Protein 1N64 (pdb70)

Solvent-accessible surface area: 20741 Å² total; per-residue (Å²): 124,4,91,14,60,23,58,56,89,60,44,50,4,37,68,50,93,119,5,63,2,28,0,84,10,70,84,50,0,62,11,75,155,24,194,72,9,5,1,2,0,0,20,19,65,72,94,84,12,0,96,13,5,0,27,76,2,72,46,82,28,106,84,23,56,116,43,4,43,8,138,35,74,14,48,82,0,42,0,6,0,53,43,0,62,21,85,4,12,2,33,0,10,0,0,0,0,28,49,41,30,3,27,24,6,83,6,0,88,0,36,5,101,89,72,74,24,59,9,86,12,22,17,1,16,14,12,86,79,7,39,120,81,39,20,1,1,0,0,0,0,0,8,49,1,27,15,114,99,24,113,23,92,5,58,14,70,50,74,95,59,143,112,33,49,18,44,7,134,24,78,15,33,63,166,51,9,3,25,1,4,3,0,3,0,42,12,68,74,88,49,7,72,173,61,48,24,0,17,1,29,1,69,25,123,54,48,146,72,60,58,84,51,54,18,51,68,101,109,72,200,43,104,10,83,25,36,43,80,47,55,52,116,52,49,85,53,8,102,4,30,0,99,5,45,57,35,83,10,41,32,40,6,0,0,0,0,12,26,30,99,78,135,23,8,65,13,0,0,30,0,19,5,88,86,32,110,48,54,51,11,99,124,23,123,77,55,20,35,13,36,48,73,78,108,31,31,8,0,48,1,54,2,44,60,2,109,107,129,6,37,4,33,3,6,0,0,22,5,18,73,82,3,9,0,45,22,28,0,87,18,1,57,1,30,9,29,90,16,172,62,28,86,16,45,8,23,24,2,18,27,12,69,80,47,126,124,94,99,96,23,18,0,0,0,2,0,45,13,0,6,10,66,45,21,86,24,61,2,44,99,34,95,42,87,94,31,40,21,59,1,71,26,40,96,97,103,80,69,30,10,15,4,0,1,0,38,11,58,24,95,40,23,78,92,109,73,5,31,0,27,3,25,0,91,49,26,110,27,158,44,77,44,112,2,86,31,210,113,48,85,59,21,43,6,0,0,54,120,32,125,70,242,276

Sequence (454 aa):
DIVMSQSPSSLAVSAGEKVTMSCKSSQSLLNSRTRKNYLAWYQQKPGQSPKVLIYWASTRESGVPDRFTGRGSGTDFTLTISSVQAEDQAVYYCKQAYIPPLTFGAGTKLELKRADAAPTVSIFPPSSEQLTSGGASVVCFLNNFYPKDINVKWKIDGSERQNGVLNSWTDQDSKDSTYSMSSTLTLTKDEYERHNSYTCEATHKTSTSPIVKSFNRNECQIQLVQSGPELKKPGETVKISCKASGYTFTDFSMHWVNQAPGKGLNWMGWVNTETGEPTYADDFKGRFAFSLETSASTAYLQINSLKNEDTATYFCARFLLRQYFDVWGAGTTVTVSSAKTTPPSVYPLAPGSAAQTNSMVTLGCLVKGYFPEPVTVTWNSGSLSSGVHTFPAVLQSDLYTLSSSVTVPSSTWPSETVTCNVAHPASSTKVDKKIVPRPGGGQIVGGVYLLPRR

Structure (mmCIF, N/CA/C/O backbone):
data_1N64
#
_entry.id   1N64
#
_cell.length_a   42.18
_cell.length_b   101.7
_cell.length_c   55.18
_cell.angle_alpha   90
_cell.angle_beta   98.7
_cell.angle_gamma   90
#
_symmetry.space_group_name_H-M   'P 1 21 1'
#
loop_
_entity.id
_entity.type
_entity.pdbx_description
1 polymer 'Fab 19D9D6 light chain'
2 polymer 'Fab 19D9D6 heavy chain'
3 polymer 'Genome polyprotein Capsid protein C'
4 water water
#
loop_
_atom_site.group_PDB
_atom_site.id
_atom_site.type_symbol
_atom_site.label_atom_id
_atom_site.label_alt_id
_atom_site.label_comp_id
_atom_site.label_asym_id
_atom_site.label_entity_id
_atom_site.label_seq_id
_atom_site.pdbx_PDB_ins_code
_atom_site.Cartn_x
_atom_site.Cartn_y
_atom_site.Cartn_z
_atom_site.occupancy
_atom_site.B_iso_or_equiv
_atom_site.auth_seq_id
_atom_site.auth_comp_id
_atom_site.auth_asym_id
_atom_site.auth_atom_id
_atom_site.pdbx_PDB_model_num
ATOM 1 N N . ASP A 1 1 ? -3.260 23.957 37.568 1.00 43.95 1 ASP L N 1
ATOM 2 C CA . ASP A 1 1 ? -2.753 22.695 36.951 1.00 42.71 1 ASP L CA 1
ATOM 3 C C . ASP A 1 1 ? -2.141 21.740 37.982 1.00 41.38 1 ASP L C 1
ATOM 4 O O . ASP A 1 1 ? -1.038 21.984 38.477 1.00 40.98 1 ASP L O 1
ATOM 9 N N . ILE A 1 2 ? -2.850 20.658 38.309 1.00 39.08 2 ILE L N 1
ATOM 10 C CA . ILE A 1 2 ? -2.318 19.687 39.263 1.00 36.31 2 ILE L CA 1
ATOM 11 C C . ILE A 1 2 ? -1.255 18.850 38.562 1.00 34.30 2 ILE L C 1
ATOM 12 O O . ILE A 1 2 ? -1.455 18.381 37.440 1.00 34.08 2 ILE L O 1
ATOM 17 N N . VAL A 1 3 ? -0.126 18.669 39.235 1.00 31.10 3 VAL L N 1
ATOM 18 C CA . VAL A 1 3 ? 0.983 17.895 38.704 1.00 27.15 3 VAL L CA 1
ATOM 19 C C . VAL A 1 3 ? 0.883 16.475 39.233 1.00 26.68 3 VAL L C 1
ATOM 20 O O . VAL A 1 3 ? 0.605 16.277 40.414 1.00 26.24 3 VAL L O 1
ATOM 24 N N . MET A 1 4 ? 1.086 15.493 38.356 1.00 25.82 4 MET L N 1
ATOM 25 C CA . MET A 1 4 ? 1.031 14.087 38.743 1.00 26.38 4 MET L CA 1
ATOM 26 C C . MET A 1 4 ? 2.432 13.505 38.642 1.00 28.33 4 MET L C 1
ATOM 27 O O . MET A 1 4 ? 3.045 13.519 37.568 1.00 30.27 4 MET L O 1
ATOM 32 N N . SER A 1 5 ? 2.941 13.005 39.763 1.00 29.05 5 SER L N 1
ATOM 33 C CA . SER A 1 5 ? 4.279 12.420 39.813 1.00 28.90 5 SER L CA 1
ATOM 34 C C . SER A 1 5 ? 4.223 10.908 39.975 1.00 29.14 5 SER L C 1
ATOM 35 O O . SER A 1 5 ? 3.760 10.387 40.997 1.00 27.70 5 SER L O 1
ATOM 38 N N . GLN A 1 6 ? 4.700 10.207 38.958 1.00 29.86 6 GLN L N 1
ATOM 39 C CA . GLN A 1 6 ? 4.715 8.759 38.984 1.00 31.15 6 GLN L CA 1
ATOM 40 C C . GLN A 1 6 ? 6.120 8.232 39.245 1.00 32.75 6 GLN L C 1
ATOM 41 O O . GLN A 1 6 ? 7.114 8.837 38.839 1.00 32.81 6 GLN L O 1
ATOM 47 N N . SER A 1 7 ? 6.186 7.094 39.926 1.00 34.99 7 SER L N 1
ATOM 48 C CA . SER A 1 7 ? 7.448 6.464 40.280 1.00 36.70 7 SER L CA 1
ATOM 49 C C . SER A 1 7 ? 7.229 4.986 40.586 1.00 36.61 7 SER L C 1
ATOM 50 O O . SER A 1 7 ? 6.211 4.611 41.162 1.00 35.17 7 SER L O 1
ATOM 53 N N . PRO A 1 8 ? 8.176 4.127 40.177 1.00 38.20 8 PRO L N 1
ATOM 54 C CA . PRO A 1 8 ? 9.393 4.515 39.456 1.00 39.13 8 PRO L CA 1
ATOM 55 C C . PRO A 1 8 ? 9.109 4.473 37.960 1.00 40.35 8 PRO L C 1
ATOM 56 O O . PRO A 1 8 ? 8.215 3.754 37.515 1.00 41.12 8 PRO L O 1
ATOM 60 N N . SER A 1 9 ? 9.871 5.233 37.186 1.00 41.69 9 SER L N 1
ATOM 61 C CA . SER A 1 9 ? 9.679 5.279 35.740 1.00 43.44 9 SER L CA 1
ATOM 62 C C . SER A 1 9 ? 9.713 3.906 35.064 1.00 44.14 9 SER L C 1
ATOM 63 O O . SER A 1 9 ? 9.250 3.752 33.935 1.00 44.63 9 SER L O 1
ATOM 66 N N . SER A 1 10 ? 10.255 2.910 35.752 1.00 45.35 10 SER L N 1
ATOM 67 C CA . SER A 1 10 ? 10.334 1.568 35.190 1.00 46.95 10 SER L CA 1
ATOM 68 C C . SER A 1 10 ? 10.452 0.514 36.281 1.00 47.67 10 SER L C 1
ATOM 69 O O . SER A 1 10 ? 11.113 0.725 37.296 1.00 47.90 10 SER L O 1
ATOM 72 N N . LEU A 1 11 ? 9.811 -0.626 36.057 1.00 49.04 11 LEU L N 1
ATOM 73 C CA . LEU A 1 11 ? 9.831 -1.714 37.019 1.00 49.57 11 LEU L CA 1
ATOM 74 C C . LEU A 1 11 ? 10.000 -3.036 36.279 1.00 50.29 11 LEU L C 1
ATOM 75 O O . LEU A 1 11 ? 9.354 -3.268 35.257 1.00 49.28 11 LEU L O 1
ATOM 80 N N . ALA A 1 12 ? 10.881 -3.890 36.791 1.00 50.79 12 ALA L N 1
ATOM 81 C CA . ALA A 1 12 ? 11.124 -5.199 36.191 1.00 51.11 12 ALA L CA 1
ATOM 82 C C . ALA A 1 12 ? 10.830 -6.313 37.200 1.00 51.21 12 ALA L C 1
ATOM 83 O O . ALA A 1 12 ? 11.512 -6.452 38.218 1.00 50.48 12 ALA L O 1
ATOM 85 N N . VAL A 1 13 ? 9.804 -7.101 36.899 1.00 51.00 13 VAL L N 1
ATOM 86 C CA . VAL A 1 13 ? 9.373 -8.200 37.753 1.00 51.18 13 VAL L CA 1
ATOM 87 C C . VAL A 1 13 ? 9.269 -9.488 36.937 1.00 51.47 13 VAL L C 1
ATOM 88 O O . VAL A 1 13 ? 9.202 -9.447 35.710 1.00 52.32 13 VAL L O 1
ATOM 92 N N . SER A 1 14 ? 9.272 -10.629 37.616 1.00 50.39 14 SER L N 1
ATOM 93 C CA . SER A 1 14 ? 9.146 -11.909 36.938 1.00 50.76 14 SER L CA 1
ATOM 94 C C . SER A 1 14 ? 7.707 -12.382 37.127 1.00 50.72 14 SER L C 1
ATOM 95 O O . SER A 1 14 ? 7.072 -12.054 38.129 1.00 50.48 14 SER L O 1
ATOM 98 N N . ALA A 1 15 ? 7.191 -13.143 36.166 1.00 50.28 15 ALA L N 1
ATOM 99 C CA . ALA A 1 15 ? 5.816 -13.628 36.237 1.00 49.89 15 ALA L CA 1
ATOM 100 C C . ALA A 1 15 ? 5.481 -14.148 37.623 1.00 50.44 15 ALA L C 1
ATOM 101 O O . ALA A 1 15 ? 6.337 -14.713 38.304 1.00 52.24 15 ALA L O 1
ATOM 103 N N . GLY A 1 16 ? 4.237 -13.944 38.042 1.00 50.17 16 GLY L N 1
ATOM 104 C CA . GLY A 1 16 ? 3.808 -14.413 39.347 1.00 50.17 16 GLY L CA 1
ATOM 105 C C . GLY A 1 16 ? 4.079 -13.470 40.509 1.00 51.44 16 GLY L C 1
ATOM 106 O O . GLY A 1 16 ? 3.366 -13.511 41.516 1.00 50.88 16 GLY L O 1
ATOM 107 N N . GLU A 1 17 ? 5.103 -12.627 40.388 1.00 51.45 17 GLU L N 1
ATOM 108 C CA . GLU A 1 17 ? 5.424 -11.691 41.457 1.00 51.37 17 GLU L CA 1
ATOM 109 C C . GLU A 1 17 ? 4.403 -10.563 41.553 1.00 51.27 17 GLU L C 1
ATOM 110 O O . GLU A 1 17 ? 3.592 -10.349 40.647 1.00 50.74 17 GLU L O 1
ATOM 116 N N . LYS A 1 18 ? 4.471 -9.841 42.666 1.00 50.09 18 LYS L N 1
ATOM 117 C CA . LYS A 1 18 ? 3.583 -8.728 42.941 1.00 48.54 18 LYS L CA 1
ATOM 118 C C . LYS A 1 18 ? 4.370 -7.441 42.809 1.00 47.66 18 LYS L C 1
ATOM 119 O O . LYS A 1 18 ? 5.495 -7.328 43.299 1.00 48.19 18 LYS L O 1
ATOM 125 N N . VAL A 1 19 ? 3.770 -6.471 42.134 1.00 45.45 19 VAL L N 1
ATOM 126 C CA . VAL A 1 19 ? 4.408 -5.187 41.920 1.00 42.15 19 VAL L CA 1
ATOM 127 C C . VAL A 1 19 ? 3.453 -4.061 42.308 1.00 40.66 19 VAL L C 1
ATOM 128 O O . VAL A 1 19 ? 2.231 -4.197 42.204 1.00 39.72 19 VAL L O 1
ATOM 132 N N . THR A 1 20 ? 4.015 -2.951 42.768 1.00 39.74 20 THR L N 1
ATOM 133 C CA . THR A 1 20 ? 3.210 -1.798 43.161 1.00 38.89 20 THR L CA 1
ATOM 134 C C . THR A 1 20 ? 3.917 -0.529 42.686 1.00 37.38 20 THR L C 1
ATOM 135 O O . THR A 1 20 ? 5.140 -0.414 42.788 1.00 37.29 20 THR L O 1
ATOM 139 N N . MET A 1 21 ? 3.147 0.408 42.142 1.00 35.93 21 MET L N 1
ATOM 140 C CA . MET A 1 21 ? 3.701 1.660 41.637 1.00 34.27 21 MET L CA 1
ATOM 141 C C . MET A 1 21 ? 2.912 2.848 42.174 1.00 34.07 21 MET L C 1
ATOM 142 O O . MET A 1 21 ? 1.691 2.781 42.313 1.00 33.32 21 MET L O 1
ATOM 147 N N . SER A 1 22 ? 3.611 3.937 42.473 1.00 34.30 22 SER L N 1
ATOM 148 C CA . SER A 1 22 ? 2.958 5.109 43.034 1.00 34.25 22 SER L CA 1
ATOM 149 C C . SER A 1 22 ? 2.731 6.245 42.060 1.00 32.31 22 SER L C 1
ATOM 150 O O . SER A 1 22 ? 3.345 6.315 40.999 1.00 33.05 22 SER L O 1
ATOM 153 N N . CYS A 1 23 ? 1.848 7.145 42.470 1.00 30.99 23 CYS L N 1
ATOM 154 C CA . CYS A 1 23 ? 1.483 8.332 41.711 1.00 31.40 23 CYS L CA 1
ATOM 155 C C . CYS A 1 23 ? 1.025 9.347 42.760 1.00 31.21 23 CYS L C 1
ATOM 156 O O . CYS A 1 23 ? 0.171 9.040 43.598 1.00 31.72 23 CYS L O 1
ATOM 159 N N . LYS A 1 24 ? 1.620 10.537 42.743 1.00 30.63 24 LYS L N 1
ATOM 160 C CA . LYS A 1 24 ? 1.253 11.581 43.701 1.00 30.46 24 LYS L CA 1
ATOM 161 C C . LYS A 1 24 ? 0.883 12.903 43.039 1.00 30.80 24 LYS L C 1
ATOM 162 O O . LYS A 1 24 ? 1.566 13.369 42.119 1.00 29.56 24 LYS L O 1
ATOM 168 N N . SER A 1 25 ? -0.200 13.509 43.524 1.00 29.09 25 SER L N 1
ATOM 169 C CA . SER A 1 25 ? -0.685 14.770 42.975 1.00 28.14 25 SER L CA 1
ATOM 170 C C . SER A 1 25 ? -0.227 16.000 43.765 1.00 27.10 25 SER L C 1
ATOM 171 O O . SER A 1 25 ? -0.036 15.937 44.981 1.00 26.12 25 SER L O 1
ATOM 174 N N . SER A 1 26 ? -0.067 17.118 43.059 1.00 26.86 26 SER L N 1
ATOM 175 C CA . SER A 1 26 ? 0.350 18.371 43.674 1.00 27.62 26 SER L CA 1
ATOM 176 C C . SER A 1 26 ? -0.672 18.867 44.687 1.00 28.17 26 SER L C 1
ATOM 177 O O . SER A 1 26 ? -0.395 19.782 45.458 1.00 29.43 26 SER L O 1
ATOM 180 N N . GLN A 1 27 ? -1.863 18.277 44.680 1.00 27.56 27 GLN L N 1
ATOM 181 C CA . GLN A 1 27 ? -2.888 18.665 45.634 1.00 26.17 27 GLN L CA 1
ATOM 182 C C . GLN A 1 27 ? -3.961 17.586 45.740 1.00 25.76 27 GLN L C 1
ATOM 183 O O . GLN A 1 27 ? -3.996 16.655 44.933 1.00 25.72 27 GLN L O 1
ATOM 189 N N . SER A 1 28 A -4.820 17.709 46.748 1.00 24.08 27 SER L N 1
ATOM 190 C CA . SER A 1 28 A -5.877 16.735 46.989 1.00 23.81 27 SER L CA 1
ATOM 191 C C . SER A 1 28 A -6.866 16.602 45.849 1.00 24.10 27 SER L C 1
ATOM 192 O O . SER A 1 28 A -7.361 17.598 45.312 1.00 26.38 27 SER L O 1
ATOM 195 N N . LEU A 1 29 B -7.154 15.354 45.497 1.00 23.64 27 LEU L N 1
ATOM 196 C CA . LEU A 1 29 B -8.077 15.041 44.421 1.00 22.64 27 LEU L CA 1
ATOM 197 C C . LEU A 1 29 B -9.353 14.522 45.049 1.00 23.21 27 LEU L C 1
ATOM 198 O O . LEU A 1 29 B -10.155 13.858 44.391 1.00 24.92 27 LEU L O 1
ATOM 203 N N . LEU A 1 30 C -9.537 14.829 46.327 1.00 23.82 27 LEU L N 1
ATOM 204 C CA . LEU A 1 30 C -10.716 14.380 47.054 1.00 26.22 27 LEU L CA 1
ATOM 205 C C . LEU A 1 30 C -11.823 15.431 47.152 1.00 26.31 27 LEU L C 1
ATOM 206 O O . LEU A 1 30 C -11.579 16.584 47.518 1.00 26.35 27 LEU L O 1
ATOM 211 N N . ASN A 1 31 D -13.036 15.011 46.809 1.00 26.99 27 ASN L N 1
ATOM 212 C CA . ASN A 1 31 D -14.226 15.857 46.878 1.00 27.78 27 ASN L CA 1
ATOM 213 C C . ASN A 1 31 D -14.903 15.408 48.175 1.00 29.20 27 ASN L C 1
ATOM 214 O O . ASN A 1 31 D -15.423 14.298 48.247 1.00 30.28 27 ASN L O 1
ATOM 219 N N . SER A 1 32 E -14.884 16.253 49.201 1.00 31.34 27 SER L N 1
ATOM 220 C CA . SER A 1 32 E -15.467 15.883 50.495 1.00 33.45 27 SER L CA 1
ATOM 221 C C . SER A 1 32 E -16.987 15.649 50.525 1.00 35.10 27 SER L C 1
ATOM 222 O O . SER A 1 32 E -17.511 15.075 51.490 1.00 35.72 27 SER L O 1
ATOM 225 N N . ARG A 1 33 F -17.695 16.080 49.485 1.00 35.10 27 ARG L N 1
ATOM 226 C CA . ARG A 1 33 F -19.144 15.890 49.443 1.00 36.93 27 ARG L CA 1
ATOM 227 C C . ARG A 1 33 F -19.522 14.545 48.837 1.00 37.39 27 ARG L C 1
ATOM 228 O O . ARG A 1 33 F -20.448 13.891 49.315 1.00 39.66 27 ARG L O 1
ATOM 236 N N . THR A 1 34 ? -18.816 14.133 47.785 1.00 36.36 28 THR L N 1
ATOM 237 C CA . THR A 1 34 ? -19.083 12.845 47.153 1.00 34.63 28 THR L CA 1
ATOM 238 C C . THR A 1 34 ? -18.172 11.841 47.848 1.00 34.67 28 THR L C 1
ATOM 239 O O . THR A 1 34 ? -18.411 10.635 47.847 1.00 32.88 28 THR L O 1
ATOM 243 N N . ARG A 1 35 ? -17.120 12.380 48.449 1.00 36.51 29 ARG L N 1
ATOM 244 C CA . ARG A 1 35 ? -16.139 11.602 49.184 1.00 37.34 29 ARG L CA 1
ATOM 245 C C . ARG A 1 35 ? -15.423 10.594 48.314 1.00 35.67 29 ARG L C 1
ATOM 246 O O . ARG A 1 35 ? -15.237 9.442 48.697 1.00 36.82 29 ARG L O 1
ATOM 254 N N . LYS A 1 36 ? -15.017 11.051 47.136 1.00 34.77 30 LYS L N 1
ATOM 255 C CA . LYS A 1 36 ? -14.293 10.214 46.190 1.00 32.28 30 LYS L CA 1
ATOM 256 C C . LYS A 1 36 ? -13.103 10.967 45.621 1.00 29.72 30 LYS L C 1
ATOM 257 O O . LYS A 1 36 ? -13.125 12.191 45.519 1.00 32.35 30 LYS L O 1
ATOM 263 N N . ASN A 1 37 ? -12.046 10.238 45.290 1.00 26.41 31 ASN L N 1
ATOM 264 C CA . ASN A 1 37 ? -10.869 10.858 44.705 1.00 24.38 31 ASN L CA 1
ATOM 265 C C . ASN A 1 37 ? -10.944 10.551 43.224 1.00 23.03 31 ASN L C 1
ATOM 266 O O . ASN A 1 37 ? -11.047 9.384 42.837 1.00 23.98 31 ASN L O 1
ATOM 271 N N . TYR A 1 38 ? -10.912 11.593 42.398 1.00 20.04 32 TYR L N 1
ATOM 272 C CA . TYR A 1 38 ? -10.983 11.401 40.967 1.00 17.28 32 TYR L CA 1
ATOM 273 C C . TYR A 1 38 ? -9.620 11.219 40.310 1.00 17.50 32 TYR L C 1
ATOM 274 O O . TYR A 1 38 ? -9.102 12.096 39.608 1.00 18.41 32 TYR L O 1
ATOM 283 N N . LEU A 1 39 ? -9.051 10.051 40.566 1.00 17.43 33 LEU L N 1
ATOM 284 C CA . LEU A 1 39 ? -7.774 9.642 40.017 1.00 14.83 33 LEU L CA 1
ATOM 285 C C . LEU A 1 39 ? -8.140 8.351 39.336 1.00 15.09 33 LEU L C 1
ATOM 286 O O . LEU A 1 39 ? -8.878 7.532 39.900 1.00 11.52 33 LEU L O 1
ATOM 291 N N . ALA A 1 40 ? -7.646 8.191 38.113 1.00 17.24 34 ALA L N 1
ATOM 292 C CA . ALA A 1 40 ? -7.893 6.997 37.316 1.00 17.21 34 ALA L CA 1
ATOM 293 C C . ALA A 1 40 ? -6.553 6.415 36.851 1.00 18.66 34 ALA L C 1
ATOM 294 O O . ALA A 1 40 ? -5.557 7.135 36.764 1.00 15.79 34 ALA L O 1
ATOM 296 N N . TRP A 1 41 ? -6.543 5.112 36.563 1.00 20.95 35 TRP L N 1
ATOM 297 C CA . TRP A 1 41 ? -5.349 4.403 36.093 1.00 21.38 35 TRP L CA 1
ATOM 298 C C . TRP A 1 41 ? -5.594 3.760 34.732 1.00 22.07 35 TRP L C 1
ATOM 299 O O . TRP A 1 41 ? -6.570 3.031 34.546 1.00 23.02 35 TRP L O 1
ATOM 310 N N . TYR A 1 42 ? -4.703 4.013 33.786 1.00 23.28 36 TYR L N 1
ATOM 311 C CA . TYR A 1 42 ? -4.849 3.438 32.457 1.00 26.36 36 TYR L CA 1
ATOM 312 C C . TYR A 1 42 ? -3.662 2.569 32.041 1.00 27.97 36 TYR L C 1
ATOM 313 O O . TYR A 1 42 ? -2.519 2.814 32.431 1.00 26.37 36 TYR L O 1
ATOM 322 N N . GLN A 1 43 ? -3.955 1.560 31.227 1.00 30.71 37 GLN L N 1
ATOM 323 C CA . GLN A 1 43 ? -2.940 0.646 30.720 1.00 32.36 37 GLN L CA 1
ATOM 324 C C . GLN A 1 43 ? -2.794 0.848 29.212 1.00 32.24 37 GLN L C 1
ATOM 325 O O . GLN A 1 43 ? -3.784 0.807 28.478 1.00 33.10 37 GLN L O 1
ATOM 331 N N . GLN A 1 44 ? -1.565 1.082 28.759 1.00 33.45 38 GLN L N 1
ATOM 332 C CA . GLN A 1 44 ? -1.298 1.256 27.331 1.00 33.50 38 GLN L CA 1
ATOM 333 C C . GLN A 1 44 ? -0.204 0.304 26.857 1.00 32.43 38 GLN L C 1
ATOM 334 O O . GLN A 1 44 ? 0.950 0.435 27.250 1.00 31.24 38 GLN L O 1
ATOM 340 N N . LYS A 1 45 ? -0.584 -0.652 26.013 1.00 33.51 39 LYS L N 1
ATOM 341 C CA . LYS A 1 45 ? 0.363 -1.613 25.458 1.00 34.44 39 LYS L CA 1
ATOM 342 C C . LYS A 1 45 ? 0.866 -1.075 24.123 1.00 36.43 39 LYS L C 1
ATOM 343 O O . LYS A 1 45 ? 0.211 -0.241 23.489 1.00 37.03 39 LYS L O 1
ATOM 349 N N . PRO A 1 46 ? 2.045 -1.535 23.680 1.00 38.63 40 PRO L N 1
ATOM 350 C CA . PRO A 1 46 ? 2.629 -1.087 22.408 1.00 38.08 40 PRO L CA 1
ATOM 351 C C . PRO A 1 46 ? 1.645 -1.118 21.230 1.00 38.20 40 PRO L C 1
ATOM 352 O O . PRO A 1 46 ? 0.919 -2.090 21.036 1.00 37.69 40 PRO L O 1
ATOM 356 N N . GLY A 1 47 ? 1.627 -0.043 20.449 1.00 39.68 41 GLY L N 1
ATOM 357 C CA . GLY A 1 47 ? 0.743 0.023 19.297 1.00 39.38 41 GLY L CA 1
ATOM 358 C C . GLY A 1 47 ? -0.741 0.124 19.608 1.00 38.74 41 GLY L C 1
ATOM 359 O O . GLY A 1 47 ? -1.562 0.118 18.692 1.00 37.49 41 GLY L O 1
ATOM 360 N N . GLN A 1 48 ? -1.089 0.220 20.890 1.00 37.70 42 GLN L N 1
ATOM 361 C CA . GLN A 1 48 ? -2.487 0.323 21.296 1.00 35.91 42 GLN L CA 1
ATOM 362 C C . GLN A 1 48 ? -2.838 1.683 21.890 1.00 34.83 42 GLN L C 1
ATOM 363 O O . GLN A 1 48 ? -1.980 2.551 22.066 1.00 33.14 42 GLN L O 1
ATOM 369 N N . SER A 1 49 ? -4.121 1.854 22.183 1.00 33.04 43 SER L N 1
ATOM 370 C CA . SER A 1 49 ? -4.619 3.068 22.795 1.00 32.17 43 SER L CA 1
ATOM 371 C C . SER A 1 49 ? -4.830 2.659 24.241 1.00 30.29 43 SER L C 1
ATOM 372 O O . SER A 1 49 ? -5.064 1.492 24.520 1.00 30.14 43 SER L O 1
ATOM 375 N N . PRO A 1 50 ? -4.739 3.610 25.181 1.00 30.93 44 PRO L N 1
ATOM 376 C CA . PRO A 1 50 ? -4.919 3.338 26.615 1.00 31.04 44 PRO L CA 1
ATOM 377 C C . PRO A 1 50 ? -6.279 2.744 26.977 1.00 30.60 44 PRO L C 1
ATOM 378 O O . PRO A 1 50 ? -7.266 2.975 26.289 1.00 31.77 44 PRO L O 1
ATOM 382 N N . LYS A 1 51 ? -6.318 1.972 28.056 1.00 30.67 45 LYS L N 1
ATOM 383 C CA . LYS A 1 51 ? -7.563 1.375 28.535 1.00 30.27 45 LYS L CA 1
ATOM 384 C C . LYS A 1 51 ? -7.579 1.518 30.053 1.00 28.84 45 LYS L C 1
ATOM 385 O O . LYS A 1 51 ? -6.573 1.247 30.720 1.00 28.51 45 LYS L O 1
ATOM 391 N N . VAL A 1 52 ? -8.718 1.950 30.587 1.00 27.21 46 VAL L N 1
ATOM 392 C CA . VAL A 1 52 ? -8.865 2.162 32.021 1.00 27.06 46 VAL L CA 1
ATOM 393 C C . VAL A 1 52 ? -8.813 0.865 32.826 1.00 26.69 46 VAL L C 1
ATOM 394 O O . VAL A 1 52 ? -9.264 -0.180 32.378 1.00 26.35 46 VAL L O 1
ATOM 398 N N . LEU A 1 53 ? -8.252 0.951 34.024 1.00 27.23 47 LEU L N 1
ATOM 399 C CA . LEU A 1 53 ? -8.142 -0.198 34.908 1.00 27.17 47 LEU L CA 1
ATOM 400 C C . LEU A 1 53 ? -8.835 0.132 36.209 1.00 26.01 47 LEU L C 1
ATOM 401 O O . LEU A 1 53 ? -9.418 -0.738 36.855 1.00 27.37 47 LEU L O 1
ATOM 406 N N . ILE A 1 54 ? -8.769 1.408 36.578 1.00 26.69 48 ILE L N 1
ATOM 407 C CA . ILE A 1 54 ? -9.344 1.897 37.825 1.00 25.83 48 ILE L CA 1
ATOM 408 C C . ILE A 1 54 ? -9.796 3.353 37.765 1.00 24.94 48 ILE L C 1
ATOM 409 O O . ILE A 1 54 ? -9.191 4.184 37.084 1.00 24.82 48 ILE L O 1
ATOM 414 N N . TYR A 1 55 ? -10.869 3.652 38.486 1.00 23.96 49 TYR L N 1
ATOM 415 C CA . TYR A 1 55 ? -11.365 5.009 38.574 1.00 24.42 49 TYR L CA 1
ATOM 416 C C . TYR A 1 55 ? -11.813 5.259 40.017 1.00 24.67 49 TYR L C 1
ATOM 417 O O . TYR A 1 55 ? -11.838 4.344 40.836 1.00 24.31 49 TYR L O 1
ATOM 426 N N . TRP A 1 56 ? -12.155 6.496 40.338 1.00 26.08 50 TRP L N 1
ATOM 427 C CA . TRP A 1 56 ? -12.535 6.818 41.704 1.00 27.30 50 TRP L CA 1
ATOM 428 C C . TRP A 1 56 ? -11.395 6.435 42.649 1.00 27.85 50 TRP L C 1
ATOM 429 O O . TRP A 1 56 ? -11.609 6.218 43.850 1.00 27.00 50 TRP L O 1
ATOM 440 N N . ALA A 1 57 ? -10.192 6.343 42.079 1.00 26.92 51 ALA L N 1
ATOM 441 C CA . ALA A 1 57 ? -8.971 6.016 42.808 1.00 27.33 51 ALA L CA 1
ATOM 442 C C . ALA A 1 57 ? -8.816 4.558 43.206 1.00 28.14 51 ALA L C 1
ATOM 443 O O . ALA A 1 57 ? -7.703 4.019 43.191 1.00 26.84 51 ALA L O 1
ATOM 445 N N . SER A 1 58 ? -9.925 3.920 43.563 1.00 28.55 52 SER L N 1
ATOM 446 C CA . SER A 1 58 ? -9.870 2.539 44.010 1.00 28.24 52 SER L CA 1
ATOM 447 C C . SER A 1 58 ? -11.030 1.657 43.567 1.00 28.38 52 SER L C 1
ATOM 448 O O . SER A 1 58 ? -11.355 0.679 44.230 1.00 29.19 52 SER L O 1
ATOM 451 N N . THR A 1 59 ? -11.671 2.002 42.461 1.00 28.64 53 THR L N 1
ATOM 452 C CA . THR A 1 59 ? -12.750 1.172 41.957 1.00 28.90 53 THR L CA 1
ATOM 453 C C . THR A 1 59 ? -12.274 0.544 40.660 1.00 31.65 53 THR L C 1
ATOM 454 O O . THR A 1 59 ? -11.969 1.237 39.686 1.00 31.49 53 THR L O 1
ATOM 458 N N . ARG A 1 60 ? -12.199 -0.780 40.661 1.00 34.26 54 ARG L N 1
ATOM 459 C CA . ARG A 1 60 ? -11.763 -1.529 39.493 1.00 37.13 54 ARG L CA 1
ATOM 460 C C . ARG A 1 60 ? -12.812 -1.358 38.392 1.00 38.19 54 ARG L C 1
ATOM 461 O O . ARG A 1 60 ? -14.015 -1.308 38.660 1.00 37.07 54 ARG L O 1
ATOM 469 N N . GLU A 1 61 ? -12.357 -1.247 37.152 1.00 39.69 55 GLU L N 1
ATOM 470 C CA . GLU A 1 61 ? -13.281 -1.093 36.040 1.00 40.45 55 GLU L CA 1
ATOM 471 C C . GLU A 1 61 ? -13.933 -2.443 35.707 1.00 40.92 55 GLU L C 1
ATOM 472 O O . GLU A 1 61 ? -13.325 -3.503 35.874 1.00 40.92 55 GLU L O 1
ATOM 478 N N . SER A 1 62 ? -15.177 -2.403 35.246 1.00 40.54 56 SER L N 1
ATOM 479 C CA . SER A 1 62 ? -15.892 -3.623 34.877 1.00 40.64 56 SER L CA 1
ATOM 480 C C . SER A 1 62 ? -15.058 -4.458 33.887 1.00 39.32 56 SER L C 1
ATOM 481 O O . SER A 1 62 ? -14.542 -3.930 32.896 1.00 38.33 56 SER L O 1
ATOM 484 N N . GLY A 1 63 ? -14.912 -5.752 34.170 1.00 37.72 57 GLY L N 1
ATOM 485 C CA . GLY A 1 63 ? -14.148 -6.622 33.285 1.00 36.88 57 GLY L CA 1
ATOM 486 C C . GLY A 1 63 ? -12.629 -6.596 33.421 1.00 36.07 57 GLY L C 1
ATOM 487 O O . GLY A 1 63 ? -11.917 -7.221 32.640 1.00 34.12 57 GLY L O 1
ATOM 488 N N . VAL A 1 64 ? -12.121 -5.875 34.409 1.00 36.09 58 VAL L N 1
ATOM 489 C CA . VAL A 1 64 ? -10.683 -5.799 34.612 1.00 36.98 58 VAL L CA 1
ATOM 490 C C . VAL A 1 64 ? -10.218 -6.848 35.629 1.00 37.48 58 VAL L C 1
ATOM 491 O O . VAL A 1 64 ? -10.878 -7.084 36.641 1.00 37.69 58 VAL L O 1
ATOM 495 N N . PRO A 1 65 ? -9.081 -7.507 35.351 1.00 37.84 59 PRO L N 1
ATOM 496 C CA . PRO A 1 65 ? -8.506 -8.535 36.228 1.00 38.26 59 PRO L CA 1
ATOM 497 C C . PRO A 1 65 ? -8.448 -8.091 37.693 1.00 37.35 59 PRO L C 1
ATOM 498 O O . PRO A 1 65 ? -8.044 -6.969 37.989 1.00 35.87 59 PRO L O 1
ATOM 502 N N . ASP A 1 66 ? -8.847 -8.980 38.599 1.00 38.33 60 ASP L N 1
ATOM 503 C CA . ASP A 1 66 ? -8.849 -8.686 40.032 1.00 39.52 60 ASP L CA 1
ATOM 504 C C . ASP A 1 66 ? -7.464 -8.555 40.655 1.00 38.25 60 ASP L C 1
ATOM 505 O O . ASP A 1 66 ? -7.348 -8.257 41.845 1.00 39.07 60 ASP L O 1
ATOM 510 N N . ARG A 1 67 ? -6.413 -8.782 39.872 1.00 36.69 61 ARG L N 1
ATOM 511 C CA . ARG A 1 67 ? -5.066 -8.653 40.410 1.00 35.37 61 ARG L CA 1
ATOM 512 C C . ARG A 1 67 ? -4.557 -7.216 40.281 1.00 33.12 61 ARG L C 1
ATOM 513 O O . ARG A 1 67 ? -3.442 -6.885 40.713 1.00 28.58 61 ARG L O 1
ATOM 521 N N . PHE A 1 68 ? -5.407 -6.370 39.695 1.00 30.89 62 PHE L N 1
ATOM 522 C CA . PHE A 1 68 ? -5.133 -4.942 39.515 1.00 29.84 62 PHE L CA 1
ATOM 523 C C . PHE A 1 68 ? -5.867 -4.209 40.629 1.00 30.56 62 PHE L C 1
ATOM 524 O O . PHE A 1 68 ? -7.096 -4.277 40.707 1.00 31.06 62 PHE L O 1
ATOM 532 N N . THR A 1 69 ? -5.133 -3.515 41.492 1.00 31.67 63 THR L N 1
ATOM 533 C CA . THR A 1 69 ? -5.780 -2.780 42.571 1.00 32.00 63 THR L CA 1
ATOM 534 C C . THR A 1 69 ? -5.193 -1.398 42.795 1.00 31.76 63 THR L C 1
ATOM 535 O O . THR A 1 69 ? -3.969 -1.210 42.810 1.00 31.38 63 THR L O 1
ATOM 539 N N . GLY A 1 70 ? -6.093 -0.431 42.953 1.00 32.15 64 GLY L N 1
ATOM 540 C CA . GLY A 1 70 ? -5.699 0.942 43.189 1.00 29.93 64 GLY L CA 1
ATOM 541 C C . GLY A 1 70 ? -6.001 1.287 44.631 1.00 30.80 64 GLY L C 1
ATOM 542 O O . GLY A 1 70 ? -7.017 0.861 45.188 1.00 30.16 64 GLY L O 1
ATOM 543 N N . ARG A 1 71 ? -5.107 2.056 45.239 1.00 30.45 65 ARG L N 1
ATOM 544 C CA . ARG A 1 71 ? -5.260 2.471 46.621 1.00 31.57 65 ARG L CA 1
ATOM 545 C C . ARG A 1 71 ? -4.868 3.930 46.769 1.00 32.44 65 ARG L C 1
ATOM 546 O O . ARG A 1 71 ? -4.333 4.534 45.837 1.00 34.92 65 ARG L O 1
ATOM 554 N N . GLY A 1 72 ? -5.142 4.501 47.936 1.00 32.63 66 GLY L N 1
ATOM 555 C CA . GLY A 1 72 ? -4.796 5.889 48.168 1.00 30.71 66 GLY L CA 1
ATOM 556 C C . GLY A 1 72 ? -5.999 6.809 48.258 1.00 31.39 66 GLY L C 1
ATOM 557 O O . GLY A 1 72 ? -7.087 6.489 47.760 1.00 29.87 66 GLY L O 1
ATOM 558 N N . SER A 1 73 ? -5.792 7.951 48.911 1.00 30.16 67 SER L N 1
ATOM 559 C CA . SER A 1 73 ? -6.816 8.970 49.081 1.00 30.84 67 SER L CA 1
ATOM 560 C C . SER A 1 73 ? -6.087 10.264 49.391 1.00 31.43 67 SER L C 1
ATOM 561 O O . SER A 1 73 ? -5.178 10.284 50.224 1.00 32.90 67 SER L O 1
ATOM 564 N N . GLY A 1 74 ? -6.470 11.340 48.709 1.00 31.23 68 GLY L N 1
ATOM 565 C CA . GLY A 1 74 ? -5.826 12.620 48.930 1.00 29.46 68 GLY L CA 1
ATOM 566 C C . GLY A 1 74 ? -4.838 12.931 47.825 1.00 30.08 68 GLY L C 1
ATOM 567 O O . GLY A 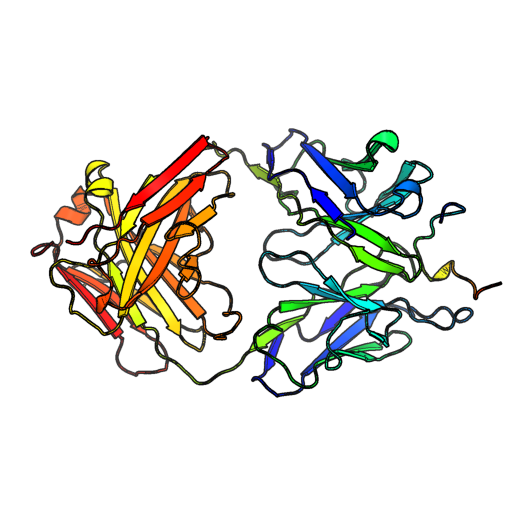1 74 ? -5.244 13.232 46.704 1.00 30.09 68 GLY L O 1
ATOM 568 N N . THR A 1 75 ? -3.545 12.853 48.131 1.00 30.26 69 THR L N 1
ATOM 569 C CA . THR A 1 75 ? -2.521 13.128 47.134 1.00 31.58 69 THR L CA 1
ATOM 570 C C . THR A 1 75 ? -1.550 11.973 46.844 1.00 31.14 69 THR L C 1
ATOM 571 O O . THR A 1 75 ? -0.778 12.051 45.890 1.00 31.02 69 THR L O 1
ATOM 575 N N . ASP A 1 76 ? -1.591 10.912 47.653 1.00 32.48 70 ASP L N 1
ATOM 576 C CA . ASP A 1 76 ? -0.718 9.739 47.472 1.00 33.05 70 ASP L CA 1
ATOM 577 C C . ASP A 1 76 ? -1.525 8.518 47.032 1.00 32.42 70 ASP L C 1
ATOM 578 O O . ASP A 1 76 ? -2.384 8.035 47.766 1.00 31.98 70 ASP L O 1
ATOM 583 N N . PHE A 1 77 ? -1.233 8.003 45.844 1.00 31.18 71 PHE L N 1
ATOM 584 C CA . PHE A 1 77 ? -1.96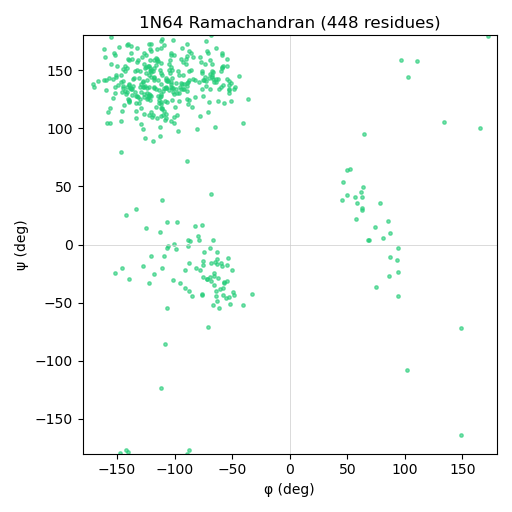6 6.859 45.325 1.00 28.64 71 PHE L CA 1
ATOM 585 C C . PHE A 1 77 ? -1.030 5.801 44.780 1.00 29.43 71 PHE L C 1
ATOM 586 O O . PHE A 1 77 ? 0.106 6.102 44.404 1.00 28.81 71 PHE L O 1
ATOM 594 N N . THR A 1 78 ? -1.519 4.564 44.724 1.00 27.99 72 THR L N 1
ATOM 595 C CA . THR A 1 78 ? -0.728 3.463 44.199 1.00 28.21 72 THR L CA 1
ATOM 596 C C . THR A 1 78 ? -1.597 2.494 43.415 1.00 28.77 72 THR L C 1
ATOM 597 O O . THR A 1 78 ? -2.801 2.389 43.659 1.00 27.98 72 THR L O 1
ATOM 601 N N . LEU A 1 79 ? -0.970 1.796 42.470 1.00 29.44 73 LEU L N 1
ATOM 602 C CA . LEU A 1 79 ? -1.632 0.780 41.655 1.00 29.57 73 LEU L CA 1
ATOM 603 C C . LEU A 1 79 ? -0.863 -0.499 41.919 1.00 29.71 73 LEU L C 1
ATOM 604 O O . LEU A 1 79 ? 0.361 -0.517 41.809 1.00 28.95 73 LEU L O 1
ATOM 609 N N . THR A 1 80 ? -1.571 -1.560 42.281 1.00 30.88 74 THR L N 1
ATOM 610 C CA . THR A 1 80 ? -0.916 -2.831 42.569 1.00 32.69 74 THR L CA 1
ATOM 611 C C . THR A 1 80 ? -1.346 -3.963 41.639 1.00 34.12 74 THR L C 1
ATOM 612 O O . THR A 1 80 ? -2.538 -4.136 41.347 1.00 33.10 74 THR L O 1
ATOM 616 N N . ILE A 1 81 ? -0.355 -4.717 41.171 1.00 35.33 75 ILE L N 1
ATOM 617 C CA . ILE A 1 81 ? -0.573 -5.886 40.320 1.00 38.01 75 ILE L CA 1
ATOM 618 C C . ILE A 1 81 ? -0.073 -7.028 41.210 1.00 38.31 75 ILE L C 1
ATOM 619 O O . ILE A 1 81 ? 1.132 -7.145 41.452 1.00 37.19 75 ILE L O 1
ATOM 624 N N . SER A 1 82 ? -0.989 -7.855 41.708 1.00 41.06 76 SER L N 1
ATOM 625 C CA . SER A 1 82 ? -0.619 -8.954 42.603 1.00 43.28 76 SER L CA 1
ATOM 626 C C . SER A 1 82 ? 0.214 -10.055 41.957 1.00 44.99 76 SER L C 1
ATOM 627 O O . SER A 1 82 ? 1.263 -10.426 42.479 1.00 46.41 76 SER L O 1
ATOM 630 N N . SER A 1 83 ? -0.251 -10.587 40.833 1.00 46.76 77 SER L N 1
ATOM 631 C CA . SER A 1 83 ? 0.486 -11.633 40.131 1.00 47.68 77 SER L CA 1
ATOM 632 C C . SER A 1 83 ? 0.643 -11.199 38.680 1.00 47.81 77 SER L C 1
ATOM 633 O O . SER A 1 83 ? -0.275 -11.344 37.868 1.00 47.23 77 SER L O 1
ATOM 636 N N . VAL A 1 84 ? 1.816 -10.657 38.364 1.00 47.02 78 VAL L N 1
ATOM 637 C CA . VAL A 1 84 ? 2.092 -10.164 37.022 1.00 46.51 78 VAL L CA 1
ATOM 638 C C . VAL A 1 84 ? 2.210 -11.242 35.950 1.00 46.11 78 VAL L C 1
ATOM 639 O O . VAL A 1 84 ? 2.869 -12.265 36.137 1.00 45.23 78 VAL L O 1
ATOM 643 N N . GLN A 1 85 ? 1.551 -10.998 34.824 1.00 45.78 79 GLN L N 1
ATOM 644 C CA . GLN A 1 85 ? 1.574 -11.925 33.710 1.00 46.95 79 GLN L CA 1
ATOM 645 C C . GLN A 1 85 ? 2.391 -11.324 32.583 1.00 46.41 79 GLN L C 1
ATOM 646 O O . GLN A 1 85 ? 2.791 -10.160 32.640 1.00 46.04 79 GLN L O 1
ATOM 652 N N . ALA A 1 86 ? 2.644 -12.126 31.559 1.00 45.85 80 ALA L N 1
ATOM 653 C CA . ALA A 1 86 ? 3.409 -11.662 30.419 1.00 45.00 80 ALA L CA 1
ATOM 654 C C . ALA A 1 86 ? 2.651 -10.546 29.701 1.00 44.99 80 ALA L C 1
ATOM 655 O O . ALA A 1 86 ? 3.250 -9.549 29.287 1.00 44.26 80 ALA L O 1
ATOM 657 N N . GLU A 1 87 ? 1.332 -10.710 29.583 1.00 45.34 81 GLU L N 1
ATOM 658 C CA . GLU A 1 87 ? 0.479 -9.740 28.890 1.00 46.82 81 GLU L CA 1
ATOM 659 C C . GLU A 1 87 ? 0.167 -8.468 29.668 1.00 46.03 81 GLU L C 1
ATOM 660 O O . GLU A 1 87 ? -0.776 -7.750 29.337 1.00 45.76 81 GLU L O 1
ATOM 666 N N . ASP A 1 88 ? 0.948 -8.202 30.707 1.00 45.58 82 ASP L N 1
ATOM 667 C CA . ASP A 1 88 ? 0.762 -7.009 31.521 1.00 44.40 82 ASP L CA 1
ATOM 668 C C . ASP A 1 88 ? 1.879 -6.044 31.172 1.00 43.60 82 ASP L C 1
ATOM 669 O O . ASP A 1 88 ? 1.950 -4.938 31.704 1.00 43.85 82 ASP L O 1
ATOM 674 N N . GLN A 1 89 ? 2.763 -6.473 30.278 1.00 44.27 83 GLN L N 1
ATOM 675 C CA . GLN A 1 89 ? 3.873 -5.624 29.861 1.00 44.34 83 GLN L CA 1
ATOM 676 C C . GLN A 1 89 ? 3.242 -4.402 29.199 1.00 43.00 83 GLN L C 1
ATOM 677 O O . GLN A 1 89 ? 2.442 -4.521 28.261 1.00 42.69 83 GLN L O 1
ATOM 683 N N . ALA A 1 90 ? 3.583 -3.228 29.715 1.00 40.54 84 ALA L N 1
ATOM 684 C CA . ALA A 1 90 ? 3.047 -1.988 29.185 1.00 37.95 84 ALA L CA 1
ATOM 685 C C . ALA A 1 90 ? 3.448 -0.839 30.084 1.00 36.31 84 ALA L C 1
ATOM 686 O O . ALA A 1 90 ? 4.136 -1.026 31.091 1.00 34.32 84 ALA L O 1
ATOM 688 N N . VAL A 1 91 ? 3.024 0.358 29.699 1.00 35.14 85 VAL L N 1
ATOM 689 C CA . VAL A 1 91 ? 3.276 1.542 30.496 1.00 33.47 85 VAL L CA 1
ATOM 690 C C . VAL A 1 91 ? 1.945 1.873 31.167 1.00 33.36 85 VAL L C 1
ATOM 691 O O . VAL A 1 91 ? 0.883 1.847 30.524 1.00 32.03 85 VAL L O 1
ATOM 695 N N . TYR A 1 92 ? 1.999 2.138 32.470 1.00 32.29 86 TYR L N 1
ATOM 696 C CA . TYR A 1 92 ? 0.798 2.487 33.220 1.00 29.51 86 TYR L CA 1
ATOM 697 C C . TYR A 1 92 ? 0.849 3.962 33.552 1.00 27.95 86 TYR L C 1
ATOM 698 O O . TYR A 1 92 ? 1.890 4.484 33.959 1.00 27.57 86 TYR L O 1
ATOM 707 N N . TYR A 1 93 ? -0.284 4.626 33.350 1.00 25.94 87 TYR L N 1
ATOM 708 C CA . TYR A 1 93 ? -0.412 6.052 33.599 1.00 24.42 87 TYR L CA 1
ATOM 709 C C . TYR A 1 93 ? -1.562 6.312 34.561 1.00 23.95 87 TYR L C 1
ATOM 710 O O . TYR A 1 93 ? -2.558 5.588 34.559 1.00 23.25 87 TYR L O 1
ATOM 719 N N . CYS A 1 94 ? -1.425 7.347 35.379 1.00 23.97 88 CYS L N 1
ATOM 720 C CA . CYS A 1 94 ? -2.501 7.726 36.286 1.00 22.27 88 CYS L CA 1
ATOM 721 C C . CYS A 1 94 ? -2.993 9.059 35.749 1.00 19.84 88 CYS L C 1
ATOM 722 O O . CYS A 1 94 ? -2.264 9.770 35.047 1.00 19.99 88 CYS L O 1
ATOM 725 N N . LYS A 1 95 ? -4.233 9.391 36.063 1.00 17.36 89 LYS L N 1
ATOM 726 C CA . LYS A 1 95 ? -4.806 10.640 35.597 1.00 17.90 89 LYS L CA 1
ATOM 727 C C . LYS A 1 95 ? -5.741 11.216 36.642 1.00 17.52 89 LYS L C 1
ATOM 728 O O . LYS A 1 95 ? -6.521 10.482 37.245 1.00 17.70 89 LYS L O 1
ATOM 734 N N . GLN A 1 96 ? -5.646 12.524 36.863 1.00 18.18 90 GLN L N 1
ATOM 735 C CA . GLN A 1 96 ? -6.521 13.205 37.806 1.00 19.24 90 GLN L CA 1
ATOM 736 C C . GLN A 1 96 ? -7.584 13.949 36.988 1.00 20.66 90 GLN L C 1
ATOM 737 O O . GLN A 1 96 ? -7.289 14.536 35.941 1.00 18.40 90 GLN L O 1
ATOM 743 N N . ALA A 1 97 ? -8.829 13.890 37.443 1.00 22.66 91 ALA L N 1
ATOM 744 C CA . ALA A 1 97 ? -9.908 14.574 36.748 1.00 23.69 91 ALA L CA 1
ATOM 745 C C . ALA A 1 97 ? -10.747 15.318 37.771 1.00 24.79 91 ALA L C 1
ATOM 746 O O . ALA A 1 97 ? -11.951 15.510 37.597 1.00 25.95 91 ALA L O 1
ATOM 748 N N . TYR A 1 98 ? -10.084 15.735 38.843 1.00 25.41 92 TYR L N 1
ATOM 749 C CA . TYR A 1 98 ? -10.713 16.46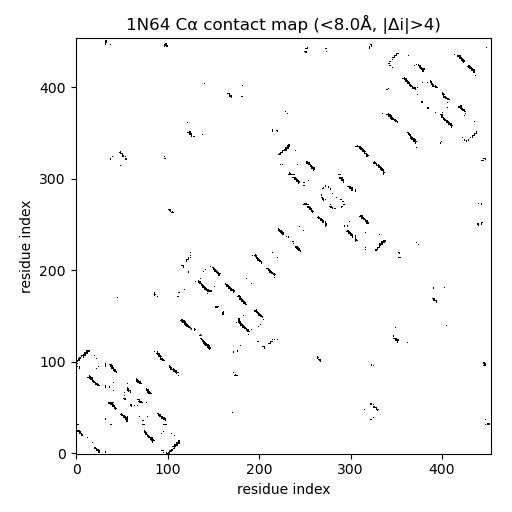5 39.927 1.00 26.62 92 TYR L CA 1
ATOM 750 C C . TYR A 1 98 ? -10.972 17.914 39.536 1.00 28.06 92 TYR L C 1
ATOM 751 O O . TYR A 1 98 ? -12.039 18.470 39.820 1.00 28.04 92 TYR L O 1
ATOM 760 N N . ILE A 1 99 ? -9.973 18.517 38.897 1.00 28.30 93 ILE L N 1
ATOM 761 C CA . ILE A 1 99 ? -10.028 19.909 38.460 1.00 30.49 93 ILE L CA 1
ATOM 762 C C . ILE A 1 99 ? -9.371 20.027 37.090 1.00 29.62 93 ILE L C 1
ATOM 763 O O . ILE A 1 99 ? -8.227 19.619 36.914 1.00 31.63 93 ILE L O 1
ATOM 768 N N . PRO A 1 100 ? -10.081 20.572 36.092 1.00 28.88 94 PRO L N 1
ATOM 769 C CA . PRO A 1 100 ? -9.367 20.655 34.814 1.00 28.06 94 PRO L CA 1
ATOM 770 C C . PRO A 1 100 ? -8.239 21.687 34.915 1.00 27.38 94 PRO L C 1
ATOM 771 O O . PRO A 1 100 ? -8.260 22.564 35.778 1.00 27.84 94 PRO L O 1
ATOM 775 N N . PRO A 1 101 ? -7.234 21.587 34.041 1.00 26.83 95 PRO L N 1
ATOM 776 C CA . PRO A 1 101 ? -7.102 20.577 32.982 1.00 26.41 95 PRO L CA 1
ATOM 777 C C . PRO A 1 101 ? -6.757 19.187 33.500 1.00 25.86 95 PRO L C 1
ATOM 778 O O . PRO A 1 101 ? -5.974 19.047 34.441 1.00 26.23 95 PRO L O 1
ATOM 782 N N . LEU A 1 102 ? -7.354 18.164 32.895 1.00 23.54 96 LEU L N 1
ATOM 783 C CA . LEU A 1 102 ? -7.050 16.795 33.284 1.00 23.56 96 LEU L CA 1
ATOM 784 C C . LEU A 1 102 ? -5.555 16.633 33.032 1.00 21.19 96 LEU L C 1
ATOM 785 O O . LEU A 1 102 ? -5.043 17.061 32.003 1.00 20.97 96 LEU L O 1
ATOM 790 N N . THR A 1 103 ? -4.852 16.033 33.979 1.00 20.55 97 THR L N 1
ATOM 791 C CA . THR A 1 103 ? -3.414 15.852 33.830 1.00 20.92 97 THR L CA 1
ATOM 792 C C . THR A 1 103 ? -2.999 14.401 34.041 1.00 20.02 97 THR L C 1
ATOM 793 O O . THR A 1 103 ? -3.536 13.707 34.902 1.00 20.83 97 THR L O 1
ATOM 797 N N . PHE A 1 104 ? -2.063 13.947 33.213 1.00 21.20 98 PHE L N 1
ATOM 798 C CA . PHE A 1 104 ? -1.540 12.586 33.280 1.00 22.65 98 PHE L CA 1
ATOM 799 C C . PHE A 1 104 ? -0.145 12.581 33.924 1.00 23.42 98 PHE L C 1
ATOM 800 O O . PHE A 1 104 ? 0.551 13.603 33.942 1.00 22.40 98 PHE L O 1
ATOM 808 N N . GLY A 1 105 ? 0.250 11.418 34.438 1.00 23.01 99 GLY L N 1
ATOM 809 C CA . GLY A 1 105 ? 1.569 11.261 35.014 1.00 24.84 99 GLY L CA 1
ATOM 810 C C . GLY A 1 105 ? 2.475 10.878 33.853 1.00 29.21 99 GLY L C 1
ATOM 811 O O . GLY A 1 105 ? 2.019 10.816 32.707 1.00 29.23 99 GLY L O 1
ATOM 812 N N . ALA A 1 106 ? 3.749 10.616 34.125 1.00 29.88 100 ALA L N 1
ATOM 813 C CA . ALA A 1 106 ? 4.680 10.253 33.067 1.00 30.93 100 ALA L CA 1
ATOM 814 C C . ALA A 1 106 ? 4.572 8.779 32.703 1.00 31.46 100 ALA L C 1
ATOM 815 O O . ALA A 1 106 ? 4.986 8.359 31.619 1.00 30.80 100 ALA L O 1
ATOM 817 N N . GLY A 1 107 ? 4.012 7.993 33.612 1.00 32.07 101 GLY L N 1
ATOM 818 C CA . GLY A 1 107 ? 3.856 6.577 33.351 1.00 33.29 101 GLY L CA 1
ATOM 819 C C . GLY A 1 107 ? 4.975 5.742 33.940 1.00 33.87 101 GLY L C 1
ATOM 820 O O . GLY A 1 107 ? 6.061 6.250 34.233 1.00 33.58 101 GLY L O 1
ATOM 821 N N . THR A 1 108 ? 4.690 4.457 34.133 1.00 33.74 102 THR L N 1
ATOM 822 C CA . THR A 1 108 ? 5.653 3.505 34.672 1.00 33.12 102 THR L CA 1
ATOM 823 C C . THR A 1 108 ? 5.645 2.316 33.727 1.00 34.86 102 THR L C 1
ATOM 824 O O . THR A 1 108 ? 4.590 1.745 33.450 1.00 34.40 102 THR L O 1
ATOM 828 N N . LYS A 1 109 ? 6.821 1.952 33.226 1.00 36.91 103 LYS L N 1
ATOM 829 C CA . LYS A 1 109 ? 6.926 0.834 32.305 1.00 38.66 103 LYS L CA 1
ATOM 830 C C . LYS A 1 109 ? 7.137 -0.481 33.035 1.00 39.30 103 LYS L C 1
ATOM 831 O O . LYS A 1 109 ? 8.063 -0.624 33.832 1.00 41.29 103 LYS L O 1
ATOM 837 N N . LEU A 1 110 ? 6.261 -1.437 32.757 1.00 39.37 104 LEU L N 1
ATOM 838 C CA . LEU A 1 110 ? 6.334 -2.757 33.361 1.00 39.52 104 LEU L CA 1
ATOM 839 C C . LEU A 1 110 ? 7.027 -3.727 32.402 1.00 40.64 104 LEU L C 1
ATOM 840 O O . LEU A 1 110 ? 6.494 -4.063 31.342 1.00 39.60 104 LEU L O 1
ATOM 845 N N . GLU A 1 111 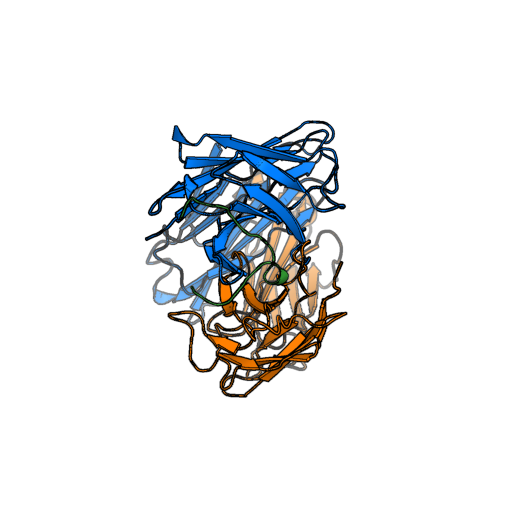? 8.228 -4.153 32.787 1.00 42.15 105 GLU L N 1
ATOM 846 C CA . GLU A 1 111 ? 9.031 -5.084 32.009 1.00 43.78 105 GLU L CA 1
ATOM 847 C C . GLU A 1 111 ? 9.127 -6.406 32.763 1.00 44.72 105 GLU L C 1
ATOM 848 O O . GLU A 1 111 ? 9.291 -6.416 33.984 1.00 44.60 105 GLU L O 1
ATOM 854 N N . LEU A 1 112 ? 9.015 -7.518 32.046 1.00 44.96 106 LEU L N 1
ATOM 855 C CA . LEU A 1 112 ? 9.111 -8.826 32.684 1.00 46.13 106 LEU L CA 1
ATOM 856 C C . LEU A 1 112 ? 10.554 -9.314 32.771 1.00 46.77 106 LEU L C 1
ATOM 857 O O . LEU A 1 112 ? 11.468 -8.759 32.148 1.00 46.47 106 LEU L O 1
ATOM 862 N N . LYS A 1 113 ? 10.736 -10.350 33.577 1.00 46.46 107 LYS L N 1
ATOM 863 C CA . LYS A 1 113 ? 12.025 -10.986 33.788 1.00 45.91 107 LYS L CA 1
ATOM 864 C C . LYS A 1 113 ? 11.770 -12.458 33.558 1.00 45.09 107 LYS L C 1
ATOM 865 O O . LYS A 1 113 ? 10.751 -12.993 34.002 1.00 45.04 107 LYS L O 1
ATOM 871 N N . ARG A 1 114 ? 12.684 -13.116 32.862 1.00 44.54 108 ARG L N 1
ATOM 872 C CA . ARG A 1 114 ? 12.539 -14.537 32.617 1.00 43.25 108 ARG L CA 1
ATOM 873 C C . ARG A 1 114 ? 13.900 -15.192 32.555 1.00 44.43 108 ARG L C 1
ATOM 874 O O . ARG A 1 114 ? 14.932 -14.534 32.726 1.00 44.83 108 ARG L O 1
ATOM 882 N N . ALA A 1 115 ? 13.894 -16.500 32.329 1.00 45.37 109 ALA L N 1
ATOM 883 C CA . ALA A 1 115 ? 15.126 -17.260 32.235 1.00 44.83 109 ALA L CA 1
ATOM 884 C C . ALA A 1 115 ? 15.923 -16.729 31.057 1.00 45.20 109 ALA L C 1
ATOM 885 O O . ALA A 1 115 ? 15.350 -16.349 30.036 1.00 46.62 109 ALA L O 1
ATOM 887 N N . ASP A 1 116 ? 17.243 -16.679 31.203 1.00 45.59 110 ASP L N 1
ATOM 888 C CA . ASP A 1 116 ? 18.088 -16.216 30.114 1.00 44.64 110 ASP L CA 1
ATOM 889 C C . ASP A 1 116 ? 17.832 -17.149 28.933 1.00 42.64 110 ASP L C 1
ATOM 890 O O . ASP A 1 116 ? 17.497 -18.322 29.116 1.00 41.14 110 ASP L O 1
ATOM 895 N N . ALA A 1 117 ? 17.966 -16.621 27.725 1.00 40.36 111 ALA L N 1
ATOM 896 C CA . ALA A 1 117 ? 17.756 -17.413 26.521 1.00 38.24 111 ALA L CA 1
ATOM 897 C C . ALA A 1 117 ? 18.605 -16.828 25.406 1.00 36.83 111 ALA L C 1
ATOM 898 O O . ALA A 1 117 ? 18.598 -15.618 25.173 1.00 34.38 111 ALA L O 1
ATOM 900 N N . ALA A 1 118 ? 19.352 -17.698 24.733 1.00 36.83 112 ALA L N 1
ATOM 901 C CA . ALA A 1 118 ? 20.212 -17.288 23.634 1.00 34.08 112 ALA L CA 1
ATOM 902 C C . ALA A 1 118 ? 19.337 -17.027 22.420 1.00 33.06 112 ALA L C 1
ATOM 903 O O . ALA A 1 118 ? 18.290 -17.651 22.250 1.00 33.22 112 ALA L O 1
ATOM 905 N N . PRO A 1 119 ? 19.758 -16.099 21.553 1.00 32.14 113 PRO L N 1
ATOM 906 C CA . PRO A 1 119 ? 18.980 -15.784 20.359 1.00 31.45 113 PRO L CA 1
ATOM 907 C C . PRO A 1 119 ? 19.315 -16.773 19.257 1.00 32.10 113 PRO L C 1
ATOM 908 O O . PRO A 1 119 ? 20.471 -17.194 19.138 1.00 34.29 113 PRO L O 1
ATOM 912 N N . THR A 1 120 ? 18.319 -17.170 18.470 1.00 29.82 114 THR L N 1
ATOM 913 C CA . THR A 1 120 ? 18.608 -18.060 17.361 1.00 27.17 114 THR L CA 1
ATOM 914 C C . THR A 1 120 ? 18.929 -17.064 16.249 1.00 27.50 114 THR L C 1
ATOM 915 O O . THR A 1 120 ? 18.116 -16.194 15.921 1.00 28.24 114 THR L O 1
ATOM 919 N N . VAL A 1 121 ? 20.134 -17.169 15.702 1.00 25.66 115 VAL L N 1
ATOM 920 C CA . VAL A 1 121 ? 20.580 -16.255 14.666 1.00 22.86 115 VAL L CA 1
ATOM 921 C C . VAL A 1 121 ? 20.451 -16.803 13.251 1.00 22.22 115 VAL L C 1
ATOM 922 O O . VAL A 1 121 ? 20.745 -17.968 12.979 1.00 22.62 115 VAL L O 1
ATOM 926 N N . SER A 1 122 ? 20.012 -15.940 12.347 1.00 21.73 116 SER L N 1
ATOM 927 C CA . SER A 1 122 ? 19.831 -16.317 10.951 1.00 20.99 116 SER L CA 1
ATOM 928 C C . SER A 1 122 ? 20.365 -15.194 10.071 1.00 21.54 116 SER L C 1
ATOM 929 O O . SER A 1 122 ? 20.081 -14.017 10.312 1.00 22.43 116 SER L O 1
ATOM 932 N N . ILE A 1 123 ? 21.144 -15.558 9.061 1.00 20.82 117 ILE L N 1
ATOM 933 C CA . ILE A 1 123 ? 21.718 -14.575 8.154 1.00 23.01 117 ILE L CA 1
ATOM 934 C C . ILE A 1 123 ? 21.195 -14.823 6.731 1.00 23.65 117 ILE L C 1
ATOM 935 O O . ILE A 1 123 ? 21.009 -15.976 6.325 1.00 22.53 117 ILE L O 1
ATOM 940 N N . PHE A 1 124 ? 20.949 -13.746 5.985 1.00 21.47 118 PHE L N 1
ATOM 941 C CA . PHE A 1 124 ? 20.436 -13.866 4.623 1.00 23.06 118 PHE L CA 1
ATOM 942 C C . PHE A 1 124 ? 21.160 -12.987 3.607 1.00 25.16 118 PHE L C 1
ATOM 943 O O . PHE A 1 124 ? 21.298 -11.773 3.801 1.00 25.55 118 PHE L O 1
ATOM 951 N N . PRO A 1 125 ? 21.628 -13.591 2.504 1.00 25.70 119 PRO L N 1
ATOM 952 C CA . PRO A 1 125 ? 22.333 -12.863 1.442 1.00 28.09 119 PRO L CA 1
ATOM 953 C C . PRO A 1 125 ? 21.330 -11.980 0.692 1.00 29.23 119 PRO L C 1
ATOM 954 O O . PRO A 1 125 ? 20.114 -12.158 0.817 1.00 28.88 119 PRO L O 1
ATOM 958 N N . PRO A 1 126 ? 21.830 -11.019 -0.096 1.00 30.90 120 PRO L N 1
ATOM 959 C CA . PRO A 1 126 ? 20.955 -10.127 -0.863 1.00 32.03 120 PRO L CA 1
ATOM 960 C C . PRO A 1 126 ? 20.082 -10.963 -1.790 1.00 32.86 120 PRO L C 1
ATOM 961 O O . PRO A 1 126 ? 20.471 -12.062 -2.186 1.00 33.40 120 PRO L O 1
ATOM 965 N N . SER A 1 127 ? 18.901 -10.461 -2.126 1.00 32.62 121 SER L N 1
ATOM 966 C CA . SER A 1 127 ? 18.034 -11.198 -3.033 1.00 33.71 121 SER L CA 1
ATOM 967 C C . SER A 1 127 ? 18.441 -10.843 -4.453 1.00 32.75 121 SER L C 1
ATOM 968 O O . SER A 1 127 ? 18.922 -9.739 -4.712 1.00 34.19 121 SER L O 1
ATOM 971 N N . SER A 1 128 ? 18.257 -11.777 -5.373 1.00 32.59 122 SER L N 1
ATOM 972 C CA . SER A 1 128 ? 18.601 -11.525 -6.761 1.00 33.86 122 SER L CA 1
ATOM 973 C C . SER A 1 128 ? 17.840 -10.301 -7.262 1.00 34.81 122 SER L C 1
ATOM 974 O O . SER A 1 128 ? 18.334 -9.546 -8.102 1.00 35.58 122 SER L O 1
ATOM 977 N N . GLU A 1 129 ? 16.637 -10.104 -6.730 1.00 35.20 123 GLU L N 1
ATOM 978 C CA . GLU A 1 129 ? 15.802 -8.969 -7.115 1.00 33.40 123 GLU L CA 1
ATOM 979 C C . GLU A 1 129 ? 16.471 -7.649 -6.735 1.00 31.70 123 GLU L C 1
ATOM 980 O O . GLU A 1 129 ? 16.550 -6.730 -7.552 1.00 30.87 123 GLU L O 1
ATOM 986 N N . GLN A 1 130 ? 16.945 -7.549 -5.496 1.00 29.21 124 GLN L N 1
ATOM 987 C CA . GLN A 1 130 ? 17.610 -6.325 -5.057 1.00 28.35 124 GLN L CA 1
ATOM 988 C C . GLN A 1 130 ? 18.880 -6.107 -5.868 1.00 28.82 124 GLN L C 1
ATOM 989 O O . GLN A 1 130 ? 19.155 -4.998 -6.329 1.00 27.98 124 GLN L O 1
ATOM 995 N N . LEU A 1 131 ? 19.643 -7.177 -6.060 1.00 30.41 125 LEU L N 1
ATOM 996 C CA . LEU A 1 131 ? 20.884 -7.093 -6.824 1.00 32.84 125 LEU L CA 1
ATOM 997 C C . LEU A 1 131 ? 20.680 -6.498 -8.211 1.00 34.26 125 LEU L C 1
ATOM 998 O O . LEU A 1 131 ? 21.568 -5.825 -8.744 1.00 35.63 125 LEU L O 1
ATOM 1003 N N . THR A 1 132 ? 19.507 -6.740 -8.788 1.00 35.25 126 THR L N 1
ATOM 1004 C CA . THR A 1 132 ? 19.182 -6.224 -10.112 1.00 34.77 126 THR L CA 1
ATOM 1005 C C . THR A 1 132 ? 19.108 -4.707 -10.066 1.00 35.83 126 THR L C 1
ATOM 1006 O O . THR A 1 132 ? 19.485 -4.030 -11.016 1.00 37.26 126 THR L O 1
ATOM 1010 N N . SER A 1 133 ? 18.630 -4.182 -8.943 1.00 36.45 127 SER L N 1
ATOM 1011 C CA . SER A 1 133 ? 18.496 -2.742 -8.750 1.00 35.89 127 SER L CA 1
ATOM 1012 C C . SER A 1 133 ? 19.842 -2.067 -8.500 1.00 35.75 127 SER L C 1
ATOM 1013 O O . SER A 1 133 ? 19.915 -0.845 -8.414 1.00 34.73 127 SER L O 1
ATOM 1016 N N . GLY A 1 134 ? 20.898 -2.864 -8.362 1.00 36.16 128 GLY L N 1
ATOM 1017 C CA . GLY A 1 134 ? 22.212 -2.303 -8.098 1.00 35.91 128 GLY L CA 1
ATOM 1018 C C . GLY A 1 134 ? 22.455 -2.107 -6.610 1.00 36.29 128 GLY L C 1
ATOM 1019 O O . GLY A 1 134 ? 23.426 -1.463 -6.210 1.00 37.50 128 GLY L O 1
ATOM 1020 N N . GLY A 1 135 ? 21.563 -2.655 -5.787 1.00 35.17 129 GLY L N 1
ATOM 1021 C CA . GLY A 1 135 ? 21.707 -2.543 -4.346 1.00 33.28 129 GLY L CA 1
ATOM 1022 C C . GLY A 1 135 ? 22.015 -3.897 -3.732 1.00 32.26 129 GLY L C 1
ATOM 1023 O O . GLY A 1 135 ? 21.918 -4.924 -4.408 1.00 30.62 129 GLY L O 1
ATOM 1024 N N . ALA A 1 136 ? 22.391 -3.913 -2.457 1.00 31.85 130 ALA L N 1
ATOM 1025 C CA . ALA A 1 136 ? 22.709 -5.176 -1.797 1.00 31.54 130 ALA L CA 1
ATOM 1026 C C . ALA A 1 136 ? 22.614 -5.125 -0.275 1.00 31.53 130 ALA L C 1
ATOM 1027 O O . ALA A 1 136 ? 23.490 -4.575 0.398 1.00 33.72 130 ALA L O 1
ATOM 1029 N N . SER A 1 137 ? 21.548 -5.712 0.260 1.00 30.43 131 SER L N 1
ATOM 1030 C CA . SER A 1 137 ? 21.325 -5.764 1.702 1.00 28.38 131 SER L CA 1
ATOM 1031 C C . SER A 1 137 ? 21.521 -7.181 2.226 1.00 28.58 131 SER L C 1
ATOM 1032 O O . SER A 1 137 ? 21.032 -8.155 1.648 1.00 28.66 131 SER L O 1
ATOM 1035 N N . VAL A 1 138 ? 22.245 -7.286 3.330 1.00 26.65 132 VAL L N 1
ATOM 1036 C CA . VAL A 1 138 ? 22.509 -8.561 3.963 1.00 23.98 132 VAL L CA 1
ATOM 1037 C C . VAL A 1 138 ? 21.729 -8.445 5.256 1.00 24.54 132 VAL L C 1
ATOM 1038 O O . VAL A 1 138 ? 21.862 -7.447 5.967 1.00 23.73 132 VAL L O 1
ATOM 1042 N N . VAL A 1 139 ? 20.911 -9.450 5.560 1.00 23.24 133 VAL L N 1
ATOM 1043 C CA . VAL A 1 139 ? 20.103 -9.401 6.763 1.00 21.34 133 VAL L CA 1
ATOM 1044 C C . VAL A 1 139 ? 20.454 -10.457 7.798 1.00 21.75 133 VAL L C 1
ATOM 1045 O O . VAL A 1 139 ? 20.743 -11.612 7.476 1.00 20.05 133 VAL L O 1
ATOM 1049 N N . CYS A 1 140 ? 20.408 -10.045 9.057 1.00 23.06 134 CYS L N 1
ATOM 1050 C CA . CYS A 1 140 ? 20.730 -10.928 10.161 1.00 27.64 134 CYS L CA 1
ATOM 1051 C C . CYS A 1 140 ? 19.667 -10.792 11.247 1.00 26.03 134 CYS L C 1
ATOM 1052 O O . CYS A 1 140 ? 19.516 -9.728 11.843 1.00 25.06 134 CYS L O 1
ATOM 1055 N N . PHE A 1 141 ? 18.916 -11.864 11.479 1.00 26.04 135 PHE L N 1
ATOM 1056 C CA . PHE A 1 141 ? 17.881 -11.863 12.509 1.00 26.67 135 PHE L CA 1
ATOM 1057 C C . PHE A 1 141 ? 18.427 -12.522 13.772 1.00 26.97 135 PHE L C 1
ATOM 1058 O O . PHE A 1 141 ? 19.059 -13.574 13.704 1.00 27.54 135 PHE L O 1
ATOM 1066 N N . LEU A 1 142 ? 18.190 -11.891 14.916 1.00 27.34 136 LEU L N 1
ATOM 1067 C CA . LEU A 1 142 ? 18.603 -12.421 16.214 1.00 26.87 136 LEU L CA 1
ATOM 1068 C C . LEU A 1 142 ? 17.313 -12.433 17.035 1.00 27.11 136 LEU L C 1
ATOM 1069 O O . LEU A 1 142 ? 16.969 -11.445 17.689 1.00 28.38 136 LEU L O 1
ATOM 1074 N N . ASN A 1 143 ? 16.610 -13.561 17.003 1.00 27.51 137 ASN L N 1
ATOM 1075 C CA . ASN A 1 143 ? 15.319 -13.688 17.665 1.00 26.32 137 ASN L CA 1
ATOM 1076 C C . ASN A 1 143 ? 15.187 -14.466 18.974 1.00 27.98 137 ASN L C 1
ATOM 1077 O O . ASN A 1 143 ? 15.908 -15.433 19.234 1.00 26.64 137 ASN L O 1
ATOM 1082 N N . ASN A 1 144 ? 14.216 -14.015 19.773 1.00 28.68 138 ASN L N 1
ATOM 1083 C CA . ASN A 1 144 ? 13.850 -14.588 21.066 1.00 31.13 138 ASN L CA 1
ATOM 1084 C C . ASN A 1 144 ? 14.962 -14.794 22.081 1.00 32.73 138 ASN L C 1
ATOM 1085 O O . ASN A 1 144 ? 15.274 -15.923 22.461 1.00 34.22 138 ASN L O 1
ATOM 1090 N N . PHE A 1 145 ? 15.542 -13.694 22.538 1.00 33.98 139 PHE L N 1
ATOM 1091 C CA . PHE A 1 145 ? 16.609 -13.768 23.517 1.00 36.46 139 PHE L CA 1
ATOM 1092 C C . PHE A 1 145 ? 16.244 -12.985 24.770 1.00 37.79 139 PHE L C 1
ATOM 1093 O O . PHE A 1 145 ? 15.224 -12.297 24.801 1.00 37.23 139 PHE L O 1
ATOM 1101 N N . TYR A 1 146 ? 17.076 -13.115 25.800 1.00 39.04 140 TYR L N 1
ATOM 1102 C CA . TYR A 1 146 ? 16.876 -12.419 27.064 1.00 41.24 140 TYR L CA 1
ATOM 1103 C C . TYR A 1 146 ? 18.111 -12.576 27.953 1.00 41.54 140 TYR L C 1
ATOM 1104 O O . TYR A 1 146 ? 18.645 -13.667 28.080 1.00 42.85 140 TYR L O 1
ATOM 1113 N N . PRO A 1 147 ? 18.575 -11.487 28.588 1.00 42.33 141 PRO L N 1
ATOM 1114 C CA . PRO A 1 147 ? 18.047 -10.118 28.560 1.00 43.34 141 PRO L CA 1
ATOM 1115 C C . PRO A 1 147 ? 18.204 -9.404 27.215 1.00 42.78 141 PRO L C 1
ATOM 1116 O O . PRO A 1 147 ? 18.746 -9.956 26.259 1.00 41.91 141 PRO L O 1
ATOM 1120 N N . LYS A 1 148 ? 17.730 -8.164 27.174 1.00 44.12 142 LYS L N 1
ATOM 1121 C CA . LYS A 1 148 ? 17.756 -7.336 25.976 1.00 45.22 142 LYS L CA 1
ATOM 1122 C C . LYS A 1 148 ? 19.150 -6.882 25.557 1.00 44.85 142 LYS L C 1
ATOM 1123 O O . LYS A 1 148 ? 19.405 -6.637 24.378 1.00 45.65 142 LYS L O 1
ATOM 1129 N N . ASP A 1 149 ? 20.047 -6.757 26.523 1.00 45.29 143 ASP L N 1
ATOM 1130 C CA . ASP A 1 149 ? 21.412 -6.333 26.244 1.00 43.94 143 ASP L CA 1
ATOM 1131 C C . ASP A 1 149 ? 22.019 -7.286 25.232 1.00 45.07 143 ASP L C 1
ATOM 1132 O O . ASP A 1 149 ? 22.086 -8.498 25.460 1.00 44.48 143 ASP L O 1
ATOM 1137 N N . ILE A 1 150 ? 22.455 -6.738 24.107 1.00 45.03 144 ILE L N 1
ATOM 1138 C CA . ILE A 1 150 ? 23.041 -7.554 23.061 1.00 45.49 144 ILE L CA 1
ATOM 1139 C C . ILE A 1 150 ? 23.729 -6.636 22.067 1.00 46.39 144 ILE L C 1
ATOM 1140 O O . ILE A 1 150 ? 23.223 -5.551 21.772 1.00 47.39 144 ILE L O 1
ATOM 1145 N N . ASN A 1 151 ? 24.889 -7.057 21.572 1.00 45.95 145 ASN L N 1
ATOM 1146 C CA . ASN A 1 151 ? 25.601 -6.268 20.585 1.00 46.16 145 ASN L CA 1
ATOM 1147 C C . ASN A 1 151 ? 25.979 -7.126 19.388 1.00 44.98 145 ASN L C 1
ATOM 1148 O O . ASN A 1 151 ? 26.506 -8.232 19.529 1.00 44.13 145 ASN L O 1
ATOM 1153 N N . VAL A 1 152 ? 25.674 -6.603 18.206 1.00 44.81 146 VAL L N 1
ATOM 1154 C CA . VAL A 1 152 ? 25.948 -7.286 16.951 1.00 43.73 146 VAL L CA 1
ATOM 1155 C C . VAL A 1 152 ? 27.100 -6.607 16.240 1.00 43.76 146 VAL L C 1
ATOM 1156 O O . VAL A 1 152 ? 27.242 -5.384 16.279 1.00 44.36 146 VAL L O 1
ATOM 1160 N N . LYS A 1 153 ? 27.922 -7.409 15.583 1.00 43.76 147 LYS L N 1
ATOM 1161 C CA . LYS A 1 153 ? 29.052 -6.880 14.850 1.00 43.11 147 LYS L CA 1
ATOM 1162 C C . LYS A 1 153 ? 29.132 -7.589 13.512 1.00 42.01 147 LYS L C 1
ATOM 1163 O O . LYS A 1 153 ? 29.079 -8.814 13.447 1.00 42.82 147 LYS L O 1
ATOM 1169 N N . TRP A 1 154 ? 29.221 -6.817 12.438 1.00 41.24 148 TRP L N 1
ATOM 1170 C CA . TRP A 1 154 ? 29.331 -7.404 11.113 1.00 41.43 148 TRP L CA 1
ATOM 1171 C C . TRP A 1 154 ? 30.801 -7.501 10.738 1.00 41.45 148 TRP L C 1
ATOM 1172 O O . TRP A 1 154 ? 31.643 -6.813 11.319 1.00 42.13 148 TRP L O 1
ATOM 1183 N N . LYS A 1 155 ? 31.102 -8.366 9.775 1.00 40.77 149 LYS L N 1
ATOM 1184 C CA . LYS A 1 155 ? 32.464 -8.539 9.298 1.00 40.72 149 LYS L CA 1
ATOM 1185 C C . LYS A 1 155 ? 32.412 -8.994 7.857 1.00 40.64 149 LYS L C 1
ATOM 1186 O O . LYS A 1 155 ? 31.606 -9.855 7.501 1.00 40.88 149 LYS L O 1
ATOM 1192 N N . ILE A 1 156 ? 33.266 -8.393 7.033 1.00 39.93 150 ILE L N 1
ATOM 1193 C CA . ILE A 1 156 ? 33.354 -8.720 5.620 1.00 40.17 150 ILE L CA 1
ATOM 1194 C C . ILE A 1 156 ? 34.767 -9.223 5.378 1.00 40.66 150 ILE L C 1
ATOM 1195 O O . ILE A 1 156 ? 35.727 -8.456 5.459 1.00 41.63 150 ILE L O 1
ATOM 1200 N N . ASP A 1 157 ? 34.889 -10.511 5.080 1.00 40.52 151 ASP L N 1
ATOM 1201 C CA . ASP A 1 157 ? 36.193 -11.130 4.855 1.00 40.47 151 ASP L CA 1
ATOM 1202 C C . ASP A 1 157 ? 37.075 -10.968 6.099 1.00 40.79 151 ASP L C 1
ATOM 1203 O O . ASP A 1 157 ? 38.281 -10.767 5.991 1.00 40.58 151 ASP L O 1
ATOM 1208 N N . GLY A 1 158 ? 36.463 -11.039 7.277 1.00 40.64 152 GLY L N 1
ATOM 1209 C CA . GLY A 1 158 ? 37.224 -10.907 8.508 1.00 42.38 152 GLY L CA 1
ATOM 1210 C C . GLY A 1 158 ? 37.339 -9.518 9.128 1.00 43.52 152 GLY L C 1
ATOM 1211 O O . GLY A 1 158 ? 37.737 -9.394 10.289 1.00 43.11 152 GLY L O 1
ATOM 1212 N N . SER A 1 159 ? 36.985 -8.475 8.380 1.00 44.02 153 SER L N 1
ATOM 1213 C CA . SER A 1 159 ? 37.077 -7.103 8.889 1.00 44.54 153 SER L CA 1
ATOM 1214 C C . SER A 1 159 ? 35.727 -6.515 9.309 1.00 45.48 153 SER L C 1
ATOM 1215 O O . SER A 1 159 ? 34.714 -6.716 8.634 1.00 44.50 153 SER L O 1
ATOM 1218 N N . GLU A 1 160 ? 35.719 -5.777 10.416 1.00 46.16 154 GLU L N 1
ATOM 1219 C CA . GLU A 1 160 ? 34.487 -5.172 10.898 1.00 47.23 154 GLU L CA 1
ATOM 1220 C C . GLU A 1 160 ? 34.015 -4.042 10.002 1.00 46.65 154 GLU L C 1
ATOM 1221 O O . GLU A 1 160 ? 34.810 -3.271 9.472 1.00 45.88 154 GLU L O 1
ATOM 1227 N N . ARG A 1 161 ? 32.701 -3.952 9.852 1.00 46.59 155 ARG L N 1
ATOM 1228 C CA . ARG A 1 161 ? 32.080 -2.931 9.028 1.00 46.60 155 ARG L CA 1
ATOM 1229 C C . ARG A 1 161 ? 31.013 -2.267 9.887 1.00 47.04 155 ARG L C 1
ATOM 1230 O O . ARG A 1 161 ? 30.062 -2.920 10.318 1.00 47.79 155 ARG L O 1
ATOM 1238 N N . GLN A 1 162 ? 31.177 -0.974 10.146 1.00 47.00 156 GLN L N 1
ATOM 1239 C CA . GLN A 1 162 ? 30.226 -0.235 10.972 1.00 47.38 156 GLN L CA 1
ATOM 1240 C C . GLN A 1 162 ? 29.299 0.597 10.089 1.00 47.10 156 GLN L C 1
ATOM 1241 O O . GLN A 1 162 ? 28.132 0.836 10.420 1.00 45.85 156 GLN L O 1
ATOM 1247 N N . ASN A 1 163 ? 29.847 1.015 8.953 1.00 46.86 157 ASN L N 1
ATOM 1248 C CA . ASN A 1 163 ? 29.160 1.837 7.964 1.00 47.41 157 ASN L CA 1
ATOM 1249 C C . ASN A 1 163 ? 27.973 1.132 7.291 1.00 45.08 157 ASN L C 1
ATOM 1250 O O . ASN A 1 163 ? 28.041 -0.057 6.979 1.00 44.28 157 ASN L O 1
ATOM 1255 N N . GLY A 1 164 ? 26.889 1.878 7.077 1.00 43.65 158 GLY L N 1
ATOM 1256 C CA . GLY A 1 164 ? 25.705 1.339 6.421 1.00 41.13 158 GLY L CA 1
ATOM 1257 C C . GLY A 1 164 ? 24.971 0.197 7.106 1.00 39.54 158 GLY L C 1
ATOM 1258 O O . GLY A 1 164 ? 24.391 -0.659 6.442 1.00 39.90 158 GLY L O 1
ATOM 1259 N N . VAL A 1 165 ? 24.994 0.176 8.430 1.00 38.10 159 VAL L N 1
ATOM 1260 C CA . VAL A 1 165 ? 24.313 -0.865 9.184 1.00 37.76 159 VAL L CA 1
ATOM 1261 C C . VAL A 1 165 ? 23.055 -0.245 9.782 1.00 37.84 159 VAL L C 1
ATOM 1262 O O . VAL A 1 165 ? 23.074 0.904 10.226 1.00 38.52 159 VAL L O 1
ATOM 1266 N N . LEU A 1 166 ? 21.965 -1.002 9.797 1.00 36.55 160 LEU L N 1
ATOM 1267 C CA . LEU A 1 166 ? 20.703 -0.509 10.334 1.00 35.73 160 LEU L CA 1
ATOM 1268 C C . LEU A 1 166 ? 20.100 -1.563 11.251 1.00 35.03 160 LEU L C 1
ATOM 1269 O O . LEU A 1 166 ? 19.860 -2.691 10.822 1.00 36.98 160 LEU L O 1
ATOM 1274 N N . ASN A 1 167 ? 19.857 -1.205 12.511 1.00 33.00 161 ASN L N 1
ATOM 1275 C CA . ASN A 1 167 ? 19.289 -2.150 13.465 1.00 30.02 161 ASN L CA 1
ATOM 1276 C C . ASN A 1 167 ? 17.905 -1.755 13.955 1.00 30.17 161 ASN L C 1
ATOM 1277 O O . ASN A 1 167 ? 17.525 -0.580 13.910 1.00 28.45 161 ASN L O 1
ATOM 1282 N N . SER A 1 168 ? 17.162 -2.751 14.440 1.00 29.52 162 SER L N 1
ATOM 1283 C CA . SER A 1 168 ? 15.816 -2.539 14.971 1.00 29.53 162 SER L CA 1
ATOM 1284 C C . SER A 1 168 ? 15.531 -3.588 16.039 1.00 29.72 162 SER L C 1
ATOM 1285 O O . SER A 1 168 ? 15.965 -4.729 15.921 1.00 32.50 162 SER L O 1
ATOM 1288 N N . TRP A 1 169 ? 14.804 -3.199 17.081 1.00 32.24 163 TRP L N 1
ATOM 1289 C CA . TRP A 1 169 ? 14.464 -4.109 18.173 1.00 33.93 163 TRP L CA 1
ATOM 1290 C C . TRP A 1 169 ? 12.965 -4.101 18.413 1.00 33.91 163 TRP L C 1
ATOM 1291 O O . TRP A 1 169 ? 12.327 -3.059 18.359 1.00 34.06 163 TRP L O 1
ATOM 1302 N N . THR A 1 170 ? 12.405 -5.270 18.683 1.00 35.62 164 THR L N 1
ATOM 1303 C CA . THR A 1 170 ? 10.984 -5.365 18.962 1.00 38.85 164 THR L CA 1
ATOM 1304 C C . THR A 1 170 ? 10.798 -5.097 20.454 1.00 40.89 164 THR L C 1
ATOM 1305 O O . THR A 1 170 ? 11.761 -5.114 21.227 1.00 41.66 164 THR L O 1
ATOM 1309 N N . ASP A 1 171 ? 9.565 -4.823 20.855 1.00 42.47 165 ASP L N 1
ATOM 1310 C CA . ASP A 1 171 ? 9.278 -4.600 22.261 1.00 45.94 165 ASP L CA 1
ATOM 1311 C C . ASP A 1 171 ? 9.234 -6.006 22.877 1.00 46.47 165 ASP L C 1
ATOM 1312 O O . ASP A 1 171 ? 9.109 -6.997 22.157 1.00 47.14 165 ASP L O 1
ATOM 1317 N N . GLN A 1 172 ? 9.362 -6.106 24.194 1.00 46.01 166 GLN L N 1
ATOM 1318 C CA . GLN A 1 172 ? 9.325 -7.409 24.843 1.00 45.29 166 GLN L CA 1
ATOM 1319 C C . GLN A 1 172 ? 8.061 -8.155 24.418 1.00 45.16 166 GLN L C 1
ATOM 1320 O O . GLN A 1 172 ? 6.970 -7.584 24.409 1.00 45.13 166 GLN L O 1
ATOM 1326 N N . ASP A 1 173 ? 8.218 -9.429 24.066 1.00 44.39 167 ASP L N 1
ATOM 1327 C CA . ASP A 1 173 ? 7.109 -10.268 23.614 1.00 43.87 167 ASP L CA 1
ATOM 1328 C C . ASP A 1 173 ? 5.935 -10.321 24.591 1.00 45.25 167 ASP L C 1
ATOM 1329 O O . ASP A 1 173 ? 6.101 -10.148 25.802 1.00 46.02 167 ASP L O 1
ATOM 1334 N N . SER A 1 174 ? 4.749 -10.583 24.052 1.00 46.14 168 SER L N 1
ATOM 1335 C CA . SER A 1 174 ? 3.527 -10.660 24.845 1.00 47.74 168 SER L CA 1
ATOM 1336 C C . SER A 1 174 ? 3.385 -11.950 25.647 1.00 48.22 168 SER L C 1
ATOM 1337 O O . SER A 1 174 ? 2.977 -11.919 26.807 1.00 47.61 168 SER L O 1
ATOM 1340 N N . LYS A 1 175 ? 3.705 -13.086 25.033 1.00 48.33 169 LYS L N 1
ATOM 1341 C CA . LYS A 1 175 ? 3.589 -14.367 25.730 1.00 48.37 169 LYS L CA 1
ATOM 1342 C C . LYS A 1 175 ? 4.927 -15.026 26.026 1.00 46.67 169 LYS L C 1
ATOM 1343 O O . LYS A 1 175 ? 5.029 -15.881 26.900 1.00 47.73 169 LYS L O 1
ATOM 1349 N N . ASP A 1 176 ? 5.947 -14.611 25.293 1.00 45.63 170 ASP L N 1
ATOM 1350 C CA . ASP A 1 176 ? 7.284 -15.167 25.415 1.00 45.71 170 ASP L CA 1
ATOM 1351 C C . ASP A 1 176 ? 8.105 -14.381 26.430 1.00 44.27 170 ASP L C 1
ATOM 1352 O O . ASP A 1 176 ? 8.896 -14.956 27.183 1.00 43.60 170 ASP L O 1
ATOM 1357 N N . SER A 1 177 ? 7.907 -13.064 26.430 1.00 41.62 171 SER L N 1
ATOM 1358 C CA . SER A 1 177 ? 8.614 -12.138 27.315 1.00 39.76 171 SER L CA 1
ATOM 1359 C C . SER A 1 177 ? 10.064 -11.939 26.881 1.00 38.56 171 SER L C 1
ATOM 1360 O O . SER A 1 177 ? 10.880 -11.412 27.639 1.00 36.43 171 SER L O 1
ATOM 1363 N N . THR A 1 178 ? 10.369 -12.358 25.654 1.00 37.22 172 THR L N 1
ATOM 1364 C CA . THR A 1 178 ? 11.712 -12.232 25.095 1.00 35.64 172 THR L CA 1
ATOM 1365 C C . THR A 1 178 ? 11.801 -11.047 24.146 1.00 34.57 172 THR L C 1
ATOM 1366 O O . THR A 1 178 ? 10.807 -10.384 23.861 1.00 33.83 172 THR L O 1
ATOM 1370 N N . TYR A 1 179 ? 13.010 -10.804 23.651 1.00 34.78 173 TYR L N 1
ATOM 1371 C CA . TYR A 1 179 ? 13.264 -9.717 22.722 1.00 33.29 173 TYR L CA 1
ATOM 1372 C C . TYR A 1 179 ? 13.861 -10.260 21.423 1.00 31.64 173 TYR L C 1
ATOM 1373 O O . TYR A 1 179 ? 14.485 -11.327 21.402 1.00 30.28 173 TYR L O 1
ATOM 1382 N N . SER A 1 180 ? 13.643 -9.529 20.336 1.00 29.93 174 SER L N 1
ATOM 1383 C CA . SER A 1 180 ? 14.153 -9.923 19.031 1.00 26.16 174 SER L CA 1
ATOM 1384 C C . SER A 1 180 ? 14.795 -8.708 18.402 1.00 27.11 174 SER L C 1
ATOM 1385 O O . SER A 1 180 ? 14.383 -7.572 18.658 1.00 25.44 174 SER L O 1
ATOM 1388 N N . MET A 1 181 ? 15.805 -8.951 17.574 1.00 27.76 175 MET L N 1
ATOM 1389 C CA . MET A 1 181 ? 16.519 -7.872 16.915 1.00 27.67 175 MET L CA 1
ATOM 1390 C C . MET A 1 181 ? 16.685 -8.134 15.432 1.00 26.12 175 MET L C 1
ATOM 1391 O O . MET A 1 181 ? 16.605 -9.271 14.974 1.00 25.37 175 MET L O 1
ATOM 1396 N N . SER A 1 182 ? 16.921 -7.063 14.689 1.00 25.46 176 SER L N 1
ATOM 1397 C CA . SER A 1 182 ? 17.119 -7.145 13.254 1.00 23.93 176 SER L CA 1
ATOM 1398 C C . SER A 1 182 ? 18.245 -6.201 12.865 1.00 23.35 176 SER L C 1
ATOM 1399 O O . SER A 1 182 ? 18.199 -5.014 13.173 1.00 25.23 176 SER L O 1
ATOM 1402 N N . SER A 1 183 ? 19.259 -6.739 12.202 1.00 22.88 177 SER L N 1
ATOM 1403 C CA . SER A 1 183 ? 20.404 -5.947 11.766 1.00 23.60 177 SER L CA 1
ATOM 1404 C C . SER A 1 183 ? 20.569 -6.103 10.256 1.00 21.92 177 SER L C 1
ATOM 1405 O O . SER A 1 183 ? 20.678 -7.210 9.745 1.00 21.94 177 SER L O 1
ATOM 1408 N N . THR A 1 184 ? 20.586 -4.981 9.549 1.00 23.39 178 THR L N 1
ATOM 1409 C CA . THR A 1 184 ? 20.703 -4.992 8.099 1.00 24.43 178 THR L CA 1
ATOM 1410 C C . THR A 1 184 ? 21.902 -4.203 7.610 1.00 25.99 178 THR L C 1
ATOM 1411 O O . THR A 1 184 ? 22.087 -3.046 7.980 1.00 27.70 178 THR L O 1
ATOM 1415 N N . LEU A 1 185 ? 22.712 -4.839 6.774 1.00 27.01 179 LEU L N 1
ATOM 1416 C CA . LEU A 1 185 ? 23.884 -4.197 6.200 1.00 28.91 179 LEU L CA 1
ATOM 1417 C C . LEU A 1 185 ? 23.637 -4.063 4.705 1.00 30.00 179 LEU L C 1
ATOM 1418 O O . LEU A 1 185 ? 23.383 -5.057 4.027 1.00 31.07 179 LEU L O 1
ATOM 1423 N N . THR A 1 186 ? 23.675 -2.846 4.178 1.00 31.37 180 THR L N 1
ATOM 1424 C CA . THR A 1 186 ? 23.466 -2.697 2.740 1.00 33.18 180 THR L CA 1
ATOM 1425 C C . THR A 1 186 ? 24.685 -2.042 2.100 1.00 33.28 180 THR L C 1
ATOM 1426 O O . THR A 1 186 ? 25.331 -1.178 2.691 1.00 32.72 180 THR L O 1
ATOM 1430 N N . LEU A 1 187 ? 24.993 -2.484 0.890 1.00 34.08 181 LEU L N 1
ATOM 1431 C CA . LEU A 1 187 ? 26.123 -1.981 0.133 1.00 34.25 181 LEU L CA 1
ATOM 1432 C C . LEU A 1 187 ? 25.670 -1.871 -1.316 1.00 35.37 181 LEU L C 1
ATOM 1433 O O . LEU A 1 187 ? 24.514 -2.155 -1.638 1.00 35.14 181 LEU L O 1
ATOM 1438 N N . THR A 1 188 ? 26.578 -1.456 -2.188 1.00 35.42 182 THR L N 1
ATOM 1439 C CA . THR A 1 188 ? 26.253 -1.353 -3.598 1.00 36.44 182 THR L CA 1
ATOM 1440 C C . THR A 1 188 ? 26.467 -2.755 -4.137 1.00 38.36 182 THR L C 1
ATOM 1441 O O . THR A 1 188 ? 27.145 -3.570 -3.503 1.00 37.76 182 THR L O 1
ATOM 1445 N N . LYS A 1 189 ? 25.889 -3.048 -5.295 1.00 39.55 183 LYS L N 1
ATOM 1446 C CA . LYS A 1 189 ? 26.084 -4.357 -5.890 1.00 40.66 183 LYS L CA 1
ATOM 1447 C C . LYS A 1 189 ? 27.590 -4.498 -6.134 1.00 41.47 183 LYS L C 1
ATOM 1448 O O . LYS A 1 189 ? 28.170 -5.563 -5.932 1.00 40.84 183 LYS L O 1
ATOM 1454 N N . ASP A 1 190 ? 28.213 -3.396 -6.541 1.00 42.81 184 ASP L N 1
ATOM 1455 C CA . ASP A 1 190 ? 29.641 -3.356 -6.832 1.00 44.02 184 ASP L CA 1
ATOM 1456 C C . ASP A 1 190 ? 30.539 -3.682 -5.640 1.00 44.33 184 ASP L C 1
ATOM 1457 O O . ASP A 1 190 ? 31.382 -4.576 -5.723 1.00 43.17 184 ASP L O 1
ATOM 1462 N N . GLU A 1 191 ? 30.368 -2.966 -4.534 1.00 44.78 185 GLU L N 1
ATOM 1463 C CA . GLU A 1 191 ? 31.199 -3.226 -3.364 1.00 45.51 185 GLU L CA 1
ATOM 1464 C C . GLU A 1 191 ? 30.916 -4.607 -2.792 1.00 44.11 185 GLU L C 1
ATOM 1465 O O . GLU A 1 191 ? 31.793 -5.231 -2.186 1.00 45.29 185 GLU L O 1
ATOM 1471 N N . TYR A 1 192 ? 29.697 -5.093 -3.002 1.00 41.27 186 TYR L N 1
ATOM 1472 C CA . TYR A 1 192 ? 29.310 -6.407 -2.503 1.00 38.50 186 TYR L CA 1
ATOM 1473 C C . TYR A 1 192 ? 29.931 -7.515 -3.364 1.00 39.51 186 TYR L C 1
ATOM 1474 O O . TYR A 1 192 ? 30.188 -8.620 -2.886 1.00 39.13 186 TYR L O 1
ATOM 1483 N N . GLU A 1 193 ? 30.180 -7.198 -4.631 1.00 41.61 187 GLU L N 1
ATOM 1484 C CA . GLU A 1 193 ? 30.775 -8.129 -5.590 1.00 43.47 187 GLU L CA 1
ATOM 1485 C C . GLU A 1 193 ? 32.279 -8.336 -5.374 1.00 44.48 187 GLU L C 1
ATOM 1486 O O . GLU A 1 193 ? 32.871 -9.259 -5.941 1.00 43.40 187 GLU L O 1
ATOM 1492 N N . ARG A 1 194 ? 32.896 -7.467 -4.578 1.00 45.14 188 ARG L N 1
ATOM 1493 C CA . ARG A 1 194 ? 34.331 -7.554 -4.322 1.00 46.31 188 ARG L CA 1
ATOM 1494 C C . ARG A 1 194 ? 34.694 -8.459 -3.156 1.00 45.78 188 ARG L C 1
ATOM 1495 O O . ARG A 1 194 ? 35.851 -8.850 -3.016 1.00 46.29 188 ARG L O 1
ATOM 1503 N N . HIS A 1 195 ? 33.717 -8.791 -2.319 1.00 44.89 189 HIS L N 1
ATOM 1504 C CA . HIS A 1 195 ? 33.992 -9.615 -1.150 1.00 43.32 189 HIS L CA 1
ATOM 1505 C C . HIS A 1 195 ? 33.340 -10.984 -1.162 1.00 43.41 189 HIS L C 1
ATOM 1506 O O . HIS A 1 195 ? 32.343 -11.210 -1.851 1.00 44.13 189 HIS L O 1
ATOM 1513 N N . ASN A 1 196 ? 33.910 -11.892 -0.378 1.00 42.45 190 ASN L N 1
ATOM 1514 C CA . ASN A 1 196 ? 33.417 -13.259 -0.301 1.00 41.74 190 ASN L CA 1
ATOM 1515 C C . ASN A 1 196 ? 32.680 -13.606 0.994 1.00 40.99 190 ASN L C 1
ATOM 1516 O O . ASN A 1 196 ? 31.538 -14.065 0.952 1.00 41.30 190 ASN L O 1
ATOM 1521 N N . SER A 1 197 ? 33.327 -13.384 2.137 1.00 39.07 191 SER L N 1
ATOM 1522 C CA . SER A 1 197 ? 32.731 -13.706 3.430 1.00 37.05 191 SER L CA 1
ATOM 1523 C C . SER A 1 197 ? 31.958 -12.556 4.069 1.00 36.42 191 SER L C 1
ATOM 1524 O O . SER A 1 197 ? 32.398 -11.406 4.062 1.00 36.28 191 SER L O 1
ATOM 1527 N N . TYR A 1 198 ? 30.803 -12.899 4.629 1.00 34.84 192 TYR L N 1
ATOM 1528 C CA . TYR A 1 198 ? 29.909 -11.953 5.291 1.00 33.19 192 TYR L CA 1
ATOM 1529 C C . TYR A 1 198 ? 29.380 -12.642 6.536 1.00 33.63 192 TYR L C 1
ATOM 1530 O O . TYR A 1 198 ? 28.793 -13.717 6.440 1.00 35.18 192 TYR L O 1
ATOM 1539 N N . THR A 1 199 ? 29.597 -12.039 7.701 1.00 33.07 193 THR L N 1
ATOM 1540 C CA . THR A 1 199 ? 29.140 -12.641 8.942 1.00 31.98 193 THR L CA 1
ATOM 1541 C C . THR A 1 199 ? 28.713 -11.617 9.981 1.00 31.82 193 THR L C 1
ATOM 1542 O O . THR A 1 199 ? 29.273 -10.522 10.059 1.00 30.23 193 THR L O 1
ATOM 1546 N N . CYS A 1 200 ? 27.699 -11.975 10.764 1.00 32.05 194 CYS L N 1
ATOM 1547 C CA . CYS A 1 200 ? 27.219 -11.113 11.834 1.00 34.46 194 CYS L CA 1
ATOM 1548 C C . CYS A 1 200 ? 27.471 -11.870 13.126 1.00 35.19 194 CYS L C 1
ATOM 1549 O O . CYS A 1 200 ? 27.189 -13.064 13.229 1.00 35.11 194 CYS L O 1
ATOM 1552 N N . GLU A 1 201 ? 28.028 -11.174 14.103 1.00 36.14 195 GLU L N 1
ATOM 1553 C CA . GLU A 1 201 ? 28.344 -11.791 15.369 1.00 37.69 195 GLU L CA 1
ATOM 1554 C C . GLU A 1 201 ? 27.487 -11.213 16.470 1.00 39.39 195 GLU L C 1
ATOM 1555 O O . GLU A 1 201 ? 27.334 -9.992 16.600 1.00 38.28 195 GLU L O 1
ATOM 1561 N N . ALA A 1 202 ? 26.921 -12.107 17.266 1.00 40.46 196 ALA L N 1
ATOM 1562 C CA . ALA A 1 202 ? 26.090 -11.699 18.373 1.00 41.93 196 ALA L CA 1
ATOM 1563 C C . ALA A 1 202 ? 26.775 -12.084 19.676 1.00 42.87 196 ALA L C 1
ATOM 1564 O O . ALA A 1 202 ? 27.141 -13.242 19.884 1.00 42.05 196 ALA L O 1
ATOM 1566 N N . THR A 1 203 ? 26.981 -11.091 20.533 1.00 44.40 197 THR L N 1
ATOM 1567 C CA . THR A 1 203 ? 27.578 -11.318 21.838 1.00 44.61 197 THR L CA 1
ATOM 1568 C C . THR A 1 203 ? 26.442 -11.064 22.808 1.00 45.36 197 THR L C 1
ATOM 1569 O O . THR A 1 203 ? 25.901 -9.961 22.877 1.00 46.28 197 THR L O 1
ATOM 1573 N N . HIS A 1 204 ? 26.060 -12.098 23.539 1.00 46.44 198 HIS L N 1
ATOM 1574 C CA . HIS A 1 204 ? 24.970 -11.966 24.481 1.00 47.56 198 HIS L CA 1
ATOM 1575 C C . HIS A 1 204 ? 25.502 -12.082 25.901 1.00 50.36 198 HIS L C 1
ATOM 1576 O O . HIS A 1 204 ? 26.390 -11.344 26.301 1.00 52.35 198 HIS L O 1
ATOM 1583 N N . LYS A 1 205 ? 24.949 -13.027 26.648 1.00 52.12 199 LYS L N 1
ATOM 1584 C CA . LYS A 1 205 ? 25.319 -13.276 28.030 1.00 54.67 199 LYS L CA 1
ATOM 1585 C C . LYS A 1 205 ? 25.341 -14.787 28.179 1.00 55.48 199 LYS L C 1
ATOM 1586 O O . LYS A 1 205 ? 26.108 -15.350 28.966 1.00 55.72 199 LYS L O 1
ATOM 1592 N N . THR A 1 206 ? 24.491 -15.430 27.385 1.00 55.45 200 THR L N 1
ATOM 1593 C CA . THR A 1 206 ? 24.345 -16.878 27.373 1.00 55.54 200 THR L CA 1
ATOM 1594 C C . THR A 1 206 ? 25.569 -17.643 26.862 1.00 56.37 200 THR L C 1
ATOM 1595 O O . THR A 1 206 ? 25.530 -18.869 26.764 1.00 56.86 200 THR L O 1
ATOM 1599 N N . SER A 1 207 ? 26.653 -16.932 26.554 1.00 56.73 201 SER L N 1
ATOM 1600 C CA . SER A 1 207 ? 27.870 -17.581 26.061 1.00 58.25 201 SER L CA 1
ATOM 1601 C C . SER A 1 207 ? 29.056 -16.623 25.987 1.00 59.05 201 SER L C 1
ATOM 1602 O O . SER A 1 207 ? 28.917 -15.477 25.549 1.00 58.78 201 SER L O 1
ATOM 1605 N N . THR A 1 208 ? 30.224 -17.110 26.400 1.00 59.57 202 THR L N 1
ATOM 1606 C CA . THR A 1 208 ? 31.447 -16.312 26.376 1.00 59.97 202 THR L CA 1
ATOM 1607 C C . THR A 1 208 ? 31.879 -16.163 24.926 1.00 59.60 202 THR L C 1
ATOM 1608 O O . THR A 1 208 ? 32.507 -15.172 24.544 1.00 60.05 202 THR L O 1
ATOM 1612 N N . SER A 1 209 ? 31.540 -17.166 24.125 1.00 58.87 203 SER L N 1
ATOM 1613 C CA . SER A 1 209 ? 31.881 -17.162 22.709 1.00 58.52 203 SER L CA 1
ATOM 1614 C C . SER A 1 209 ? 30.714 -16.606 21.887 1.00 57.67 203 SER L C 1
ATOM 1615 O O . SER A 1 209 ? 29.553 -16.974 22.100 1.00 58.36 203 SER L O 1
ATOM 1618 N N . PRO A 1 210 ? 31.011 -15.700 20.940 1.00 55.54 204 PRO L N 1
ATOM 1619 C CA . PRO A 1 210 ? 29.985 -15.094 20.087 1.00 53.08 204 PRO L CA 1
ATOM 1620 C C . PRO A 1 210 ? 29.298 -16.121 19.193 1.00 51.10 204 PRO L C 1
ATOM 1621 O O . PRO A 1 210 ? 29.935 -17.054 18.704 1.00 50.87 204 PRO L O 1
ATOM 1625 N N . ILE A 1 211 ? 27.996 -15.968 18.996 1.00 48.26 205 ILE L N 1
ATOM 1626 C CA . ILE A 1 211 ? 27.291 -16.871 18.102 1.00 46.48 205 ILE L CA 1
ATOM 1627 C C . ILE A 1 211 ? 27.585 -16.275 16.727 1.00 44.77 205 ILE L C 1
ATOM 1628 O O . ILE A 1 211 ? 27.389 -15.081 16.513 1.00 44.53 205 ILE L O 1
ATOM 1633 N N . VAL A 1 212 ? 28.095 -17.080 15.802 1.00 42.60 206 VAL L N 1
ATOM 1634 C CA . VAL A 1 212 ? 28.400 -16.542 14.485 1.00 41.12 206 VAL L CA 1
ATOM 1635 C C . VAL A 1 212 ? 27.609 -17.219 13.376 1.00 39.78 206 VAL L C 1
ATOM 1636 O O . VAL A 1 212 ? 27.252 -18.390 13.464 1.00 38.53 206 VAL L O 1
ATOM 1640 N N . LYS A 1 213 ? 27.331 -16.447 12.335 1.00 39.22 207 LYS L N 1
ATOM 1641 C CA . LYS A 1 213 ? 26.605 -16.923 11.175 1.00 38.17 207 LYS L CA 1
ATOM 1642 C C . LYS A 1 213 ? 27.203 -16.229 9.976 1.00 38.04 207 LYS L C 1
ATOM 1643 O O . LYS A 1 213 ? 27.186 -15.002 9.877 1.00 37.33 207 LYS L O 1
ATOM 1649 N N . SER A 1 214 ? 27.726 -17.030 9.059 1.00 38.75 208 SER L N 1
ATOM 1650 C CA . SER A 1 214 ? 28.357 -16.504 7.868 1.00 39.19 208 SER L CA 1
ATOM 1651 C C . SER A 1 214 ? 27.846 -17.256 6.662 1.00 39.26 208 SER L C 1
ATOM 1652 O O . SER A 1 214 ? 27.174 -18.271 6.796 1.00 41.76 208 SER L O 1
ATOM 1655 N N . PHE A 1 215 ? 28.166 -16.739 5.486 1.00 39.39 209 PHE L N 1
ATOM 1656 C CA . PHE A 1 215 ? 27.791 -17.353 4.225 1.00 40.16 209 PHE L CA 1
ATOM 1657 C C . PHE A 1 215 ? 28.743 -16.711 3.231 1.00 41.23 209 PHE L C 1
ATOM 1658 O O . PHE A 1 215 ? 29.050 -15.525 3.348 1.00 40.52 209 PHE L O 1
ATOM 1666 N N . ASN A 1 216 ? 29.224 -17.484 2.266 1.00 43.38 210 ASN L N 1
ATOM 1667 C CA . ASN A 1 216 ? 30.149 -16.944 1.287 1.00 46.01 210 ASN L CA 1
ATOM 1668 C C . ASN A 1 216 ? 29.493 -16.630 -0.048 1.00 48.04 210 ASN L C 1
ATOM 1669 O O . ASN A 1 216 ? 28.771 -17.448 -0.609 1.00 47.36 210 ASN L O 1
ATOM 1674 N N . ARG A 1 217 ? 29.767 -15.427 -0.541 1.00 51.34 211 ARG L N 1
ATOM 1675 C CA . ARG A 1 217 ? 29.242 -14.933 -1.806 1.00 54.87 211 ARG L CA 1
ATOM 1676 C C . ARG A 1 217 ? 29.545 -15.899 -2.956 1.00 58.36 211 ARG L C 1
ATOM 1677 O O . ARG A 1 217 ? 29.003 -15.753 -4.054 1.00 58.23 211 ARG L O 1
ATOM 1685 N N . ASN A 1 218 ? 30.411 -16.880 -2.703 1.00 61.42 212 ASN L N 1
ATOM 1686 C CA . ASN A 1 218 ? 30.774 -17.866 -3.724 1.00 65.30 212 ASN L CA 1
ATOM 1687 C C . ASN A 1 218 ? 29.629 -18.823 -4.026 1.00 67.15 212 ASN L C 1
ATOM 1688 O O . ASN A 1 218 ? 29.037 -18.777 -5.109 1.00 67.57 212 ASN L O 1
ATOM 1693 N N . GLU A 1 219 ? 29.337 -19.700 -3.067 1.00 68.89 213 GLU L N 1
ATOM 1694 C CA . GLU A 1 219 ? 28.257 -20.673 -3.199 1.00 70.57 213 GLU L CA 1
ATOM 1695 C C . GLU A 1 219 ? 26.929 -19.943 -3.412 1.00 71.50 213 GLU L C 1
ATOM 1696 O O . GLU A 1 219 ? 25.936 -20.544 -3.826 1.00 71.39 213 GLU L O 1
ATOM 1702 N N . CYS A 1 220 ? 26.925 -18.644 -3.117 1.00 72.86 214 CYS L N 1
ATOM 1703 C CA . CYS A 1 220 ? 25.741 -17.801 -3.267 1.00 73.90 214 CYS L CA 1
ATOM 1704 C C . CYS A 1 220 ? 25.920 -16.833 -4.436 1.00 74.39 214 CYS L C 1
ATOM 1705 O O . CYS A 1 220 ? 26.044 -15.613 -4.181 1.00 74.35 214 CYS L O 1
ATOM 1709 N N . GLN B 2 1 ? -19.275 -3.131 21.461 1.00 66.35 1 GLN H N 1
ATOM 1710 C CA . GLN B 2 1 ? -20.601 -2.469 21.584 1.00 65.13 1 GLN H CA 1
ATOM 1711 C C . GLN B 2 1 ? -20.477 -1.001 21.167 1.00 64.36 1 GLN H C 1
ATOM 1712 O O . GLN B 2 1 ? -20.949 -0.608 20.104 1.00 65.74 1 GLN H O 1
ATOM 1718 N N . ILE B 2 2 ? -19.835 -0.192 22.002 1.00 63.09 2 ILE H N 1
ATOM 1719 C CA . ILE B 2 2 ? -19.644 1.225 21.693 1.00 60.81 2 ILE H CA 1
ATOM 1720 C C . ILE B 2 2 ? -18.350 1.365 20.891 1.00 58.31 2 ILE H C 1
ATOM 1721 O O . ILE B 2 2 ? -17.354 0.705 21.196 1.00 58.53 2 ILE H O 1
ATOM 1726 N N . GLN B 2 3 ? -18.356 2.222 19.874 1.00 54.61 3 GLN H N 1
ATOM 1727 C CA . GLN B 2 3 ? -17.162 2.391 19.058 1.00 50.96 3 GLN H CA 1
ATOM 1728 C C . GLN B 2 3 ? -16.857 3.816 18.604 1.00 47.55 3 GLN H C 1
ATOM 1729 O O . GLN B 2 3 ? -17.747 4.651 18.444 1.00 47.21 3 GLN H O 1
ATOM 1735 N N . LEU B 2 4 ? -15.569 4.068 18.406 1.00 44.21 4 LEU H N 1
ATOM 1736 C CA . LEU B 2 4 ? -15.057 5.348 17.942 1.00 39.92 4 LEU H CA 1
ATOM 1737 C C . LEU B 2 4 ? -14.067 5.021 16.831 1.00 37.90 4 LEU H C 1
ATOM 1738 O O . LEU B 2 4 ? -12.991 4.477 17.086 1.00 39.12 4 LEU H O 1
ATOM 1743 N N . VAL B 2 5 ? -14.437 5.332 15.596 1.00 35.28 5 VAL H N 1
ATOM 1744 C CA . VAL B 2 5 ? -13.566 5.066 14.456 1.00 32.34 5 VAL H CA 1
ATOM 1745 C C . VAL B 2 5 ? -12.863 6.357 14.055 1.00 31.00 5 VAL H C 1
ATOM 1746 O O . VAL B 2 5 ? -13.502 7.384 13.875 1.00 31.54 5 VAL H O 1
ATOM 1750 N N . GLN B 2 6 ? -11.547 6.305 13.912 1.00 31.09 6 GLN H N 1
ATOM 1751 C CA . GLN B 2 6 ? -10.789 7.490 13.549 1.00 30.84 6 GLN H CA 1
ATOM 1752 C C . GLN B 2 6 ? -10.180 7.456 12.149 1.00 30.78 6 GLN H C 1
ATOM 1753 O O . GLN B 2 6 ? -9.764 6.404 11.668 1.00 32.41 6 GLN H O 1
ATOM 1759 N N . SER B 2 7 ? -10.123 8.619 11.508 1.00 30.59 7 SER H N 1
ATOM 1760 C CA . SER B 2 7 ? -9.560 8.742 10.173 1.00 32.42 7 SER H CA 1
ATOM 1761 C C . SER B 2 7 ? -8.135 8.182 10.128 1.00 32.66 7 SER H C 1
ATOM 1762 O O . SER B 2 7 ? -7.472 8.078 11.159 1.00 32.95 7 SER H O 1
ATOM 1765 N N . GLY B 2 8 ? -7.665 7.845 8.927 1.00 32.13 8 GLY H N 1
ATOM 1766 C CA . GLY B 2 8 ? -6.342 7.266 8.769 1.00 32.35 8 GLY H CA 1
ATOM 1767 C C . GLY B 2 8 ? -5.150 8.185 8.960 1.00 33.71 8 GLY H C 1
ATOM 1768 O O . GLY B 2 8 ? -5.319 9.389 9.125 1.00 33.46 8 GLY H O 1
ATOM 1769 N N . PRO B 2 9 ? -3.919 7.635 8.920 1.00 34.41 9 PRO H N 1
ATOM 1770 C CA . PRO B 2 9 ? -2.663 8.374 9.087 1.00 34.12 9 PRO H CA 1
ATOM 1771 C C . PRO B 2 9 ? -2.597 9.550 8.134 1.00 35.15 9 PRO H C 1
ATOM 1772 O O . PRO B 2 9 ? -3.007 9.436 6.983 1.00 38.99 9 PRO H O 1
ATOM 1776 N N . GLU B 2 10 ? -2.077 10.672 8.609 1.00 35.50 10 GLU H N 1
ATOM 1777 C CA . GLU B 2 10 ? -1.969 11.868 7.782 1.00 36.38 10 GLU H CA 1
ATOM 1778 C C . GLU B 2 10 ? -0.522 12.280 7.596 1.00 36.75 10 GLU H C 1
ATOM 1779 O O . GLU B 2 10 ? 0.304 12.146 8.504 1.00 34.13 10 GLU H O 1
ATOM 1785 N N . LEU B 2 11 ? -0.224 12.781 6.403 1.00 38.12 11 LEU H N 1
ATOM 1786 C CA . LEU B 2 11 ? 1.113 13.247 6.083 1.00 37.30 11 LEU H CA 1
ATOM 1787 C C . LEU B 2 11 ? 0.960 14.641 5.503 1.00 37.83 11 LEU H C 1
ATOM 1788 O O . LEU B 2 11 ? 0.544 14.808 4.358 1.00 37.80 11 LEU H O 1
ATOM 1793 N N . LYS B 2 12 ? 1.286 15.637 6.315 1.00 39.37 12 LYS H N 1
ATOM 1794 C CA . LYS B 2 12 ? 1.206 17.032 5.909 1.00 41.63 12 LYS H CA 1
ATOM 1795 C C . LYS B 2 12 ? 2.598 17.640 5.973 1.00 43.60 12 LYS H C 1
ATOM 1796 O O . LYS B 2 12 ? 3.487 17.125 6.659 1.00 44.23 12 LYS H O 1
ATOM 1802 N N . LYS B 2 13 ? 2.797 18.731 5.249 1.00 44.38 13 LYS H N 1
ATOM 1803 C CA . LYS B 2 13 ? 4.088 19.390 5.275 1.00 45.56 13 LYS H CA 1
ATOM 1804 C C . LYS B 2 13 ? 3.936 20.574 6.211 1.00 44.76 13 LYS H C 1
ATOM 1805 O O . LYS B 2 13 ? 2.818 20.978 6.536 1.00 45.37 13 LYS H O 1
ATOM 1811 N N . PRO B 2 14 ? 5.057 21.134 6.677 1.00 43.97 14 PRO H N 1
ATOM 1812 C CA . PRO B 2 14 ? 4.965 22.276 7.582 1.00 43.71 14 PRO H CA 1
ATOM 1813 C C . PRO B 2 14 ? 4.126 23.380 6.950 1.00 43.18 14 PRO H C 1
ATOM 1814 O O . PRO B 2 14 ? 4.190 23.596 5.740 1.00 41.59 14 PRO H O 1
ATOM 1818 N N . GLY B 2 15 ? 3.332 24.065 7.773 1.00 44.55 15 GLY H N 1
ATOM 1819 C CA . GLY B 2 15 ? 2.493 25.146 7.280 1.00 43.57 15 GLY H CA 1
ATOM 1820 C C . GLY B 2 15 ? 1.081 24.721 6.917 1.00 43.51 15 GLY H C 1
ATOM 1821 O O . GLY B 2 15 ? 0.117 25.405 7.255 1.00 43.29 15 GLY H O 1
ATOM 1822 N N . GLU B 2 16 ? 0.944 23.593 6.227 1.00 43.78 16 GLU H N 1
ATOM 1823 C CA . GLU B 2 16 ? -0.381 23.136 5.842 1.00 44.17 16 GLU H CA 1
ATOM 1824 C C . GLU B 2 16 ? -1.182 22.812 7.085 1.00 43.32 16 GLU H C 1
ATOM 1825 O O . GLU B 2 16 ? -0.641 22.777 8.192 1.00 43.38 16 GLU H O 1
ATOM 1831 N N . THR B 2 17 ? -2.477 22.592 6.900 1.00 41.81 17 THR H N 1
ATOM 1832 C CA . THR B 2 17 ? -3.354 22.278 8.013 1.00 39.56 17 THR H CA 1
ATOM 1833 C C . THR B 2 17 ? -4.008 20.926 7.756 1.00 38.19 17 THR H C 1
ATOM 1834 O O . THR B 2 17 ? -4.082 20.467 6.615 1.00 38.47 17 THR H O 1
ATOM 1838 N N . VAL B 2 18 ? -4.475 20.285 8.819 1.00 36.24 18 VAL H N 1
ATOM 1839 C CA . VAL B 2 18 ? -5.107 18.977 8.701 1.00 33.69 18 VAL H CA 1
ATOM 1840 C C . VAL B 2 18 ? -6.348 18.930 9.569 1.00 34.02 18 VAL H C 1
ATOM 1841 O O . VAL B 2 18 ? -6.496 19.719 10.504 1.00 34.95 18 VAL H O 1
ATOM 1845 N N . LYS B 2 19 ? -7.238 18.000 9.253 1.00 32.11 19 LYS H N 1
ATOM 1846 C CA . LYS B 2 19 ? -8.462 17.824 10.008 1.00 31.90 19 LYS H CA 1
ATOM 1847 C C . LYS B 2 19 ? -8.764 16.331 10.005 1.00 30.87 19 LYS H C 1
ATOM 1848 O O . LYS B 2 19 ? -8.717 15.680 8.960 1.00 26.59 19 LYS H O 1
ATOM 1854 N N . ILE B 2 20 ? -9.052 15.793 11.185 1.00 31.24 20 ILE H N 1
ATOM 1855 C CA . ILE B 2 20 ? -9.346 14.374 11.327 1.00 30.90 20 ILE H CA 1
ATOM 1856 C C . ILE B 2 20 ? -10.701 14.176 12.000 1.00 30.73 20 ILE H C 1
ATOM 1857 O O . ILE B 2 20 ? -11.243 15.099 12.615 1.00 29.79 20 ILE H O 1
ATOM 1862 N N . SER B 2 21 ? -11.247 12.971 11.887 1.00 31.86 21 SER H N 1
ATOM 1863 C CA . SER B 2 21 ? -12.550 12.683 12.474 1.00 33.10 21 SER H CA 1
ATOM 1864 C C . SER B 2 21 ? -12.525 11.570 13.505 1.00 33.84 21 SER H C 1
ATOM 1865 O O . SER B 2 21 ? -11.523 10.888 13.688 1.00 33.72 21 SER H O 1
ATOM 1868 N N . CYS B 2 22 ? -13.663 11.397 14.163 1.00 36.54 22 CYS H N 1
ATOM 1869 C CA . CYS B 2 22 ? -13.848 10.396 15.203 1.00 38.76 22 CYS H CA 1
ATOM 1870 C C . CYS B 2 22 ? -15.342 10.127 15.238 1.00 39.98 22 CYS H C 1
ATOM 1871 O O . CYS B 2 22 ? -16.107 10.945 15.751 1.00 40.81 22 CYS H O 1
ATOM 1874 N N . LYS B 2 23 ? -15.757 8.990 14.686 1.00 40.93 23 LYS H N 1
ATOM 1875 C CA . LYS B 2 23 ? -17.170 8.649 14.640 1.00 42.84 23 LYS H CA 1
ATOM 1876 C C . LYS B 2 23 ? -17.602 7.740 15.778 1.00 42.58 23 LYS H C 1
ATOM 1877 O O . LYS B 2 23 ? -17.050 6.658 15.966 1.00 42.66 23 LYS H O 1
ATOM 1883 N N . ALA B 2 24 ? -18.599 8.188 16.534 1.00 43.49 24 ALA H N 1
ATOM 1884 C CA . ALA B 2 24 ? -19.119 7.424 17.662 1.00 43.64 24 ALA H CA 1
ATOM 1885 C C . ALA B 2 24 ? -20.211 6.473 17.182 1.00 43.87 24 ALA H C 1
ATOM 1886 O O . ALA B 2 24 ? -20.913 6.760 16.212 1.00 43.19 24 ALA H O 1
ATOM 1888 N N . SER B 2 25 ? -20.344 5.339 17.860 1.00 44.13 25 SER H N 1
ATOM 1889 C CA . SER B 2 25 ? -21.345 4.347 17.492 1.00 44.47 25 SER H CA 1
ATOM 1890 C C . SER B 2 25 ? -21.728 3.537 18.720 1.00 44.95 25 SER H C 1
ATOM 1891 O O . SER B 2 25 ? -20.873 3.235 19.560 1.00 46.50 25 SER H O 1
ATOM 1894 N N . GLY B 2 26 ? -23.009 3.192 18.827 1.00 43.49 26 GLY H N 1
ATOM 1895 C CA . GLY B 2 26 ? -23.467 2.395 19.954 1.00 42.23 26 GLY H CA 1
ATOM 1896 C C . GLY B 2 26 ? -24.009 3.161 21.152 1.00 41.21 26 GLY H C 1
ATOM 1897 O O . GLY B 2 26 ? -24.458 2.558 22.134 1.00 41.74 26 GLY H O 1
ATOM 1898 N N . TYR B 2 27 ? -23.957 4.485 21.098 1.00 39.51 27 TYR H N 1
ATOM 1899 C CA . TYR B 2 27 ? -24.472 5.282 22.199 1.00 38.08 27 TYR H CA 1
ATOM 1900 C C . TYR B 2 27 ? -25.033 6.597 21.686 1.00 39.95 27 TYR H C 1
ATOM 1901 O O . TYR B 2 27 ? -24.854 6.952 20.513 1.00 39.98 27 TYR H O 1
ATOM 1910 N N . THR B 2 28 ? -25.720 7.314 22.566 1.00 40.19 28 THR H N 1
ATOM 1911 C CA . THR B 2 28 ? -26.288 8.594 22.197 1.00 42.49 28 THR H CA 1
ATOM 1912 C C . THR B 2 28 ? -25.177 9.636 22.279 1.00 41.86 28 THR H C 1
ATOM 1913 O O . THR B 2 28 ? -24.824 10.116 23.358 1.00 42.64 28 THR H O 1
ATOM 1917 N N . PHE B 2 29 ? -24.618 9.950 21.114 1.00 41.56 29 PHE H N 1
ATOM 1918 C CA . PHE B 2 29 ? -23.532 10.913 20.940 1.00 39.71 29 PHE H CA 1
ATOM 1919 C C . PHE B 2 29 ? -23.647 12.174 21.791 1.00 41.20 29 PHE H C 1
ATOM 1920 O O . PHE B 2 29 ? -22.708 12.551 22.502 1.00 41.16 29 PHE H O 1
ATOM 1928 N N . THR B 2 30 ? -24.811 12.815 21.701 1.00 40.97 30 THR H N 1
ATOM 1929 C CA . THR B 2 30 ? -25.119 14.069 22.393 1.00 40.16 30 THR H CA 1
ATOM 1930 C C . THR B 2 30 ? -25.119 14.025 23.932 1.00 40.92 30 THR H C 1
ATOM 1931 O O . THR B 2 30 ? -25.237 15.064 24.588 1.00 39.52 30 THR H O 1
ATOM 1935 N N . ASP B 2 31 ? -24.980 12.835 24.510 1.00 41.38 31 ASP H N 1
ATOM 1936 C CA . ASP B 2 31 ? -25.016 12.699 25.967 1.00 42.26 31 ASP H CA 1
ATOM 1937 C C . ASP B 2 31 ? -23.683 12.608 26.711 1.00 41.49 31 ASP H C 1
ATOM 1938 O O . ASP B 2 31 ? -23.673 12.568 27.938 1.00 42.49 31 ASP H O 1
ATOM 1943 N N . PHE B 2 32 ? -22.566 12.572 25.994 1.00 39.86 32 PHE H N 1
ATOM 1944 C CA . PHE B 2 32 ? -21.271 12.457 26.655 1.00 37.04 32 PHE H CA 1
ATOM 1945 C C . PHE B 2 32 ? -20.244 13.407 26.061 1.00 35.68 32 PHE H C 1
ATOM 1946 O O . PHE B 2 32 ? -20.223 13.634 24.849 1.00 35.88 32 PHE H O 1
ATOM 1954 N N . SER B 2 33 ? -19.394 13.967 26.915 1.00 32.80 33 SER H N 1
ATOM 1955 C CA . SER B 2 33 ? -18.346 14.861 26.440 1.00 31.18 33 SER H CA 1
ATOM 1956 C C . SER B 2 33 ? -17.324 14.026 25.661 1.00 30.02 33 SER H C 1
ATOM 1957 O O . SER B 2 33 ? -17.099 12.856 25.976 1.00 28.87 33 SER H O 1
ATOM 1960 N N . MET B 2 34 ? -16.730 14.622 24.630 1.00 30.19 34 MET H N 1
ATOM 1961 C CA . MET B 2 34 ? -15.734 13.944 23.808 1.00 29.32 34 MET H CA 1
ATOM 1962 C C . MET B 2 34 ? -14.402 14.653 24.016 1.00 28.21 34 MET H C 1
ATOM 1963 O O . MET B 2 34 ? -14.315 15.875 23.874 1.00 27.14 34 MET H O 1
ATOM 1968 N N . HIS B 2 35 ? -13.366 13.894 24.354 1.00 28.06 35 HIS H N 1
ATOM 1969 C CA . HIS B 2 35 ? -12.057 14.490 24.604 1.00 29.22 35 HIS H CA 1
ATOM 1970 C C . HIS B 2 35 ? -10.973 14.086 23.619 1.00 29.99 35 HIS H C 1
ATOM 1971 O O . HIS B 2 35 ? -11.071 13.060 22.936 1.00 31.13 35 HIS H O 1
ATOM 1978 N N . TRP B 2 36 ? -9.929 14.903 23.559 1.00 28.23 36 TRP H N 1
ATOM 1979 C CA . TRP B 2 36 ? -8.812 14.625 22.685 1.00 28.22 36 TRP H CA 1
ATOM 1980 C C . TRP B 2 36 ? -7.513 14.542 23.478 1.00 28.01 36 TRP H C 1
ATOM 1981 O O . TRP B 2 36 ? -7.197 15.425 24.268 1.00 28.06 36 TRP H O 1
ATOM 1992 N N . VAL B 2 37 ? -6.768 13.465 23.259 1.00 28.64 37 VAL H N 1
ATOM 1993 C CA . VAL B 2 37 ? -5.491 13.246 23.930 1.00 28.21 37 VAL H CA 1
ATOM 1994 C C . VAL B 2 37 ? -4.442 12.956 22.864 1.00 29.75 37 VAL H C 1
ATOM 1995 O O . VAL B 2 37 ? -4.688 12.188 21.933 1.00 29.49 37 VAL H O 1
ATOM 1999 N N . ASN B 2 38 ? -3.274 13.575 22.981 1.00 31.13 38 ASN H N 1
ATOM 2000 C CA . ASN B 2 38 ? -2.240 13.328 21.989 1.00 32.12 38 ASN H CA 1
ATOM 2001 C C . ASN B 2 38 ? -1.034 12.632 22.625 1.00 31.21 38 ASN H C 1
ATOM 2002 O O . ASN B 2 38 ? -0.923 12.543 23.850 1.00 31.43 38 ASN H O 1
ATOM 2007 N N . GLN B 2 39 ? -0.139 12.134 21.780 1.00 29.91 39 GLN H N 1
ATOM 2008 C CA . GLN B 2 39 ? 1.038 11.426 22.243 1.00 26.46 39 GLN H CA 1
ATOM 2009 C C . GLN B 2 39 ? 2.118 11.441 21.177 1.00 27.90 39 GLN H C 1
ATOM 2010 O O . GLN B 2 39 ? 1.960 10.854 20.105 1.00 25.65 39 GLN H O 1
ATOM 2016 N N . ALA B 2 40 ? 3.217 12.123 21.475 1.00 29.75 40 ALA H N 1
ATOM 2017 C CA . ALA B 2 40 ? 4.331 12.200 20.545 1.00 32.58 40 ALA H CA 1
ATOM 2018 C C . ALA B 2 40 ? 5.086 10.884 20.611 1.00 34.90 40 ALA H C 1
ATOM 2019 O O . ALA B 2 40 ? 4.998 10.164 21.614 1.00 35.42 40 ALA H O 1
ATOM 2021 N N . PRO B 2 41 ? 5.830 10.547 19.540 1.00 36.74 41 PRO H N 1
ATOM 2022 C CA . PRO B 2 41 ? 6.614 9.311 19.454 1.00 37.55 41 PRO H CA 1
ATOM 2023 C C . PRO B 2 41 ? 7.501 9.143 20.682 1.00 38.95 41 PRO H C 1
ATOM 2024 O O . PRO B 2 41 ? 8.303 10.020 21.002 1.00 39.10 41 PRO H O 1
ATOM 2028 N N . GLY B 2 42 ? 7.346 8.016 21.366 1.00 39.01 42 GLY H N 1
ATOM 2029 C CA . GLY B 2 42 ? 8.137 7.766 22.552 1.00 40.53 42 GLY H CA 1
ATOM 2030 C C . GLY B 2 42 ? 7.898 8.758 23.679 1.00 41.39 42 GLY H C 1
ATOM 2031 O O . GLY B 2 42 ? 8.845 9.180 24.348 1.00 42.83 42 GLY H O 1
ATOM 2032 N N . LYS B 2 43 ? 6.641 9.132 23.907 1.00 39.44 43 LYS H N 1
ATOM 2033 C CA . LYS B 2 43 ? 6.331 10.072 24.976 1.00 37.35 43 LYS H CA 1
ATOM 2034 C C . LYS B 2 43 ? 5.034 9.735 25.710 1.00 36.45 43 LYS H C 1
ATOM 2035 O O . LYS B 2 43 ? 4.391 8.716 25.441 1.00 33.93 43 LYS H O 1
ATOM 2041 N N . GLY B 2 44 ? 4.665 10.601 26.648 1.00 34.87 44 GLY H N 1
ATOM 2042 C CA . GLY B 2 44 ? 3.459 10.382 27.419 1.00 34.33 44 GLY H CA 1
ATOM 2043 C C . GLY B 2 44 ? 2.220 10.989 26.788 1.00 33.79 44 GLY H C 1
ATOM 2044 O O . GLY B 2 44 ? 2.280 11.606 25.720 1.00 32.60 44 GLY H O 1
ATOM 2045 N N . LEU B 2 45 ? 1.092 10.809 27.468 1.00 32.83 45 LEU H N 1
ATOM 2046 C CA . LEU B 2 45 ? -0.195 11.322 27.010 1.00 31.41 45 LEU H CA 1
ATOM 2047 C C . LEU B 2 45 ? -0.408 12.751 27.498 1.00 30.70 45 LEU H C 1
ATOM 2048 O O . LEU B 2 45 ? -0.034 13.098 28.624 1.00 28.22 45 LEU H O 1
ATOM 2053 N N . ASN B 2 46 ? -1.006 13.575 26.644 1.00 30.86 46 ASN H N 1
ATOM 2054 C CA . ASN B 2 46 ? -1.301 14.960 26.999 1.00 32.02 46 ASN H CA 1
ATOM 2055 C C . ASN B 2 46 ? -2.773 15.249 26.749 1.00 31.88 46 ASN H C 1
ATOM 2056 O O . ASN B 2 46 ? -3.297 14.972 25.666 1.00 32.95 46 ASN H O 1
ATOM 2061 N N . TRP B 2 47 ? -3.445 15.801 27.746 1.00 30.73 47 TRP H N 1
ATOM 2062 C CA . TRP B 2 47 ? -4.847 16.143 27.585 1.00 30.33 47 TRP H CA 1
ATOM 2063 C C . TRP B 2 47 ? -4.871 17.409 26.723 1.00 31.40 47 TRP H C 1
ATOM 2064 O O . TRP B 2 47 ? -4.191 18.394 27.022 1.00 30.57 47 TRP H O 1
ATOM 2075 N N . MET B 2 48 ? -5.640 17.378 25.643 1.00 32.23 48 MET H N 1
ATOM 2076 C CA . MET B 2 48 ? -5.715 18.529 24.751 1.00 32.34 48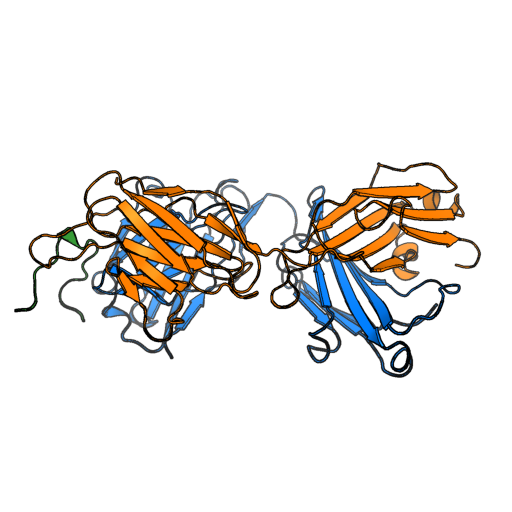 MET H CA 1
ATOM 2077 C C . MET B 2 48 ? -6.895 19.430 25.065 1.00 32.76 48 MET H C 1
ATOM 2078 O O . MET B 2 48 ? -6.812 20.644 24.904 1.00 33.75 48 MET H O 1
ATOM 2083 N N . GLY B 2 49 ? -7.988 18.825 25.517 1.00 33.13 49 GLY H N 1
ATOM 2084 C CA . GLY B 2 49 ? -9.190 19.572 25.836 1.00 33.18 49 GLY H CA 1
ATOM 2085 C C . GLY B 2 49 ? -10.413 18.711 25.569 1.00 33.87 49 GLY H C 1
ATOM 2086 O O . GLY B 2 49 ? -10.300 17.486 25.434 1.00 32.26 49 GLY H O 1
ATOM 2087 N N . TRP B 2 50 ? -11.583 19.337 25.491 1.00 33.19 50 TRP H N 1
ATOM 2088 C CA . TRP B 2 50 ? -12.814 18.592 25.242 1.00 33.60 50 TRP H CA 1
ATOM 2089 C C . TRP B 2 50 ? -13.890 19.417 24.544 1.00 34.16 50 TRP H C 1
ATOM 2090 O O . TRP B 2 50 ? -13.813 20.642 24.483 1.00 34.93 50 TRP H O 1
ATOM 2101 N N . VAL B 2 51 ? -14.892 18.729 24.007 1.00 34.46 51 VAL H N 1
ATOM 2102 C CA . VAL B 2 51 ? -16.003 19.397 23.343 1.00 34.18 51 VAL H CA 1
ATOM 2103 C C . VAL B 2 51 ? -17.284 18.952 23.996 1.00 32.99 51 VAL H C 1
ATOM 2104 O O . VAL B 2 51 ? -17.507 17.757 24.190 1.00 30.84 51 VAL H O 1
ATOM 2108 N N . ASN B 2 52 ? -18.116 19.921 24.344 1.00 33.00 52 ASN H N 1
ATOM 2109 C CA . ASN B 2 52 ? -19.410 19.642 24.944 1.00 34.66 52 ASN H CA 1
ATOM 2110 C C . ASN B 2 52 ? -20.264 19.222 23.741 1.00 34.74 52 ASN H C 1
ATOM 2111 O O . ASN B 2 52 ? -20.551 20.034 22.878 1.00 34.92 52 ASN H O 1
ATOM 2116 N N . THR B 2 53 A -20.636 17.947 23.672 1.00 36.24 52 THR H N 1
ATOM 2117 C CA . THR B 2 53 A -21.416 17.425 22.552 1.00 39.00 52 THR H CA 1
ATOM 2118 C C . THR B 2 53 A -22.859 17.943 22.475 1.00 42.33 52 THR H C 1
ATOM 2119 O O . THR B 2 53 A -23.424 18.072 21.384 1.00 42.73 52 THR H O 1
ATOM 2123 N N . GLU B 2 54 ? -23.452 18.233 23.628 1.00 43.80 53 GLU H N 1
ATOM 2124 C CA . GLU B 2 54 ? -24.814 18.744 23.673 1.00 45.85 53 GLU H CA 1
ATOM 2125 C C . GLU B 2 54 ? -24.840 20.227 23.324 1.00 45.31 53 GLU H C 1
ATOM 2126 O O . GLU B 2 54 ? -25.869 20.755 22.901 1.00 46.28 53 GLU H O 1
ATOM 2132 N N . THR B 2 55 ? -23.696 20.887 23.483 1.00 43.38 54 THR H N 1
ATOM 2133 C CA . THR B 2 55 ? -23.599 22.324 23.260 1.00 40.62 54 THR H CA 1
ATOM 2134 C C . THR B 2 55 ? -22.654 22.778 22.153 1.00 40.00 54 THR H C 1
ATOM 2135 O O . THR B 2 55 ? -22.822 23.863 21.595 1.00 39.38 54 THR H O 1
ATOM 2139 N N . GLY B 2 56 ? -21.650 21.960 21.859 1.00 40.61 55 GLY H N 1
ATOM 2140 C CA . GLY B 2 56 ? -20.681 22.292 20.826 1.00 40.46 55 GLY H CA 1
ATOM 2141 C C . GLY B 2 56 ? -19.510 23.129 21.316 1.00 40.38 55 GLY H C 1
ATOM 2142 O O . GLY B 2 56 ? -18.521 23.309 20.603 1.00 40.51 55 GLY H O 1
ATOM 2143 N N . GLU B 2 57 ? -19.610 23.634 22.540 1.00 41.15 56 GLU H N 1
ATOM 2144 C CA . GLU B 2 57 ? -18.559 24.473 23.114 1.00 41.29 56 GLU H CA 1
ATOM 2145 C C . GLU B 2 57 ? -17.281 23.703 23.451 1.00 38.96 56 GLU H C 1
ATOM 2146 O O . GLU B 2 57 ? -17.309 22.739 24.212 1.00 38.98 56 GLU H O 1
ATOM 2152 N N . PRO B 2 58 ? -16.143 24.124 22.880 1.00 37.12 57 PRO H N 1
ATOM 2153 C CA . PRO B 2 58 ? -14.845 23.484 23.117 1.00 35.59 57 PRO H CA 1
ATOM 2154 C C . PRO B 2 58 ? -14.010 24.179 24.203 1.00 35.01 57 PRO H C 1
ATOM 2155 O O . PRO B 2 58 ? -14.062 25.402 24.353 1.00 34.61 57 PRO H O 1
ATOM 2159 N N . THR B 2 59 ? -13.253 23.391 24.960 1.00 33.99 58 THR H N 1
ATOM 2160 C CA . THR B 2 59 ? -12.364 23.920 25.993 1.00 33.09 58 THR H CA 1
ATOM 2161 C C . THR B 2 59 ? -10.997 23.321 25.671 1.00 33.64 58 THR H C 1
ATOM 2162 O O . THR B 2 59 ? -10.869 22.103 25.520 1.00 32.06 58 THR H O 1
ATOM 2166 N N . TYR B 2 60 ? -9.992 24.186 25.549 1.00 34.13 59 TYR H N 1
ATOM 2167 C CA . TYR B 2 60 ? -8.633 23.781 25.201 1.00 36.20 59 TYR H CA 1
ATOM 2168 C C . TYR B 2 60 ? -7.635 23.963 26.342 1.00 38.56 59 TYR H C 1
ATOM 2169 O O . TYR B 2 60 ? -7.750 24.899 27.135 1.00 40.06 59 TYR H O 1
ATOM 2178 N N . ALA B 2 61 ? -6.642 23.080 26.406 1.00 39.31 60 ALA H N 1
ATOM 2179 C CA . ALA B 2 61 ? -5.611 23.167 27.435 1.00 40.54 60 ALA H CA 1
ATOM 2180 C C . ALA B 2 61 ? -4.570 24.194 26.975 1.00 42.04 60 ALA H C 1
ATOM 2181 O O . ALA B 2 61 ? -4.248 24.258 25.790 1.00 42.18 60 ALA H O 1
ATOM 2183 N N . ASP B 2 62 ? -4.052 24.993 27.908 1.00 43.95 61 ASP H N 1
ATOM 2184 C CA . ASP B 2 62 ? -3.067 26.033 27.589 1.00 45.84 61 ASP H CA 1
ATOM 2185 C C . ASP B 2 62 ? -2.126 25.698 26.437 1.00 47.41 61 ASP H C 1
ATOM 2186 O O . ASP B 2 62 ? -1.839 26.550 25.591 1.00 47.53 61 ASP H O 1
ATOM 2191 N N . ASP B 2 63 ? -1.647 24.458 26.407 1.00 47.55 62 ASP H N 1
ATOM 2192 C CA . ASP B 2 63 ? -0.721 24.022 25.373 1.00 47.74 62 ASP H CA 1
ATOM 2193 C C . ASP B 2 63 ? -1.331 23.854 23.990 1.00 47.48 62 ASP H C 1
ATOM 2194 O O . ASP B 2 63 ? -0.644 24.024 22.985 1.00 47.33 62 ASP H O 1
ATOM 2199 N N . PHE B 2 64 ? -2.616 23.523 23.938 1.00 46.97 63 PHE H N 1
ATOM 2200 C CA . PHE B 2 64 ? -3.293 23.323 22.666 1.00 46.15 63 PHE H CA 1
ATOM 2201 C C . PHE B 2 64 ? -4.290 24.435 22.424 1.00 47.89 63 PHE H C 1
ATOM 2202 O O . PHE B 2 64 ? -5.385 24.226 21.896 1.00 47.82 63 PHE H O 1
ATOM 2210 N N . LYS B 2 65 ? -3.875 25.632 22.813 1.00 49.50 64 LYS H N 1
ATOM 2211 C CA . LYS B 2 65 ? -4.686 26.825 22.673 1.00 50.77 64 LYS H CA 1
ATOM 2212 C C . LYS B 2 65 ? -4.031 27.690 21.601 1.00 51.17 64 LYS H C 1
ATOM 2213 O O . LYS B 2 65 ? -2.929 28.203 21.797 1.00 52.27 64 LYS H O 1
ATOM 2219 N N . GLY B 2 66 ? -4.697 27.828 20.457 1.00 50.14 65 GLY H N 1
ATOM 2220 C CA . GLY B 2 66 ? -4.139 28.634 19.389 1.00 48.90 65 GLY H CA 1
ATOM 2221 C C . GLY B 2 66 ? -4.493 28.191 17.981 1.00 48.22 65 GLY H C 1
ATOM 2222 O O . GLY B 2 66 ? -5.286 28.844 17.299 1.00 48.03 65 GLY H O 1
ATOM 2223 N N . ARG B 2 67 ? -3.916 27.079 17.536 1.00 46.85 66 ARG H N 1
ATOM 2224 C CA . ARG B 2 67 ? -4.182 26.596 16.188 1.00 45.08 66 ARG H CA 1
ATOM 2225 C C . ARG B 2 67 ? -4.958 25.284 16.121 1.00 43.05 66 ARG H C 1
ATOM 2226 O O . ARG B 2 67 ? -5.098 24.688 15.050 1.00 42.55 66 ARG H O 1
ATOM 2234 N N . PHE B 2 68 ? -5.482 24.855 17.265 1.00 39.96 67 PHE H N 1
ATOM 2235 C CA . PHE B 2 68 ? -6.248 23.618 17.353 1.00 37.75 67 PHE H CA 1
ATOM 2236 C C . PHE B 2 68 ? -7.727 23.940 17.491 1.00 36.60 67 PHE H C 1
ATOM 2237 O O . PHE B 2 68 ? -8.095 24.875 18.195 1.00 37.62 67 PHE H O 1
ATOM 2245 N N . ALA B 2 69 ? -8.576 23.169 16.824 1.00 35.72 68 ALA H N 1
ATOM 2246 C CA . ALA B 2 69 ? -10.012 23.402 16.904 1.00 34.83 68 ALA H CA 1
ATOM 2247 C C . ALA B 2 69 ? -10.819 22.115 16.943 1.00 34.03 68 ALA H C 1
ATOM 2248 O O . ALA B 2 69 ? -10.609 21.216 16.138 1.00 33.89 68 ALA H O 1
ATOM 2250 N N . PHE B 2 70 ? -11.738 22.034 17.897 1.00 35.06 69 PHE H N 1
ATOM 2251 C CA . PHE B 2 70 ? -12.606 20.873 18.037 1.00 36.93 69 PHE H CA 1
ATOM 2252 C C . PHE B 2 70 ? -13.898 21.245 17.310 1.00 38.29 69 PHE H C 1
ATOM 2253 O O . PHE B 2 70 ? -14.441 22.322 17.541 1.00 37.78 69 PHE H O 1
ATOM 2261 N N . SER B 2 71 ? -14.374 20.363 16.428 1.00 41.38 70 SER H N 1
ATOM 2262 C CA . SER B 2 71 ? -15.599 20.600 15.645 1.00 42.75 70 SER H CA 1
ATOM 2263 C C . SER B 2 71 ? -16.639 19.510 15.906 1.00 42.81 70 SER H C 1
ATOM 2264 O O . SER B 2 71 ? -16.323 18.475 16.487 1.00 42.29 70 SER H O 1
ATOM 2267 N N . LEU B 2 72 ? -17.871 19.728 15.450 1.00 44.35 71 LEU H N 1
ATOM 2268 C CA . LEU B 2 72 ? -18.941 18.758 15.671 1.00 46.18 71 LEU H CA 1
ATOM 2269 C C . LEU B 2 72 ? -19.949 18.633 14.527 1.00 48.77 71 LEU H C 1
ATOM 2270 O O . LEU B 2 72 ? -20.188 19.585 13.783 1.00 50.06 71 LEU H O 1
ATOM 2275 N N . GLU B 2 73 ? -20.529 17.441 14.394 1.00 49.92 72 GLU H N 1
ATOM 2276 C CA . GLU B 2 73 ? -21.558 17.160 13.395 1.00 49.81 72 GLU H CA 1
ATOM 2277 C C . GLU B 2 73 ? -22.498 16.152 14.051 1.00 48.23 72 GLU H C 1
ATOM 2278 O O . GLU B 2 73 ? -22.427 14.950 13.800 1.00 48.00 72 GLU H O 1
ATOM 2284 N N . THR B 2 74 ? -23.372 16.671 14.903 1.00 47.34 73 THR H N 1
ATOM 2285 C CA . THR B 2 74 ? -24.327 15.874 15.662 1.00 46.69 73 THR H CA 1
ATOM 2286 C C . THR B 2 74 ? -25.107 14.854 14.860 1.00 47.23 73 THR H C 1
ATOM 2287 O O . THR B 2 74 ? -25.316 13.721 15.309 1.00 47.67 73 THR H O 1
ATOM 2291 N N . SER B 2 75 ? -25.568 15.269 13.687 1.00 46.83 74 SER H N 1
ATOM 2292 C CA . SER B 2 75 ? -26.330 14.385 12.827 1.00 46.51 74 SER H CA 1
ATOM 2293 C C . SER B 2 75 ? -25.504 13.146 12.506 1.00 46.02 74 SER H C 1
ATOM 2294 O O . SER B 2 75 ? -26.015 12.024 12.553 1.00 46.50 74 SER H O 1
ATOM 2297 N N . ALA B 2 76 ? -24.223 13.350 12.203 1.00 44.22 75 ALA H N 1
ATOM 2298 C CA . ALA B 2 76 ? -23.329 12.245 11.874 1.00 42.68 75 ALA H CA 1
ATOM 2299 C C . ALA B 2 76 ? -22.638 11.635 13.099 1.00 42.83 75 ALA H C 1
ATOM 2300 O O . ALA B 2 76 ? -21.810 10.733 12.958 1.00 42.58 75 ALA H O 1
ATOM 2302 N N . SER B 2 77 ? -22.979 12.119 14.293 1.00 41.65 76 SER H N 1
ATOM 2303 C CA . SER B 2 77 ? -22.391 11.606 15.534 1.00 40.96 76 SER H CA 1
ATOM 2304 C C . SER B 2 77 ? -20.873 11.559 15.416 1.00 40.75 76 SER H C 1
ATOM 2305 O O . SER B 2 77 ? -20.239 10.586 15.834 1.00 39.27 76 SER H O 1
ATOM 2308 N N . THR B 2 78 ? -20.301 12.612 14.838 1.00 39.74 77 THR H N 1
ATOM 2309 C CA . THR B 2 78 ? -18.862 12.691 14.644 1.00 40.17 77 THR H CA 1
ATOM 2310 C C . THR B 2 78 ? -18.244 13.944 15.257 1.00 39.04 77 THR H C 1
ATOM 2311 O O . THR B 2 78 ? -18.901 14.977 15.388 1.00 37.31 77 THR H O 1
ATOM 2315 N N . ALA B 2 79 ? -16.971 13.828 15.627 1.00 38.02 78 ALA H N 1
ATOM 2316 C CA . ALA B 2 79 ? -16.206 14.924 16.212 1.00 36.72 78 ALA H CA 1
ATOM 2317 C C . ALA B 2 79 ? -14.976 15.103 15.341 1.00 35.18 78 ALA H C 1
ATOM 2318 O O . ALA B 2 79 ? -14.403 14.122 14.877 1.00 37.58 78 ALA H O 1
ATOM 2320 N N . TYR B 2 80 ? -14.568 16.347 15.127 1.00 34.34 79 TYR H N 1
ATOM 2321 C CA . TYR B 2 80 ? -13.410 16.638 14.293 1.00 34.90 79 TYR H CA 1
ATOM 2322 C C . TYR B 2 80 ? -12.348 17.403 15.055 1.00 34.34 79 TYR H C 1
ATOM 2323 O O . TYR B 2 80 ? -12.654 18.147 15.985 1.00 34.97 79 TYR H O 1
ATOM 2332 N N . LEU B 2 81 ? -11.100 17.226 14.637 1.00 32.28 80 LEU H N 1
ATOM 2333 C CA . LEU B 2 81 ? -9.981 17.919 15.244 1.00 31.08 80 LEU H CA 1
ATOM 2334 C C . LEU B 2 81 ? -9.199 18.502 14.080 1.00 31.64 80 LEU H C 1
ATOM 2335 O O . LEU B 2 81 ? -8.767 17.770 13.186 1.00 33.19 80 LEU H O 1
ATOM 2340 N N . GLN B 2 82 ? -9.026 19.817 14.081 1.00 30.04 81 GLN H N 1
ATOM 2341 C CA . GLN B 2 82 ? -8.274 20.466 13.023 1.00 30.85 81 GLN H CA 1
ATOM 2342 C C . GLN B 2 82 ? -7.055 21.161 13.592 1.00 31.23 81 GLN H C 1
ATOM 2343 O O . GLN B 2 82 ? -7.140 21.847 14.615 1.00 32.38 81 GLN H O 1
ATOM 2349 N N . ILE B 2 83 ? -5.917 20.976 12.937 1.00 32.41 82 ILE H N 1
ATOM 2350 C CA . ILE B 2 83 ? -4.686 21.619 13.370 1.00 33.99 82 ILE H CA 1
ATOM 2351 C C . ILE B 2 83 ? -4.156 22.452 12.216 1.00 35.65 82 ILE H C 1
ATOM 2352 O O . ILE B 2 83 ? -3.717 21.920 11.199 1.00 36.79 82 ILE H O 1
ATOM 2357 N N . ASN B 2 84 A -4.205 23.765 12.385 1.00 37.16 82 ASN H N 1
ATOM 2358 C CA . ASN B 2 84 A -3.739 24.696 11.371 1.00 38.29 82 ASN H CA 1
ATOM 2359 C C . ASN B 2 84 A -2.256 25.007 11.551 1.00 38.69 82 ASN H C 1
ATOM 2360 O O . ASN B 2 84 A -1.686 24.767 12.618 1.00 37.30 82 ASN H O 1
ATOM 2365 N N . SER B 2 85 B -1.639 25.535 10.498 1.00 39.83 82 SER H N 1
ATOM 2366 C CA . SER B 2 85 B -0.226 25.906 10.525 1.00 42.11 82 SER H CA 1
ATOM 2367 C C . SER B 2 85 B 0.633 24.808 11.146 1.00 41.96 82 SER H C 1
ATOM 2368 O O . SER B 2 85 B 1.399 25.067 12.071 1.00 41.81 82 SER H O 1
ATOM 2371 N N . LEU B 2 86 C 0.516 23.590 10.628 1.00 42.98 82 LEU H N 1
ATOM 2372 C CA . LEU B 2 86 C 1.276 22.457 11.158 1.00 43.29 82 LEU H CA 1
ATOM 2373 C C . LEU B 2 86 C 2.778 22.701 11.259 1.00 43.65 82 LEU H C 1
ATOM 2374 O O . LEU B 2 86 C 3.412 23.185 10.320 1.00 43.38 82 LEU H O 1
ATOM 2379 N N . LYS B 2 87 ? 3.335 22.354 12.415 1.00 45.42 83 LYS H N 1
ATOM 2380 C CA . LYS B 2 87 ? 4.761 22.526 12.681 1.00 46.90 83 LYS H CA 1
ATOM 2381 C C . LYS B 2 87 ? 5.415 21.157 12.889 1.00 46.77 83 LYS H C 1
ATOM 2382 O O . LYS B 2 87 ? 4.752 20.197 13.280 1.00 44.79 83 LYS H O 1
ATOM 2388 N N . ASN B 2 88 ? 6.716 21.077 12.616 1.00 49.17 84 ASN H N 1
ATOM 2389 C CA . ASN B 2 88 ? 7.473 19.829 12.753 1.00 51.10 84 ASN H CA 1
ATOM 2390 C C . ASN B 2 88 ? 7.587 19.441 14.217 1.00 51.05 84 ASN H C 1
ATOM 2391 O O . ASN B 2 88 ? 8.660 19.046 14.679 1.00 52.04 84 ASN H O 1
ATOM 2396 N N . GLU B 2 89 ? 6.483 19.564 14.943 1.00 50.21 85 GLU H N 1
ATOM 2397 C CA . GLU B 2 89 ? 6.456 19.241 16.358 1.00 48.46 85 GLU H CA 1
ATOM 2398 C C . GLU B 2 89 ? 5.099 18.652 16.709 1.00 46.88 85 GLU H C 1
ATOM 2399 O O . GLU B 2 89 ? 4.949 17.976 17.723 1.00 46.49 85 GLU H O 1
ATOM 2405 N N . ASP B 2 90 ? 4.110 18.910 15.859 1.00 45.28 86 ASP H N 1
ATOM 2406 C CA . ASP B 2 90 ? 2.768 18.379 16.068 1.00 43.84 86 ASP H CA 1
ATOM 2407 C C . ASP B 2 90 ? 2.711 16.906 15.641 1.00 42.64 86 ASP H C 1
ATOM 2408 O O . ASP B 2 90 ? 1.643 16.290 15.657 1.00 42.54 86 ASP H O 1
ATOM 2413 N N . THR B 2 91 ? 3.853 16.348 15.246 1.00 40.17 87 THR H N 1
ATOM 2414 C CA . THR B 2 91 ? 3.899 14.950 14.830 1.00 38.91 87 THR H CA 1
ATOM 2415 C C . THR B 2 91 ? 3.559 14.071 16.019 1.00 37.62 87 THR H C 1
ATOM 2416 O O . THR B 2 91 ? 4.403 13.827 16.881 1.00 36.50 87 THR H O 1
ATOM 2420 N N . ALA B 2 92 ? 2.315 13.600 16.054 1.00 36.37 88 ALA H N 1
ATOM 2421 C CA . ALA B 2 92 ? 1.836 12.768 17.150 1.00 34.63 88 ALA H CA 1
ATOM 2422 C C . ALA B 2 92 ? 0.673 11.891 16.715 1.00 33.04 88 ALA H C 1
ATOM 2423 O O . ALA B 2 92 ? 0.222 11.972 15.573 1.00 31.84 88 ALA H O 1
ATOM 2425 N N . THR B 2 93 ? 0.175 11.072 17.639 1.00 31.78 89 THR H N 1
ATOM 2426 C CA . THR B 2 93 ? -0.928 10.172 17.335 1.00 32.73 89 THR H CA 1
ATOM 2427 C C . THR B 2 93 ? -2.356 10.718 17.445 1.00 32.12 89 THR H C 1
ATOM 2428 O O . THR B 2 93 ? -3.180 10.429 16.593 1.00 36.57 89 THR H O 1
ATOM 2432 N N . TYR B 2 94 ? -2.681 11.463 18.488 1.00 28.25 90 TYR H N 1
ATOM 2433 C CA . TYR B 2 94 ? -4.030 12.035 18.578 1.00 27.64 90 TYR H CA 1
ATOM 2434 C C . TYR B 2 94 ? -5.192 11.059 18.699 1.00 26.75 90 TYR H C 1
ATOM 2435 O O . TYR B 2 94 ? -5.701 10.579 17.687 1.00 23.97 90 TYR H O 1
ATOM 2444 N N . PHE B 2 95 ? -5.616 10.798 19.937 1.00 26.33 91 PHE H N 1
ATOM 2445 C CA . PHE B 2 95 ? -6.731 9.896 20.216 1.00 26.07 91 PHE H CA 1
ATOM 2446 C C . PHE B 2 95 ? -7.968 10.703 20.594 1.00 26.25 91 PHE H C 1
ATOM 2447 O O . PHE B 2 95 ? -7.858 11.831 21.083 1.00 24.49 91 PHE H O 1
ATOM 2455 N N . CYS B 2 96 ? -9.141 10.114 20.375 1.00 26.69 92 CYS H N 1
ATOM 2456 C CA . CYS B 2 96 ? -10.389 10.734 20.799 1.00 28.38 92 CYS H CA 1
ATOM 2457 C C . CYS B 2 96 ? -10.924 9.725 21.797 1.00 27.91 92 CYS H C 1
ATOM 2458 O O . CYS B 2 96 ? -10.769 8.517 21.603 1.00 29.29 92 CYS H O 1
ATOM 2461 N N . ALA B 2 97 ? -11.528 10.206 22.874 1.00 28.23 93 ALA H N 1
ATOM 2462 C CA . ALA B 2 97 ? -12.055 9.307 23.885 1.00 29.19 93 ALA H CA 1
ATOM 2463 C C . ALA B 2 97 ? -13.357 9.841 24.456 1.00 31.57 93 ALA H C 1
ATOM 2464 O O . ALA B 2 97 ? -13.566 11.053 24.515 1.00 33.21 93 ALA H O 1
ATOM 2466 N N . ARG B 2 98 ? -14.228 8.921 24.866 1.00 32.10 94 ARG H N 1
ATOM 2467 C CA . ARG B 2 98 ? -15.515 9.257 25.452 1.00 32.49 94 ARG H CA 1
ATOM 2468 C C . ARG B 2 98 ? -15.320 9.336 26.978 1.00 33.54 94 ARG H C 1
ATOM 2469 O O . ARG B 2 98 ? -14.705 8.458 27.586 1.00 33.59 94 ARG H O 1
ATOM 2477 N N . PHE B 2 99 ? -15.856 10.396 27.578 1.00 32.55 95 PHE H N 1
ATOM 2478 C CA . PHE B 2 99 ? -15.728 10.671 29.006 1.00 30.44 95 PHE H CA 1
ATOM 2479 C C . PHE B 2 99 ? -17.032 10.430 29.776 1.00 32.02 95 PHE H C 1
ATOM 2480 O O . PHE B 2 99 ? -18.105 10.852 29.342 1.00 33.45 95 PHE H O 1
ATOM 2488 N N . LEU B 2 100 ? -16.932 9.756 30.922 1.00 32.24 96 LEU H N 1
ATOM 2489 C CA . LEU B 2 100 ? -18.093 9.482 31.768 1.00 31.98 96 LEU H CA 1
ATOM 2490 C C . LEU B 2 100 ? -18.096 10.423 32.967 1.00 32.76 96 LEU H C 1
ATOM 2491 O O . LEU B 2 100 ? -17.078 11.036 33.286 1.00 32.36 96 LEU H O 1
ATOM 2496 N N . LEU B 2 101 ? -19.235 10.516 33.644 1.00 33.43 97 LEU H N 1
ATOM 2497 C CA . LEU B 2 101 ? -19.359 11.400 34.799 1.00 36.83 97 LEU H CA 1
ATOM 2498 C C . LEU B 2 101 ? -18.528 10.955 35.999 1.00 36.13 97 LEU H C 1
ATOM 2499 O O . LEU B 2 101 ? -18.311 11.725 36.934 1.00 35.11 97 LEU H O 1
ATOM 2504 N N . ARG B 2 102 ? -18.076 9.706 35.971 1.00 35.99 98 ARG H N 1
ATOM 2505 C CA . ARG B 2 102 ? -17.260 9.167 37.047 1.00 35.79 98 ARG H CA 1
ATOM 2506 C C . ARG B 2 102 ? -15.832 9.673 36.811 1.00 33.80 98 ARG H C 1
ATOM 2507 O O . ARG B 2 102 ? -14.880 9.272 37.485 1.00 34.01 98 ARG H O 1
ATOM 2515 N N . GLN B 2 103 ? -15.718 10.571 35.834 1.00 31.83 99 GLN H N 1
ATOM 2516 C CA . GLN B 2 103 ? -14.472 11.231 35.461 1.00 30.97 99 GLN H CA 1
ATOM 2517 C C . GLN B 2 103 ? -13.339 10.353 34.923 1.00 31.96 99 GLN H C 1
ATOM 2518 O O . GLN B 2 103 ? -12.197 10.470 35.364 1.00 31.47 99 GLN H O 1
ATOM 2524 N N . TYR B 2 104 ? -13.645 9.491 33.958 1.00 31.36 100 TYR H N 1
ATOM 2525 C CA . TYR B 2 104 ? -12.619 8.646 33.356 1.00 30.02 100 TYR H CA 1
ATOM 2526 C C . TYR B 2 104 ? -13.067 8.253 31.952 1.00 28.68 100 TYR H C 1
ATOM 2527 O O . TYR B 2 104 ? -14.264 8.244 31.662 1.00 26.06 100 TYR H O 1
ATOM 2536 N N . PHE B 2 105 A -12.100 7.944 31.091 1.00 28.00 100 PHE H N 1
ATOM 2537 C CA . PHE B 2 105 A -12.361 7.548 29.711 1.00 29.13 100 PHE H CA 1
ATOM 2538 C C . PHE B 2 105 A -12.584 6.032 29.626 1.00 30.11 100 PHE H C 1
ATOM 2539 O O . PHE B 2 105 A -11.732 5.240 30.054 1.00 29.68 100 PHE H O 1
ATOM 2547 N N . ASP B 2 106 ? -13.727 5.625 29.078 1.00 30.17 101 ASP H N 1
ATOM 2548 C CA . ASP B 2 106 ? -14.026 4.197 28.958 1.00 31.56 101 ASP H CA 1
ATOM 2549 C C . ASP B 2 106 ? -13.980 3.691 27.520 1.00 30.07 101 ASP H C 1
ATOM 2550 O O . ASP B 2 106 ? -14.034 2.490 27.277 1.00 31.53 101 ASP H O 1
ATOM 2555 N N . VAL B 2 107 ? -13.885 4.609 26.570 1.00 29.88 102 VAL H N 1
ATOM 2556 C CA . VAL B 2 107 ? -13.832 4.241 25.163 1.00 30.87 102 VAL H CA 1
ATOM 2557 C C . VAL B 2 107 ? -12.875 5.182 24.450 1.00 30.71 102 VAL H C 1
ATOM 2558 O O . VAL B 2 107 ? -12.955 6.399 24.625 1.00 30.47 102 VAL H O 1
ATOM 2562 N N . TRP B 2 108 ? -11.975 4.619 23.648 1.00 29.53 103 TRP H N 1
ATOM 2563 C CA . TRP B 2 108 ? -11.005 5.419 22.910 1.00 30.03 103 TRP H CA 1
ATOM 2564 C C . TRP B 2 108 ? -11.039 5.101 21.427 1.00 32.62 103 TRP H C 1
ATOM 2565 O O . TRP B 2 108 ? -11.597 4.089 21.005 1.00 34.27 103 TRP H O 1
ATOM 2576 N N . GLY B 2 109 ? -10.440 5.981 20.637 1.00 32.26 104 GLY H N 1
ATOM 2577 C CA . GLY B 2 109 ? -10.341 5.735 19.217 1.00 31.37 104 GLY H CA 1
ATOM 2578 C C . GLY B 2 109 ? -8.976 5.084 19.148 1.00 32.57 104 GLY H C 1
ATOM 2579 O O . GLY B 2 109 ? -8.257 5.099 20.147 1.00 33.24 104 GLY H O 1
ATOM 2580 N N . ALA B 2 110 ? -8.605 4.505 18.012 1.00 32.33 105 ALA H N 1
ATOM 2581 C CA . ALA B 2 110 ? -7.300 3.868 17.906 1.00 32.20 105 ALA H CA 1
ATOM 2582 C C . ALA B 2 110 ? -6.186 4.913 17.789 1.00 31.88 105 ALA H C 1
ATOM 2583 O O . ALA B 2 110 ? -5.016 4.617 18.025 1.00 34.19 105 ALA H O 1
ATOM 2585 N N . GLY B 2 111 ? -6.557 6.137 17.434 1.00 30.50 106 GLY H N 1
ATOM 2586 C CA . GLY B 2 111 ? -5.575 7.195 17.289 1.00 27.65 106 GLY H CA 1
ATOM 2587 C C . GLY B 2 111 ? -5.278 7.436 15.828 1.00 25.88 106 GLY H C 1
ATOM 2588 O O . GLY B 2 111 ? -5.266 6.501 15.033 1.00 27.35 106 GLY H O 1
ATOM 2589 N N . THR B 2 112 ? -5.047 8.690 15.465 1.00 25.99 107 THR H N 1
ATOM 2590 C CA . THR B 2 112 ? -4.745 9.045 14.088 1.00 24.31 107 THR H CA 1
ATOM 2591 C C . THR B 2 112 ? -3.373 9.680 14.023 1.00 27.16 107 THR H C 1
ATOM 2592 O O . THR B 2 112 ? -3.177 10.802 14.473 1.00 28.05 107 THR H O 1
ATOM 2596 N N . THR B 2 113 ? -2.414 8.974 13.447 1.00 28.88 108 THR H N 1
ATOM 2597 C CA . THR B 2 113 ? -1.078 9.524 13.364 1.00 30.90 108 THR H CA 1
ATOM 2598 C C . THR B 2 113 ? -0.992 10.610 12.290 1.00 33.01 108 THR H C 1
ATOM 2599 O O . THR B 2 113 ? -1.629 10.503 11.241 1.00 36.10 108 THR H O 1
ATOM 2603 N N . VAL B 2 114 ? -0.238 11.671 12.569 1.00 31.42 109 VAL H N 1
ATOM 2604 C CA . VAL B 2 114 ? -0.042 12.735 11.593 1.00 31.14 109 VAL H CA 1
ATOM 2605 C C . VAL B 2 114 ? 1.461 13.027 11.560 1.00 31.13 109 VAL H C 1
ATOM 2606 O O . VAL B 2 114 ? 2.094 13.238 12.595 1.00 31.32 109 VAL H O 1
ATOM 2610 N N . THR B 2 115 ? 2.036 13.008 10.367 1.00 30.26 110 THR H N 1
ATOM 2611 C CA . THR B 2 115 ? 3.449 13.272 10.230 1.00 30.42 110 THR H CA 1
ATOM 2612 C C . THR B 2 115 ? 3.627 14.592 9.510 1.00 32.37 110 THR H C 1
ATOM 2613 O O . THR B 2 115 ? 3.034 14.826 8.460 1.00 32.27 110 THR H O 1
ATOM 2617 N N . VAL B 2 116 ? 4.419 15.470 10.109 1.00 33.96 111 VAL H N 1
ATOM 2618 C CA . VAL B 2 116 ? 4.705 16.762 9.521 1.00 34.75 111 VAL H CA 1
ATOM 2619 C C . VAL B 2 116 ? 6.147 16.664 9.037 1.00 35.41 111 VAL H C 1
ATOM 2620 O O . VAL B 2 116 ? 7.089 16.601 9.836 1.00 36.12 111 VAL H O 1
ATOM 2624 N N . SER B 2 117 ? 6.306 16.616 7.720 1.00 34.65 112 SER H N 1
ATOM 2625 C CA . SER B 2 117 ? 7.619 16.502 7.104 1.00 34.13 112 SER H CA 1
ATOM 2626 C C . SER B 2 117 ? 7.562 16.952 5.648 1.00 34.02 112 SER H C 1
ATOM 2627 O O . SER B 2 117 ? 6.481 17.015 5.048 1.00 34.03 112 SER H O 1
ATOM 2630 N N . SER B 2 118 ? 8.728 17.264 5.088 1.00 32.13 113 SER H N 1
ATOM 2631 C CA . SER B 2 118 ? 8.817 17.709 3.703 1.00 32.01 113 SER H CA 1
ATOM 2632 C C . SER B 2 118 ? 9.261 16.582 2.780 1.00 31.14 113 SER H C 1
ATOM 2633 O O . SER B 2 118 ? 9.394 16.772 1.570 1.00 32.47 113 SER H O 1
ATOM 2636 N N . ALA B 2 119 ? 9.487 15.409 3.358 1.00 30.88 114 ALA H N 1
ATOM 2637 C CA . ALA B 2 119 ? 9.909 14.238 2.599 1.00 29.16 114 ALA H CA 1
ATOM 2638 C C . ALA B 2 119 ? 8.790 13.790 1.662 1.00 29.64 114 ALA H C 1
ATOM 2639 O O . ALA B 2 119 ? 7.597 13.933 1.976 1.00 29.32 114 ALA H O 1
ATOM 2641 N N . LYS B 2 120 ? 9.185 13.232 0.522 1.00 29.87 115 LYS H N 1
ATOM 2642 C CA . LYS B 2 120 ? 8.238 12.769 -0.489 1.00 31.63 115 LYS H CA 1
ATOM 2643 C C . LYS B 2 120 ? 7.767 11.326 -0.333 1.00 31.67 115 LYS H C 1
ATOM 2644 O O . LYS B 2 120 ? 8.562 10.423 -0.063 1.00 31.67 115 LYS H O 1
ATOM 2650 N N . THR B 2 121 ? 6.464 11.119 -0.511 1.00 31.10 116 THR H N 1
ATOM 2651 C CA . THR B 2 121 ? 5.894 9.783 -0.443 1.00 30.42 116 THR H CA 1
ATOM 2652 C C . THR B 2 121 ? 6.648 8.991 -1.504 1.00 32.07 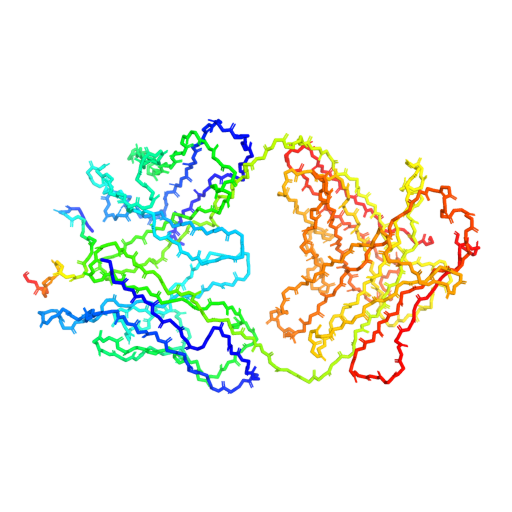116 THR H C 1
ATOM 2653 O O . THR B 2 121 ? 6.883 9.486 -2.614 1.00 32.40 116 THR H O 1
ATOM 2657 N N . THR B 2 122 ? 7.029 7.766 -1.165 1.00 31.49 117 THR H N 1
ATOM 2658 C CA . THR B 2 122 ? 7.796 6.940 -2.080 1.00 30.92 117 THR H CA 1
ATOM 2659 C C . THR B 2 122 ? 7.464 5.475 -1.848 1.00 30.00 117 THR H C 1
ATOM 2660 O O . THR B 2 122 ? 7.353 5.029 -0.705 1.00 30.28 117 THR H O 1
ATOM 2664 N N . PRO B 2 123 ? 7.292 4.708 -2.939 1.00 28.44 118 PRO H N 1
ATOM 2665 C CA . PRO B 2 123 ? 6.965 3.282 -2.884 1.00 26.85 118 PRO H CA 1
ATOM 2666 C C . PRO B 2 123 ? 8.111 2.454 -2.315 1.00 26.96 118 PRO H C 1
ATOM 2667 O O . PRO B 2 123 ? 9.280 2.798 -2.477 1.00 26.37 118 PRO H O 1
ATOM 2671 N N . PRO B 2 124 ? 7.782 1.343 -1.640 1.00 27.60 119 PRO H N 1
ATOM 2672 C CA . PRO B 2 124 ? 8.813 0.474 -1.065 1.00 26.24 119 PRO H CA 1
ATOM 2673 C C . PRO B 2 124 ? 9.249 -0.577 -2.079 1.00 26.61 119 PRO H C 1
ATOM 2674 O O . PRO B 2 124 ? 8.671 -0.694 -3.160 1.00 25.67 119 PRO H O 1
ATOM 2678 N N . SER B 2 125 ? 10.291 -1.319 -1.730 1.00 27.31 120 SER H N 1
ATOM 2679 C CA . SER B 2 125 ? 10.775 -2.411 -2.556 1.00 27.60 120 SER H CA 1
ATOM 2680 C C . SER B 2 125 ? 10.706 -3.585 -1.606 1.00 27.91 120 SER H C 1
ATOM 2681 O O . SER B 2 125 ? 11.210 -3.514 -0.482 1.00 30.08 120 SER H O 1
ATOM 2684 N N . VAL B 2 126 ? 10.056 -4.658 -2.034 1.00 26.67 121 VAL H N 1
ATOM 2685 C CA . VAL B 2 126 ? 9.917 -5.812 -1.171 1.00 25.61 121 VAL H CA 1
ATOM 2686 C C . VAL B 2 126 ? 10.794 -6.930 -1.684 1.00 26.36 121 VAL H C 1
ATOM 2687 O O . VAL B 2 126 ? 10.687 -7.347 -2.839 1.00 27.65 121 VAL H O 1
ATOM 2691 N N . TYR B 2 127 ? 11.682 -7.406 -0.825 1.00 26.83 122 TYR H N 1
ATOM 2692 C CA . TYR B 2 127 ? 12.584 -8.474 -1.218 1.00 25.48 122 TYR H CA 1
ATOM 2693 C C . TYR B 2 127 ? 12.430 -9.654 -0.300 1.00 25.22 122 TYR H C 1
ATOM 2694 O O . TYR B 2 127 ? 12.339 -9.497 0.922 1.00 23.37 122 TYR H O 1
ATOM 2703 N N . PRO B 2 128 ? 12.372 -10.860 -0.881 1.00 26.49 123 PRO H N 1
ATOM 2704 C CA . PRO B 2 128 ? 12.235 -12.095 -0.110 1.00 26.76 123 PRO H CA 1
ATOM 2705 C C . PRO B 2 128 ? 13.610 -12.461 0.460 1.00 27.99 123 PRO H C 1
ATOM 2706 O O . PRO B 2 128 ? 14.628 -12.300 -0.220 1.00 27.27 123 PRO H O 1
ATOM 2710 N N . LEU B 2 129 ? 13.623 -12.936 1.706 1.00 30.09 124 LEU H N 1
ATOM 2711 C CA . LEU B 2 129 ? 14.851 -13.334 2.400 1.00 31.41 124 LEU H CA 1
ATOM 2712 C C . LEU B 2 129 ? 14.865 -14.837 2.627 1.00 31.73 124 LEU H C 1
ATOM 2713 O O . LEU B 2 129 ? 14.318 -15.322 3.615 1.00 32.01 124 LEU H O 1
ATOM 2718 N N . ALA B 2 130 ? 15.479 -15.565 1.701 1.00 33.28 125 ALA H N 1
ATOM 2719 C CA . ALA B 2 130 ? 15.596 -17.018 1.789 1.00 32.56 125 ALA H CA 1
ATOM 2720 C C . ALA B 2 130 ? 17.020 -17.335 2.248 1.00 33.56 125 ALA H C 1
ATOM 2721 O O . ALA B 2 130 ? 17.974 -16.656 1.845 1.00 34.14 125 ALA H O 1
ATOM 2723 N N . PRO B 2 131 ? 17.186 -18.371 3.088 1.00 32.49 126 PRO H N 1
ATOM 2724 C CA . PRO B 2 131 ? 18.526 -18.724 3.565 1.00 33.79 126 PRO H CA 1
ATOM 2725 C C . PRO B 2 131 ? 19.504 -19.060 2.433 1.00 35.75 126 PRO H C 1
ATOM 2726 O O . PRO B 2 131 ? 19.100 -19.278 1.289 1.00 35.21 126 PRO H O 1
ATOM 2730 N N . GLY B 2 132 ? 20.793 -19.091 2.753 1.00 37.71 127 GLY H N 1
ATOM 2731 C CA . GLY B 2 132 ? 21.790 -19.399 1.744 1.00 42.26 127 GLY H CA 1
ATOM 2732 C C . GLY B 2 132 ? 21.723 -20.828 1.234 1.00 45.45 127 GLY H C 1
ATOM 2733 O O . GLY B 2 132 ? 21.255 -21.732 1.924 1.00 46.90 127 GLY H O 1
ATOM 2734 N N . SER B 2 133 ? 22.208 -21.040 0.018 1.00 48.50 128 SER H N 1
ATOM 2735 C CA . SER B 2 133 ? 22.197 -22.365 -0.581 1.00 51.32 128 SER H CA 1
ATOM 2736 C C . SER B 2 133 ? 22.930 -23.391 0.281 1.00 52.44 128 SER H C 1
ATOM 2737 O O . SER B 2 133 ? 22.552 -24.567 0.320 1.00 53.28 128 SER H O 1
ATOM 2740 N N . ALA B 2 134 ? 23.971 -22.942 0.977 1.00 53.42 129 ALA H N 1
ATOM 2741 C CA . ALA B 2 134 ? 24.756 -23.827 1.825 1.00 54.05 129 ALA H CA 1
ATOM 2742 C C . ALA B 2 134 ? 24.341 -23.761 3.292 1.00 55.24 129 ALA H C 1
ATOM 2743 O O . ALA B 2 134 ? 25.104 -24.158 4.178 1.00 56.11 129 ALA H O 1
ATOM 2745 N N . ALA B 2 135 ? 23.132 -23.269 3.551 1.00 56.65 130 ALA H N 1
ATOM 2746 C CA . ALA B 2 135 ? 22.635 -23.160 4.923 1.00 57.65 130 ALA H CA 1
ATOM 2747 C C . ALA B 2 135 ? 22.285 -24.530 5.506 1.00 58.52 130 ALA H C 1
ATOM 2748 O O . ALA B 2 135 ? 21.668 -25.364 4.836 1.00 57.10 130 ALA H O 1
ATOM 2750 N N . GLN B 2 136 ? 22.684 -24.754 6.758 1.00 60.16 131 GLN H N 1
ATOM 2751 C CA . GLN B 2 136 ? 22.415 -26.021 7.433 1.00 61.60 131 GLN H CA 1
ATOM 2752 C C . GLN B 2 136 ? 20.952 -26.132 7.839 1.00 61.07 131 GLN H C 1
ATOM 2753 O O . GLN B 2 136 ? 20.341 -25.155 8.275 1.00 60.28 131 GLN H O 1
ATOM 2759 N N . THR B 2 137 ? 20.404 -27.335 7.698 1.00 60.51 132 THR H N 1
ATOM 2760 C CA . THR B 2 137 ? 19.005 -27.602 8.015 1.00 59.88 132 THR H CA 1
ATOM 2761 C C . THR B 2 137 ? 18.741 -27.923 9.487 1.00 58.30 132 THR H C 1
ATOM 2762 O O . THR B 2 137 ? 19.257 -28.906 10.021 1.00 57.72 132 THR H O 1
ATOM 2766 N N . ASN B 2 138 ? 17.929 -27.086 10.131 1.00 56.84 133 ASN H N 1
ATOM 2767 C CA . ASN B 2 138 ? 17.573 -27.270 11.541 1.00 54.66 133 ASN H CA 1
ATOM 2768 C C . ASN B 2 138 ? 16.101 -27.661 11.687 1.00 50.71 133 ASN H C 1
ATOM 2769 O O . ASN B 2 138 ? 15.371 -27.732 10.700 1.00 49.99 133 ASN H O 1
ATOM 2774 N N . SER B 2 139 ? 15.670 -27.915 12.917 1.00 45.78 134 SER H N 1
ATOM 2775 C CA . SER B 2 139 ? 14.281 -28.287 13.165 1.00 44.11 134 SER H CA 1
ATOM 2776 C C . SER B 2 139 ? 13.321 -27.197 12.664 1.00 42.02 134 SER H C 1
ATOM 2777 O O . SER B 2 139 ? 12.242 -27.492 12.146 1.00 41.09 134 SER H O 1
ATOM 2780 N N . MET B 2 140 ? 13.728 -25.940 12.832 1.00 38.68 135 MET H N 1
ATOM 2781 C CA . MET B 2 140 ? 12.938 -24.788 12.406 1.00 36.06 135 MET H CA 1
ATOM 2782 C C . MET B 2 140 ? 13.719 -23.945 11.395 1.00 34.99 135 MET H C 1
ATOM 2783 O O . MET B 2 140 ? 14.955 -23.898 11.412 1.00 35.39 135 MET H O 1
ATOM 2788 N N . VAL B 2 141 ? 12.996 -23.285 10.503 1.00 31.18 136 VAL H N 1
ATOM 2789 C CA . VAL B 2 141 ? 13.643 -22.436 9.528 1.00 28.51 136 VAL H CA 1
ATOM 2790 C C . VAL B 2 141 ? 13.042 -21.053 9.601 1.00 27.23 136 VAL H C 1
ATOM 2791 O O . VAL B 2 141 ? 11.826 -20.908 9.715 1.00 28.42 136 VAL H O 1
ATOM 2795 N N . THR B 2 142 ? 13.898 -20.039 9.557 1.00 24.09 137 THR H N 1
ATOM 2796 C CA . THR B 2 142 ? 13.439 -18.663 9.592 1.00 22.21 137 THR H CA 1
ATOM 2797 C C . THR B 2 142 ? 13.479 -18.105 8.176 1.00 21.97 137 THR H C 1
ATOM 2798 O O . THR B 2 142 ? 14.436 -18.324 7.425 1.00 21.56 137 THR H O 1
ATOM 2802 N N . LEU B 2 143 ? 12.407 -17.423 7.793 1.00 21.79 138 LEU H N 1
ATOM 2803 C CA . LEU B 2 143 ? 12.336 -16.811 6.479 1.00 21.63 138 LEU H CA 1
ATOM 2804 C C . LEU B 2 143 ? 12.134 -15.323 6.729 1.00 21.42 138 LEU H C 1
ATOM 2805 O O . LEU B 2 143 ? 11.834 -14.911 7.852 1.00 19.40 138 LEU H O 1
ATOM 2810 N N . GLY B 2 144 ? 12.307 -14.516 5.694 1.00 21.45 139 GLY H N 1
ATOM 2811 C CA . GLY B 2 144 ? 12.167 -13.096 5.893 1.00 22.99 139 GLY H CA 1
ATOM 2812 C C . GLY B 2 144 ? 11.715 -12.307 4.694 1.00 24.71 139 GLY H C 1
ATOM 2813 O O . GLY B 2 144 ? 11.783 -12.756 3.550 1.00 23.38 139 GLY H O 1
ATOM 2814 N N . CYS B 2 145 ? 11.266 -11.097 4.989 1.00 25.79 140 CYS H N 1
ATOM 2815 C CA . CYS B 2 145 ? 10.771 -10.175 3.993 1.00 27.19 140 CYS H CA 1
ATOM 2816 C C . CYS B 2 145 ? 11.418 -8.841 4.345 1.00 26.19 140 CYS H C 1
ATOM 2817 O O . CYS B 2 145 ? 11.400 -8.426 5.506 1.00 29.04 140 CYS H O 1
ATOM 2820 N N . LEU B 2 146 ? 11.992 -8.175 3.356 1.00 25.44 141 LEU H N 1
ATOM 2821 C CA . LEU B 2 146 ? 12.623 -6.889 3.580 1.00 22.88 141 LEU H CA 1
ATOM 2822 C C . LEU B 2 146 ? 11.891 -5.798 2.803 1.00 23.36 141 LEU H C 1
ATOM 2823 O O . LEU B 2 146 ? 11.823 -5.835 1.568 1.00 21.33 141 LEU H O 1
ATOM 2828 N N . VAL B 2 147 ? 11.342 -4.822 3.522 1.00 22.96 142 VAL H N 1
ATOM 2829 C CA . VAL B 2 147 ? 10.628 -3.721 2.873 1.00 24.14 142 VAL H CA 1
ATOM 2830 C C . VAL B 2 147 ? 11.488 -2.470 2.992 1.00 24.47 142 VAL H C 1
ATOM 2831 O O . VAL B 2 147 ? 11.596 -1.877 4.062 1.00 24.96 142 VAL H O 1
ATOM 2835 N N . LYS B 2 148 ? 12.087 -2.059 1.881 1.00 26.38 143 LYS H N 1
ATOM 2836 C CA . LYS B 2 148 ? 12.990 -0.916 1.897 1.00 27.33 143 LYS H CA 1
ATOM 2837 C C . LYS B 2 148 ? 12.657 0.260 0.970 1.00 27.33 143 LYS H C 1
ATOM 2838 O O . LYS B 2 148 ? 12.129 0.082 -0.129 1.00 24.51 143 LYS H O 1
ATOM 2844 N N . GLY B 2 149 ? 12.976 1.464 1.445 1.00 28.36 144 GLY H N 1
ATOM 2845 C CA . GLY B 2 149 ? 12.767 2.683 0.677 1.00 29.08 144 GLY H CA 1
ATOM 2846 C C . GLY B 2 149 ? 11.388 3.321 0.548 1.00 30.14 144 GLY H C 1
ATOM 2847 O O . GLY B 2 149 ? 11.081 3.872 -0.508 1.00 30.62 144 GLY H O 1
ATOM 2848 N N . TYR B 2 150 ? 10.558 3.281 1.586 1.00 29.21 145 TYR H N 1
ATOM 2849 C CA . TYR B 2 150 ? 9.233 3.895 1.493 1.00 31.59 145 TYR H CA 1
ATOM 2850 C C . TYR B 2 150 ? 9.145 5.044 2.481 1.00 33.06 145 TYR H C 1
ATOM 2851 O O . TYR B 2 150 ? 9.920 5.092 3.434 1.00 33.59 145 TYR H O 1
ATOM 2860 N N . PHE B 2 151 ? 8.205 5.966 2.290 1.00 35.01 146 PHE H N 1
ATOM 2861 C CA . PHE B 2 151 ? 8.139 7.050 3.245 1.00 37.74 146 PHE H CA 1
ATOM 2862 C C . PHE B 2 151 ? 6.974 7.096 4.229 1.00 41.12 146 PHE H C 1
ATOM 2863 O O . PHE B 2 151 ? 7.112 6.601 5.357 1.00 44.82 146 PHE H O 1
ATOM 2871 N N . PRO B 2 152 ? 5.821 7.684 3.847 1.00 39.93 147 PRO H N 1
ATOM 2872 C CA . PRO B 2 152 ? 4.774 7.674 4.884 1.00 37.77 147 PRO H CA 1
ATOM 2873 C C . PRO B 2 152 ? 4.900 6.337 5.621 1.00 37.65 147 PRO H C 1
ATOM 2874 O O . PRO B 2 152 ? 4.890 5.280 4.996 1.00 33.93 147 PRO H O 1
ATOM 2878 N N . GLU B 2 153 ? 5.049 6.385 6.937 1.00 38.70 148 GLU H N 1
ATOM 2879 C CA . GLU B 2 153 ? 5.254 5.167 7.713 1.00 42.00 148 GLU H CA 1
ATOM 2880 C C . GLU B 2 153 ? 4.240 4.029 7.600 1.00 42.17 148 GLU H C 1
ATOM 2881 O O . GLU B 2 153 ? 4.622 2.860 7.442 1.00 46.18 148 GLU H O 1
ATOM 2887 N N . PRO B 2 154 ? 2.941 4.344 7.655 1.00 39.63 149 PRO H N 1
ATOM 2888 C CA . PRO B 2 154 ? 1.948 3.269 7.565 1.00 36.96 149 PRO H CA 1
ATOM 2889 C C . PRO B 2 154 ? 2.261 2.178 6.533 1.00 35.04 149 PRO H C 1
ATOM 2890 O O . PRO B 2 154 ? 2.108 2.384 5.336 1.00 32.77 149 PRO H O 1
ATOM 2894 N N . VAL B 2 155 ? 2.709 1.024 7.018 1.00 33.65 150 VAL H N 1
ATOM 2895 C CA . VAL B 2 155 ? 3.015 -0.133 6.174 1.00 32.02 150 VAL H CA 1
ATOM 2896 C C . VAL B 2 155 ? 2.621 -1.367 6.978 1.00 30.51 150 VAL H C 1
ATOM 2897 O O . VAL B 2 155 ? 2.936 -1.454 8.164 1.00 30.74 150 VAL H O 1
ATOM 2901 N N . THR B 2 156 ? 1.928 -2.311 6.352 1.00 27.67 151 THR H N 1
ATOM 2902 C CA . THR B 2 156 ? 1.531 -3.522 7.060 1.00 26.93 151 THR H CA 1
ATOM 2903 C C . THR B 2 156 ? 2.164 -4.740 6.420 1.00 23.79 151 THR H C 1
ATOM 2904 O O . THR B 2 156 ? 2.459 -4.744 5.224 1.00 24.25 151 THR H O 1
ATOM 2908 N N . VAL B 2 157 ? 2.376 -5.775 7.225 1.00 21.45 152 VAL H N 1
ATOM 2909 C CA . VAL B 2 157 ? 2.987 -7.006 6.736 1.00 18.68 152 VAL H CA 1
ATOM 2910 C C . VAL B 2 157 ? 2.348 -8.226 7.373 1.00 17.95 152 VAL H C 1
ATOM 2911 O O . VAL B 2 157 ? 2.092 -8.265 8.572 1.00 17.04 152 VAL H O 1
ATOM 2915 N N . THR B 2 158 ? 2.074 -9.225 6.556 1.00 19.00 153 THR H N 1
ATOM 2916 C CA . THR B 2 158 ? 1.486 -10.443 7.058 1.00 21.81 153 THR H CA 1
ATOM 2917 C C . THR B 2 158 ? 2.146 -11.558 6.294 1.00 22.51 153 THR H C 1
ATOM 2918 O O . THR B 2 158 ? 2.905 -11.317 5.351 1.00 22.54 153 THR H O 1
ATOM 2922 N N . TRP B 2 159 ? 1.870 -12.780 6.728 1.00 24.65 154 TRP H N 1
ATOM 2923 C CA . TRP B 2 159 ? 2.413 -13.966 6.098 1.00 24.37 154 TRP H CA 1
ATOM 2924 C C . TRP B 2 159 ? 1.247 -14.908 5.851 1.00 25.03 154 TRP H C 1
ATOM 2925 O O . TRP B 2 159 ? 0.392 -15.084 6.719 1.00 24.61 154 TRP H O 1
ATOM 2936 N N . ASN B 2 160 ? 1.210 -15.493 4.660 1.00 27.46 155 ASN H N 1
ATOM 2937 C CA . ASN B 2 160 ? 0.144 -16.410 4.288 1.00 29.51 155 ASN H CA 1
ATOM 2938 C C . ASN B 2 160 ? -1.217 -15.843 4.693 1.00 30.71 155 ASN H C 1
ATOM 2939 O O . ASN B 2 160 ? -2.106 -16.569 5.144 1.00 32.64 155 ASN H O 1
ATOM 2944 N N . SER B 2 161 ? -1.358 -14.532 4.542 1.00 31.00 156 SER H N 1
ATOM 2945 C CA . SER B 2 161 ? -2.596 -13.835 4.863 1.00 33.90 156 SER H CA 1
ATOM 2946 C C . SER B 2 161 ? -3.080 -14.036 6.296 1.00 36.25 156 SER H C 1
ATOM 2947 O O . SER B 2 161 ? -4.282 -14.192 6.544 1.00 39.36 156 SER H O 1
ATOM 2950 N N . GLY B 2 162 ? -2.148 -14.023 7.243 1.00 36.27 157 GLY H N 1
ATOM 2951 C CA . GLY B 2 162 ? -2.525 -14.195 8.631 1.00 35.38 157 GLY H CA 1
ATOM 2952 C C . GLY B 2 162 ? -2.455 -15.622 9.140 1.00 35.80 157 GLY H C 1
ATOM 2953 O O . GLY B 2 162 ? -2.320 -15.830 10.343 1.00 35.89 157 GLY H O 1
ATOM 2954 N N . SER B 2 163 ? -2.547 -16.602 8.244 1.00 36.92 158 SER H N 1
ATOM 2955 C CA . SER B 2 163 ? -2.488 -18.012 8.644 1.00 39.23 158 SER H CA 1
ATOM 2956 C C . SER B 2 163 ? -1.287 -18.218 9.554 1.00 39.59 158 SER H C 1
ATOM 2957 O O . SER B 2 163 ? -1.362 -18.942 10.541 1.00 42.22 158 SER H O 1
ATOM 2960 N N . LEU B 2 164 ? -0.176 -17.579 9.210 1.00 40.11 159 LEU H N 1
ATOM 2961 C CA . LEU B 2 164 ? 1.036 -17.652 10.017 1.00 39.18 159 LEU H CA 1
ATOM 2962 C C . LEU B 2 164 ? 1.065 -16.367 10.819 1.00 38.51 159 LEU H C 1
ATOM 2963 O O . LEU B 2 164 ? 1.357 -15.302 10.279 1.00 40.82 159 LEU H O 1
ATOM 2968 N N . SER B 2 165 ? 0.738 -16.445 12.098 1.00 37.47 160 SER H N 1
ATOM 2969 C CA . SER B 2 165 ? 0.753 -15.243 12.922 1.00 37.10 160 SER H CA 1
ATOM 2970 C C . SER B 2 165 ? 1.592 -15.522 14.153 1.00 35.90 160 SER H C 1
ATOM 2971 O O . SER B 2 165 ? 2.056 -14.612 14.833 1.00 35.51 160 SER H O 1
ATOM 2974 N N . SER B 2 166 ? 1.789 -16.804 14.421 1.00 35.71 161 SER H N 1
ATOM 2975 C CA . SER B 2 166 ? 2.613 -17.229 15.538 1.00 36.01 161 SER H CA 1
ATOM 2976 C C . SER B 2 166 ? 3.990 -17.450 14.907 1.00 35.32 161 SER H C 1
ATOM 2977 O O . SER B 2 166 ? 4.089 -17.972 13.792 1.00 34.19 161 SER H O 1
ATOM 2980 N N . GLY B 2 167 ? 5.047 -17.037 15.595 1.00 33.44 162 GLY H N 1
ATOM 2981 C CA . GLY B 2 167 ? 6.375 -17.233 15.037 1.00 31.63 162 GLY H CA 1
ATOM 2982 C C . GLY B 2 167 ? 6.790 -16.124 14.092 1.00 30.13 162 GLY H C 1
ATOM 2983 O O . GLY B 2 167 ? 7.691 -16.290 13.265 1.00 29.50 162 GLY H O 1
ATOM 2984 N N . VAL B 2 168 ? 6.128 -14.981 14.216 1.00 28.99 163 VAL H N 1
ATOM 2985 C CA . VAL B 2 168 ? 6.437 -13.829 13.385 1.00 25.98 163 VAL H CA 1
ATOM 2986 C C . VAL B 2 168 ? 7.031 -12.706 14.218 1.00 25.81 163 VAL H C 1
ATOM 2987 O O . VAL B 2 168 ? 6.745 -12.561 15.408 1.00 25.11 163 VAL H O 1
ATOM 2991 N N . HIS B 2 169 ? 7.878 -11.912 13.582 1.00 25.96 164 HIS H N 1
ATOM 2992 C CA . HIS B 2 169 ? 8.508 -10.781 14.240 1.00 23.05 164 HIS H CA 1
ATOM 2993 C C . HIS B 2 169 ? 8.656 -9.714 13.189 1.00 22.69 164 HIS H C 1
ATOM 2994 O O . HIS B 2 169 ? 9.367 -9.900 12.201 1.00 23.48 164 HIS H O 1
ATOM 3001 N N . THR B 2 170 ? 7.955 -8.608 13.389 1.00 24.00 165 THR H N 1
ATOM 3002 C CA . THR B 2 170 ? 8.026 -7.489 12.472 1.00 23.53 165 THR H CA 1
ATOM 3003 C C . THR B 2 170 ? 8.712 -6.394 13.247 1.00 24.89 165 THR H C 1
ATOM 3004 O O . THR B 2 170 ? 8.249 -5.996 14.317 1.00 27.45 165 THR H O 1
ATOM 3008 N N . PHE B 2 171 ? 9.817 -5.911 12.704 1.00 24.52 166 PHE H N 1
ATOM 3009 C CA . PHE B 2 171 ? 10.589 -4.902 13.381 1.00 25.68 166 PHE H CA 1
ATOM 3010 C C . PHE B 2 171 ? 10.190 -3.476 13.073 1.00 25.85 166 PHE H C 1
ATOM 3011 O O . PHE B 2 171 ? 9.875 -3.134 11.934 1.00 27.88 166 PHE H O 1
ATOM 3019 N N . PRO B 2 172 ? 10.176 -2.623 14.103 1.00 25.20 167 PRO H N 1
ATOM 3020 C CA . PRO B 2 172 ? 9.815 -1.222 13.904 1.00 26.16 167 PRO H CA 1
ATOM 3021 C C . PRO B 2 172 ? 10.647 -0.644 12.760 1.00 27.97 167 PRO H C 1
ATOM 3022 O O . PRO B 2 172 ? 11.847 -0.930 12.639 1.00 27.62 167 PRO H O 1
ATOM 3026 N N . ALA B 2 173 ? 10.007 0.157 11.915 1.00 26.44 168 ALA H N 1
ATOM 3027 C CA . ALA B 2 173 ? 10.702 0.742 10.787 1.00 26.82 168 ALA H CA 1
ATOM 3028 C C . ALA B 2 173 ? 11.748 1.742 11.260 1.00 26.99 168 ALA H C 1
ATOM 3029 O O . ALA B 2 173 ? 11.543 2.444 12.245 1.00 27.12 168 ALA H O 1
ATOM 3031 N N . VAL B 2 174 ? 12.875 1.791 10.556 1.00 27.84 169 VAL H N 1
ATOM 3032 C CA . VAL B 2 174 ? 13.945 2.723 10.879 1.00 29.13 169 VAL H CA 1
ATOM 3033 C C . VAL B 2 174 ? 14.012 3.782 9.787 1.00 29.27 169 VAL H C 1
ATOM 3034 O O . VAL B 2 174 ? 14.010 3.462 8.595 1.00 30.72 169 VAL H O 1
ATOM 3038 N N . LEU B 2 175 ? 14.066 5.042 10.199 1.00 30.38 170 LEU H N 1
ATOM 3039 C CA . LEU B 2 175 ? 14.150 6.150 9.258 1.00 33.88 170 LEU H CA 1
ATOM 3040 C C . LEU B 2 175 ? 15.598 6.479 8.918 1.00 35.35 170 LEU H C 1
ATOM 3041 O O . LEU B 2 175 ? 16.447 6.597 9.798 1.00 35.71 170 LEU H O 1
ATOM 3046 N N . GLN B 2 176 ? 15.881 6.619 7.635 1.00 38.50 171 GLN H N 1
ATOM 3047 C CA . GLN B 2 176 ? 17.228 6.948 7.215 1.00 41.11 171 GLN H CA 1
ATOM 3048 C C . GLN B 2 176 ? 17.146 7.822 5.975 1.00 41.76 171 GLN H C 1
ATOM 3049 O O . GLN B 2 176 ? 16.822 7.350 4.883 1.00 41.00 171 GLN H O 1
ATOM 3055 N N . SER B 2 177 ? 17.424 9.106 6.178 1.00 42.55 172 SER H N 1
ATOM 3056 C CA . SER B 2 177 ? 17.404 10.110 5.128 1.00 42.31 172 SER H CA 1
ATOM 3057 C C . SER B 2 177 ? 16.130 10.092 4.290 1.00 41.77 172 SER H C 1
ATOM 3058 O O . SER B 2 177 ? 16.159 9.816 3.088 1.00 40.65 172 SER H O 1
ATOM 3061 N N . ASP B 2 178 ? 15.017 10.397 4.956 1.00 40.83 173 ASP H N 1
ATOM 3062 C CA . ASP B 2 178 ? 13.690 10.464 4.348 1.00 39.49 173 ASP H CA 1
ATOM 3063 C C . ASP B 2 178 ? 13.111 9.145 3.872 1.00 37.62 173 ASP H C 1
ATOM 3064 O O . ASP B 2 178 ? 12.022 9.116 3.297 1.00 38.08 173 ASP H O 1
ATOM 3069 N N . LEU B 2 179 ? 13.816 8.052 4.121 1.00 34.68 174 LEU H N 1
ATOM 3070 C CA . LEU B 2 179 ? 13.330 6.751 3.678 1.00 33.72 174 LEU H CA 1
ATOM 3071 C C . LEU B 2 179 ? 13.372 5.687 4.770 1.00 31.34 174 LEU H C 1
ATOM 3072 O O . LEU B 2 179 ? 14.408 5.476 5.396 1.00 34.36 174 LEU H O 1
ATOM 3077 N N . TYR B 2 180 ? 12.246 5.024 5.008 1.00 29.22 175 TYR H N 1
ATOM 3078 C CA . TYR B 2 180 ? 12.192 3.955 6.015 1.00 27.79 175 TYR H CA 1
ATOM 3079 C C . TYR B 2 180 ? 12.527 2.616 5.374 1.00 26.83 175 TYR H C 1
ATOM 3080 O O . TYR B 2 180 ? 12.437 2.447 4.160 1.00 25.64 175 TYR H O 1
ATOM 3089 N N . THR B 2 181 ? 12.930 1.666 6.207 1.00 27.16 176 THR H N 1
ATOM 3090 C CA . THR B 2 181 ? 13.200 0.310 5.757 1.00 26.10 176 THR H CA 1
ATOM 3091 C C . THR B 2 181 ? 12.744 -0.538 6.937 1.00 25.33 176 THR H C 1
ATOM 3092 O O . THR B 2 181 ? 12.939 -0.180 8.105 1.00 24.22 176 THR H O 1
ATOM 3096 N N . LEU B 2 182 ? 12.112 -1.656 6.631 1.00 24.34 177 LEU H N 1
ATOM 3097 C CA . LEU B 2 182 ? 11.602 -2.521 7.671 1.00 21.95 177 LEU H CA 1
ATOM 3098 C C . LEU B 2 182 ? 11.843 -3.945 7.247 1.00 20.07 177 LEU H C 1
ATOM 3099 O O . LEU B 2 182 ? 12.041 -4.213 6.061 1.00 19.62 177 LEU H O 1
ATOM 3104 N N . SER B 2 183 ? 11.838 -4.856 8.213 1.00 16.68 178 SER H N 1
ATOM 3105 C CA . SER B 2 183 ? 12.039 -6.260 7.912 1.00 17.47 178 SER H CA 1
ATOM 3106 C C . SER B 2 183 ? 11.074 -7.062 8.772 1.00 17.39 178 SER H C 1
ATOM 3107 O O . SER B 2 183 ? 10.580 -6.581 9.789 1.00 13.93 178 SER H O 1
ATOM 3110 N N . SER B 2 184 ? 10.789 -8.281 8.344 1.00 17.27 179 SER H N 1
ATOM 3111 C CA . SER B 2 184 ? 9.885 -9.136 9.093 1.00 16.03 179 SER H CA 1
ATOM 3112 C C . SER B 2 184 ? 10.369 -10.550 8.916 1.00 15.06 179 SER H C 1
ATOM 3113 O O . SER B 2 184 ? 10.790 -10.949 7.821 1.00 13.89 179 SER H O 1
ATOM 3116 N N . SER B 2 185 ? 10.317 -11.312 9.994 1.00 15.81 180 SER H N 1
ATOM 3117 C CA . SER B 2 185 ? 10.754 -12.697 9.926 1.00 17.39 180 SER H CA 1
ATOM 3118 C C . SER B 2 185 ? 9.631 -13.620 10.374 1.00 17.04 180 SER H C 1
ATOM 3119 O O . SER B 2 185 ? 8.750 -13.227 11.144 1.00 17.89 180 SER H O 1
ATOM 3122 N N . VAL B 2 186 ? 9.667 -14.847 9.876 1.00 16.72 181 VAL H N 1
ATOM 3123 C CA . VAL B 2 186 ? 8.675 -15.836 10.229 1.00 16.50 181 VAL H CA 1
ATOM 3124 C C . VAL B 2 186 ? 9.427 -17.140 10.403 1.00 15.57 181 VAL H C 1
ATOM 3125 O O . VAL B 2 186 ? 10.325 -17.452 9.640 1.00 18.08 181 VAL H O 1
ATOM 3129 N N . THR B 2 187 ? 9.079 -17.900 11.424 1.00 17.11 182 THR H N 1
ATOM 3130 C CA . THR B 2 187 ? 9.765 -19.151 11.659 1.00 18.47 182 THR H CA 1
ATOM 3131 C C . THR B 2 187 ? 8.769 -20.307 11.669 1.00 16.56 182 THR H C 1
ATOM 3132 O O . THR B 2 187 ? 7.780 -20.294 12.392 1.00 15.98 182 THR H O 1
ATOM 3136 N N . VAL B 2 188 ? 9.042 -21.300 10.836 1.00 16.98 183 VAL H N 1
ATOM 3137 C CA . VAL B 2 188 ? 8.185 -22.468 10.715 1.00 19.29 183 VAL H CA 1
ATOM 3138 C C . VAL B 2 188 ? 9.084 -23.701 10.634 1.00 20.14 183 VAL H C 1
ATOM 3139 O O . VAL B 2 188 ? 10.284 -23.581 10.400 1.00 20.85 183 VAL H O 1
ATOM 3143 N N . PRO B 2 189 ? 8.513 -24.900 10.832 1.00 21.51 184 PRO H N 1
ATOM 3144 C CA . PRO B 2 189 ? 9.295 -26.142 10.766 1.00 22.94 184 PRO H CA 1
ATOM 3145 C C . PRO B 2 189 ? 9.871 -26.383 9.370 1.00 25.06 184 PRO H C 1
ATOM 3146 O O . PRO B 2 189 ? 9.203 -26.137 8.360 1.00 25.10 184 PRO H O 1
ATOM 3150 N N . SER B 2 190 ? 11.110 -26.865 9.316 1.00 26.72 185 SER H N 1
ATOM 3151 C CA . SER B 2 190 ? 11.766 -27.147 8.042 1.00 27.41 185 SER H CA 1
ATOM 3152 C C . SER B 2 190 ? 11.004 -28.216 7.284 1.00 27.82 185 SER H C 1
ATOM 3153 O O . SER B 2 190 ? 11.039 -28.263 6.051 1.00 28.92 185 SER H O 1
ATOM 3156 N N . SER B 2 191 ? 10.334 -29.089 8.030 1.00 25.56 186 SER H N 1
ATOM 3157 C CA . SER B 2 191 ? 9.580 -30.177 7.424 1.00 25.18 186 SER H CA 1
ATOM 3158 C C 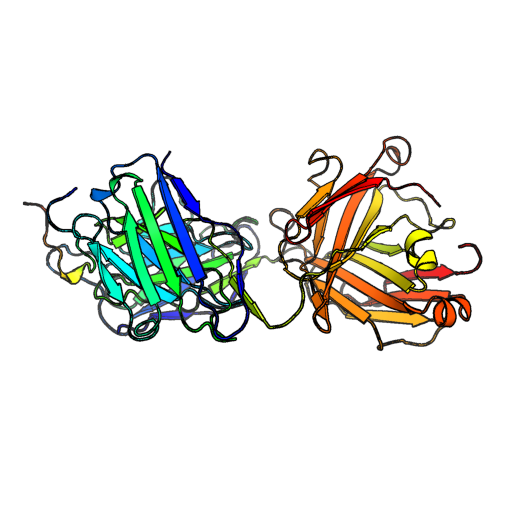. SER B 2 191 ? 8.435 -29.660 6.559 1.00 25.35 186 SER H C 1
ATOM 3159 O O . SER B 2 191 ? 7.902 -30.399 5.731 1.00 23.20 186 SER H O 1
ATOM 3162 N N . THR B 2 192 ? 8.072 -28.393 6.751 1.00 26.81 187 THR H N 1
ATOM 3163 C CA . THR B 2 192 ? 6.977 -27.785 6.001 1.00 28.95 187 THR H CA 1
ATOM 3164 C C . THR B 2 192 ? 7.401 -26.794 4.930 1.00 31.40 187 THR H C 1
ATOM 3165 O O . THR B 2 192 ? 6.552 -26.250 4.223 1.00 32.28 187 THR H O 1
ATOM 3169 N N . TRP B 2 193 ? 8.704 -26.540 4.819 1.00 32.54 188 TRP H N 1
ATOM 3170 C CA . TRP B 2 193 ? 9.214 -25.627 3.800 1.00 32.75 188 TRP H CA 1
ATOM 3171 C C . TRP B 2 193 ? 10.454 -26.240 3.155 1.00 35.78 188 TRP H C 1
ATOM 3172 O O . TRP B 2 193 ? 11.340 -26.740 3.848 1.00 38.13 188 TRP H O 1
ATOM 3183 N N . PRO B 2 194 ? 10.558 -26.159 1.819 1.00 36.54 189 PRO H N 1
ATOM 3184 C CA . PRO B 2 194 ? 9.586 -25.524 0.926 1.00 37.40 189 PRO H CA 1
ATOM 3185 C C . PRO B 2 194 ? 8.358 -26.344 0.525 1.00 37.63 189 PRO H C 1
ATOM 3186 O O . PRO B 2 194 ? 7.672 -25.984 -0.429 1.00 38.56 189 PRO H O 1
ATOM 3190 N N . SER B 2 195 ? 8.077 -27.426 1.250 1.00 38.51 190 SER H N 1
ATOM 3191 C CA . SER B 2 195 ? 6.915 -28.278 0.956 1.00 39.98 190 SER H CA 1
ATOM 3192 C C . SER B 2 195 ? 5.642 -27.430 0.856 1.00 39.23 190 SER H C 1
ATOM 3193 O O . SER B 2 195 ? 4.880 -27.545 -0.102 1.00 38.03 190 SER H O 1
ATOM 3196 N N . GLU B 2 196 ? 5.412 -26.597 1.867 1.00 38.17 191 GLU H N 1
ATOM 3197 C CA . GLU B 2 196 ? 4.261 -25.707 1.889 1.00 37.90 191 GLU H CA 1
ATOM 3198 C C . GLU B 2 196 ? 4.821 -24.323 1.622 1.00 37.27 191 GLU H C 1
ATOM 3199 O O . GLU B 2 196 ? 5.887 -23.968 2.128 1.00 39.13 191 GLU H O 1
ATOM 3205 N N . THR B 2 197 ? 4.097 -23.543 0.834 1.00 33.88 192 THR H N 1
ATOM 3206 C CA . THR B 2 197 ? 4.544 -22.219 0.463 1.00 30.61 192 THR H CA 1
ATOM 3207 C C . THR B 2 197 ? 4.438 -21.194 1.580 1.00 29.06 192 THR H C 1
ATOM 3208 O O . THR B 2 197 ? 3.641 -21.341 2.504 1.00 29.76 192 THR H O 1
ATOM 3212 N N . VAL B 2 198 ? 5.263 -20.156 1.482 1.00 26.67 193 VAL H N 1
ATOM 3213 C CA . VAL B 2 198 ? 5.288 -19.077 2.458 1.00 24.35 193 VAL H CA 1
ATOM 3214 C C . VAL B 2 198 ? 5.457 -17.789 1.677 1.00 25.10 193 VAL H C 1
ATOM 3215 O O . VAL B 2 198 ? 6.407 -17.634 0.906 1.00 25.45 193 VAL H O 1
ATOM 3219 N N . THR B 2 199 ? 4.528 -16.863 1.868 1.00 25.05 194 THR H N 1
ATOM 3220 C CA . THR B 2 199 ? 4.589 -15.602 1.153 1.00 24.99 194 THR H CA 1
ATOM 3221 C C . THR B 2 199 ? 4.315 -14.462 2.119 1.00 25.04 194 THR H C 1
ATOM 3222 O O . THR B 2 199 ? 3.525 -14.614 3.042 1.00 26.10 194 THR H O 1
ATOM 3226 N N . CYS B 2 200 ? 4.989 -13.332 1.940 1.00 26.23 195 CYS H N 1
ATOM 3227 C CA . CYS B 2 200 ? 4.736 -12.194 2.806 1.00 27.50 195 CYS H CA 1
ATOM 3228 C C . CYS B 2 200 ? 3.895 -11.191 2.055 1.00 26.34 195 CYS H C 1
ATOM 3229 O O . CYS B 2 200 ? 4.165 -10.896 0.890 1.00 28.43 195 CYS H O 1
ATOM 3232 N N . ASN B 2 201 ? 2.875 -10.666 2.728 1.00 23.39 196 ASN H N 1
ATOM 3233 C CA . ASN B 2 201 ? 1.978 -9.701 2.115 1.00 22.01 196 ASN H CA 1
ATOM 3234 C C . ASN B 2 201 ? 2.231 -8.320 2.692 1.00 22.23 196 ASN H C 1
ATOM 3235 O O . ASN B 2 201 ? 1.968 -8.062 3.872 1.00 21.80 196 ASN H O 1
ATOM 3240 N N . VAL B 2 202 ? 2.751 -7.418 1.875 1.00 20.66 197 VAL H N 1
ATOM 3241 C CA . VAL B 2 202 ? 2.981 -6.091 2.395 1.00 19.81 197 VAL H CA 1
ATOM 3242 C C . VAL B 2 202 ? 2.185 -5.107 1.580 1.00 19.78 197 VAL H C 1
ATOM 3243 O O . VAL B 2 202 ? 1.937 -5.304 0.388 1.00 18.80 197 VAL H O 1
ATOM 3247 N N . ALA B 2 203 ? 1.759 -4.051 2.248 1.00 20.89 198 ALA H N 1
ATOM 3248 C CA . ALA B 2 203 ? 0.987 -3.018 1.594 1.00 21.38 198 ALA H CA 1
ATOM 3249 C C . ALA B 2 203 ? 1.391 -1.665 2.130 1.00 19.86 198 ALA H C 1
ATOM 3250 O O . ALA B 2 203 ? 1.451 -1.462 3.348 1.00 18.79 198 ALA H O 1
ATOM 3252 N N . HIS B 2 204 ? 1.686 -0.752 1.211 1.00 21.03 199 HIS H N 1
ATOM 3253 C CA . HIS B 2 204 ? 2.030 0.623 1.565 1.00 22.34 199 HIS H CA 1
ATOM 3254 C C . HIS B 2 204 ? 0.948 1.460 0.887 1.00 22.90 199 HIS H C 1
ATOM 3255 O O . HIS B 2 204 ? 1.100 1.877 -0.257 1.00 22.78 199 HIS H O 1
ATOM 3262 N N . PRO B 2 205 ? -0.171 1.692 1.586 1.00 23.85 200 PRO H N 1
ATOM 3263 C CA . PRO B 2 205 ? -1.305 2.470 1.076 1.00 24.18 200 PRO H CA 1
ATOM 3264 C C . PRO B 2 205 ? -0.942 3.848 0.536 1.00 26.06 200 PRO H C 1
ATOM 3265 O O . PRO B 2 205 ? -1.408 4.240 -0.536 1.00 26.33 200 PRO H O 1
ATOM 3269 N N . ALA B 2 206 ? -0.107 4.574 1.275 1.00 26.34 201 ALA H N 1
ATOM 3270 C CA . ALA B 2 206 ? 0.311 5.914 0.877 1.00 24.82 201 ALA H CA 1
ATOM 3271 C C . ALA B 2 206 ? 0.800 5.966 -0.559 1.00 24.34 201 ALA H C 1
ATOM 3272 O O . ALA B 2 206 ? 0.813 7.027 -1.174 1.00 25.87 201 ALA H O 1
ATOM 3274 N N . SER B 2 207 ? 1.214 4.826 -1.096 1.00 24.26 202 SER H N 1
ATOM 3275 C CA . SER B 2 207 ? 1.702 4.802 -2.468 1.00 22.73 202 SER H CA 1
ATOM 3276 C C . SER B 2 207 ? 0.976 3.790 -3.346 1.00 22.72 202 SER H C 1
ATOM 3277 O O . SER B 2 207 ? 1.429 3.477 -4.443 1.00 22.85 202 SER H O 1
ATOM 3280 N N . SER B 2 208 ? -0.161 3.294 -2.869 1.00 23.87 203 SER H N 1
ATOM 3281 C CA . SER B 2 208 ? -0.946 2.345 -3.646 1.00 26.04 203 SER H CA 1
ATOM 3282 C C . SER B 2 208 ? -0.173 1.060 -3.895 1.00 27.13 203 SER H C 1
ATOM 3283 O O . SER B 2 208 ? -0.379 0.380 -4.912 1.00 29.33 203 SER H O 1
ATOM 3286 N N . THR B 2 209 ? 0.713 0.730 -2.965 1.00 26.11 204 THR H N 1
ATOM 3287 C CA . THR B 2 209 ? 1.526 -0.468 -3.087 1.00 25.09 204 THR H CA 1
ATOM 3288 C C . THR B 2 209 ? 0.888 -1.663 -2.395 1.00 25.64 204 THR H C 1
ATOM 3289 O O . THR B 2 209 ? 0.427 -1.568 -1.258 1.00 25.09 204 THR H O 1
ATOM 3293 N N . LYS B 2 210 ? 0.884 -2.791 -3.092 1.00 25.06 205 LYS H N 1
ATOM 3294 C CA . LYS B 2 210 ? 0.313 -4.012 -2.567 1.00 24.36 205 LYS H CA 1
ATOM 3295 C C . LYS B 2 210 ? 1.012 -5.137 -3.315 1.00 24.31 205 LYS H C 1
ATOM 3296 O O . LYS B 2 210 ? 0.924 -5.238 -4.540 1.00 25.09 205 LYS H O 1
ATOM 3302 N N . VAL B 2 211 ? 1.741 -5.969 -2.586 1.00 23.54 206 VAL H N 1
ATOM 3303 C CA . VAL B 2 211 ? 2.439 -7.062 -3.235 1.00 24.99 206 VAL H CA 1
ATOM 3304 C C . VAL B 2 211 ? 2.578 -8.243 -2.299 1.00 25.32 206 VAL H C 1
ATOM 3305 O O . VAL B 2 211 ? 2.544 -8.081 -1.081 1.00 26.42 206 VAL H O 1
ATOM 3309 N N . ASP B 2 212 ? 2.688 -9.431 -2.886 1.00 28.46 207 ASP H N 1
ATOM 3310 C CA . ASP B 2 212 ? 2.871 -10.679 -2.149 1.00 30.94 207 ASP H CA 1
ATOM 3311 C C . ASP B 2 212 ? 4.175 -11.284 -2.655 1.00 32.24 207 ASP H C 1
ATOM 3312 O O . ASP B 2 212 ? 4.342 -11.494 -3.857 1.00 32.86 207 ASP H O 1
ATOM 3317 N N . LYS B 2 213 ? 5.103 -11.565 -1.755 1.00 32.13 208 LYS H N 1
ATOM 3318 C CA . LYS B 2 213 ? 6.367 -12.143 -2.183 1.00 32.20 208 LYS H CA 1
ATOM 3319 C C . LYS B 2 213 ? 6.531 -13.575 -1.716 1.00 31.97 208 LYS H C 1
ATOM 3320 O O . LYS B 2 213 ? 6.682 -13.840 -0.525 1.00 31.04 208 LYS H O 1
ATOM 3326 N N . LYS B 2 214 ? 6.495 -14.507 -2.658 1.00 31.98 209 LYS H N 1
ATOM 3327 C CA . LYS B 2 214 ? 6.671 -15.897 -2.302 1.00 32.80 209 LYS H CA 1
ATOM 3328 C C . LYS B 2 214 ? 8.143 -16.121 -1.964 1.00 32.88 209 LYS H C 1
ATOM 3329 O O . LYS B 2 214 ? 9.026 -15.516 -2.562 1.00 33.54 209 LYS H O 1
ATOM 3335 N N . ILE B 2 215 ? 8.412 -16.978 -0.993 1.00 32.57 210 ILE H N 1
ATOM 3336 C CA . ILE B 2 215 ? 9.794 -17.240 -0.634 1.00 33.20 210 ILE H CA 1
ATOM 3337 C C . ILE B 2 215 ? 10.249 -18.581 -1.209 1.00 33.68 210 ILE H C 1
ATOM 3338 O O . ILE B 2 215 ? 9.848 -19.646 -0.741 1.00 32.56 210 ILE H O 1
ATOM 3343 N N . VAL B 2 216 ? 11.080 -18.491 -2.246 1.00 35.04 211 VAL H N 1
ATOM 3344 C CA . VAL B 2 216 ? 11.624 -19.641 -2.963 1.00 35.87 211 VAL H CA 1
ATOM 3345 C C . VAL B 2 216 ? 13.070 -19.904 -2.525 1.00 36.75 211 VAL H C 1
ATOM 3346 O O . VAL B 2 216 ? 13.879 -18.979 -2.434 1.00 35.51 211 VAL H O 1
ATOM 3350 N N . PRO B 2 217 ? 13.413 -21.176 -2.261 1.00 38.17 212 PRO H N 1
ATOM 3351 C CA . PRO B 2 217 ? 14.768 -21.536 -1.830 1.00 40.04 212 PRO H CA 1
ATOM 3352 C C . PRO B 2 217 ? 15.901 -21.166 -2.780 1.00 43.45 212 PRO H C 1
ATOM 3353 O O . PRO B 2 217 ? 15.679 -20.875 -3.961 1.00 42.44 212 PRO H O 1
ATOM 3357 N N . ARG B 2 218 ? 17.115 -21.184 -2.230 1.00 46.13 213 ARG H N 1
ATOM 3358 C CA . ARG B 2 218 ? 18.352 -20.885 -2.952 1.00 48.66 213 ARG H CA 1
ATOM 3359 C C . ARG B 2 218 ? 18.541 -19.392 -3.163 1.00 49.54 213 ARG H C 1
AT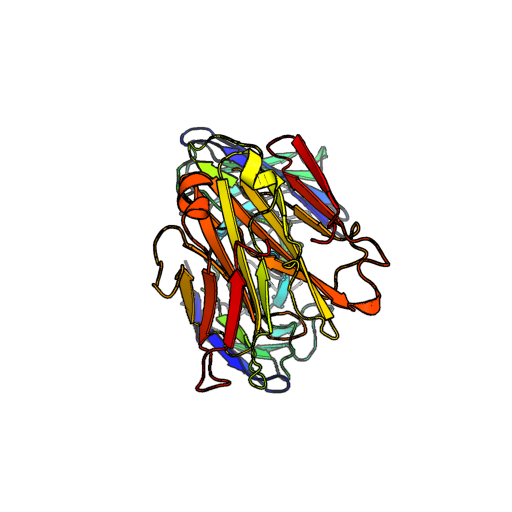OM 3360 O O . ARG B 2 218 ? 19.128 -18.731 -2.272 1.00 49.05 213 ARG H O 1
ATOM 3369 N N . PRO C 3 1 ? -26.266 11.384 30.237 1.00 86.77 25 PRO P N 1
ATOM 3370 C CA . PRO C 3 1 ? -27.487 12.127 29.802 1.00 86.53 25 PRO P CA 1
ATOM 3371 C C . PRO C 3 1 ? -27.271 13.622 29.483 1.00 85.70 25 PRO P C 1
ATOM 3372 O O . PRO C 3 1 ? -26.247 14.208 29.866 1.00 85.87 25 PRO P O 1
ATOM 3376 N N . GLY C 3 2 ? -28.251 14.222 28.800 1.00 83.86 26 GLY P N 1
ATOM 3377 C CA . GLY C 3 2 ? -28.165 15.624 28.421 1.00 80.82 26 GLY P CA 1
ATOM 3378 C C . GLY C 3 2 ? -28.855 16.641 29.322 1.00 78.68 26 GLY P C 1
ATOM 3379 O O . GLY C 3 2 ? -30.069 16.863 29.236 1.00 78.28 26 GLY P O 1
ATOM 3380 N N . GLY C 3 3 ? -28.068 17.251 30.203 1.00 76.66 27 GLY P N 1
ATOM 3381 C CA . GLY C 3 3 ? -28.588 18.243 31.130 1.00 73.36 27 GLY P CA 1
ATOM 3382 C C . GLY C 3 3 ? -27.479 19.224 31.479 1.00 71.17 27 GLY P C 1
ATOM 3383 O O . GLY C 3 3 ? -27.740 20.371 31.851 1.00 71.23 27 GLY P O 1
ATOM 3384 N N . GLY C 3 4 ? -26.236 18.753 31.348 1.00 67.95 28 GLY P N 1
ATOM 3385 C CA . GLY C 3 4 ? -25.056 19.551 31.643 1.00 62.04 28 GLY P CA 1
ATOM 3386 C C . GLY C 3 4 ? -23.848 18.629 31.751 1.00 58.37 28 GLY P C 1
ATOM 3387 O O . GLY C 3 4 ? -23.668 17.969 32.773 1.00 58.51 28 GLY P O 1
ATOM 3388 N N . GLN C 3 5 ? -23.041 18.562 30.692 1.00 53.66 29 GLN P N 1
ATOM 3389 C CA . GLN C 3 5 ? -21.839 17.722 30.656 1.00 48.53 29 GLN P CA 1
ATOM 3390 C C . GLN C 3 5 ? -20.765 18.312 31.574 1.00 45.28 29 GLN P C 1
ATOM 3391 O O . GLN C 3 5 ? -20.243 19.393 31.316 1.00 44.69 29 GLN P O 1
ATOM 3397 N N . ILE C 3 6 ? -20.429 17.593 32.640 1.00 41.60 30 ILE P N 1
ATOM 3398 C CA . ILE C 3 6 ? -19.461 18.090 33.610 1.00 39.16 30 ILE P CA 1
ATOM 3399 C C . ILE C 3 6 ? -18.074 17.446 33.601 1.00 35.85 30 ILE P C 1
ATOM 3400 O O . ILE C 3 6 ? -17.929 16.237 33.758 1.00 34.53 30 ILE P O 1
ATOM 3405 N N . VAL C 3 7 ? -17.055 18.285 33.418 1.00 32.50 31 VAL P N 1
ATOM 3406 C CA . VAL C 3 7 ? -15.663 17.842 33.391 1.00 29.12 31 VAL P CA 1
ATOM 3407 C C . VAL C 3 7 ? -14.936 18.406 34.612 1.00 27.09 31 VAL P C 1
ATOM 3408 O O . VAL C 3 7 ? -14.556 19.576 34.635 1.00 26.84 31 VAL P O 1
ATOM 3412 N N . GLY C 3 8 ? -14.751 17.562 35.621 1.00 25.63 32 GLY P N 1
ATOM 3413 C CA . GLY C 3 8 ? -14.100 17.979 36.852 1.00 25.35 32 GLY P CA 1
ATOM 3414 C C . GLY C 3 8 ? -14.902 17.487 38.046 1.00 22.99 32 GLY P C 1
ATOM 3415 O O . GLY C 3 8 ? -15.967 18.019 38.352 1.00 23.23 32 GLY P O 1
ATOM 3416 N N . GLY C 3 9 ? -14.390 16.462 38.716 1.00 22.84 33 GLY P N 1
ATOM 3417 C CA . GLY C 3 9 ? -15.078 15.894 39.861 1.00 21.58 33 GLY P CA 1
ATOM 3418 C C . GLY C 3 9 ? -15.341 16.870 40.988 1.00 21.83 33 GLY P C 1
ATOM 3419 O O . GLY C 3 9 ? -16.195 16.629 41.852 1.00 21.46 33 GLY P O 1
ATOM 3420 N N . VAL C 3 10 ? -14.612 17.980 40.991 1.00 21.81 34 VAL P N 1
ATOM 3421 C CA . VAL C 3 10 ? -14.801 18.984 42.026 1.00 22.97 34 VAL P CA 1
ATOM 3422 C C . VAL C 3 10 ? -16.198 19.616 41.912 1.00 22.71 34 VAL P C 1
ATOM 3423 O O . VAL C 3 10 ? -16.749 20.119 42.895 1.00 20.51 34 VAL P O 1
ATOM 3427 N N . TYR C 3 11 ? -16.762 19.575 40.708 1.00 21.72 35 TYR P N 1
ATOM 3428 C CA . TYR C 3 11 ? -18.081 20.143 40.453 1.00 22.48 35 TYR P CA 1
ATOM 3429 C C . TYR C 3 11 ? -19.217 19.172 40.750 1.00 24.60 35 TYR P C 1
ATOM 3430 O O . TYR C 3 11 ? -20.388 19.493 40.541 1.00 25.73 35 TYR P O 1
ATOM 3439 N N . LEU C 3 12 ? -18.880 17.989 41.251 1.00 27.15 36 LEU P N 1
ATOM 3440 C CA . LEU C 3 12 ? -19.893 16.978 41.541 1.00 29.09 36 LEU P CA 1
ATOM 3441 C C . LEU C 3 12 ? -20.447 16.970 42.967 1.00 31.93 36 LEU P C 1
ATOM 3442 O O . LEU C 3 12 ? -19.733 17.257 43.935 1.00 32.12 36 LEU P O 1
ATOM 3447 N N . LEU C 3 13 ? -21.734 16.641 43.080 1.00 35.68 37 LEU P N 1
ATOM 3448 C CA . LEU C 3 13 ? -22.412 16.547 44.370 1.00 39.80 37 LEU P CA 1
ATOM 3449 C C . LEU C 3 13 ? -23.040 15.164 44.451 1.00 42.75 37 LEU P C 1
ATOM 3450 O O . LEU C 3 13 ? -23.366 14.570 43.426 1.00 42.42 37 LEU P O 1
ATOM 3455 N N . PRO C 3 14 ? -23.199 14.623 45.670 1.00 46.35 38 PRO P N 1
ATOM 3456 C CA . PRO C 3 14 ? -23.803 13.294 45.809 1.00 50.30 38 PRO P CA 1
ATOM 3457 C C . PRO C 3 14 ? -25.209 13.245 45.204 1.00 54.79 38 PRO P C 1
ATOM 3458 O O . PRO C 3 14 ? -25.889 14.270 45.117 1.00 54.48 38 PRO P O 1
ATOM 3462 N N . ARG C 3 15 ? -25.634 12.055 44.783 1.00 60.49 39 ARG P N 1
ATOM 3463 C CA . ARG C 3 15 ? -26.946 11.873 44.155 1.00 65.97 39 ARG P CA 1
ATOM 3464 C C . ARG C 3 15 ? -28.115 12.426 44.972 1.00 68.34 39 ARG P C 1
ATOM 3465 O O . ARG C 3 15 ? -28.172 12.247 46.191 1.00 68.35 39 ARG P O 1
ATOM 3473 N N . ARG C 3 16 ? -29.036 13.088 44.263 1.00 71.62 40 ARG P N 1
ATOM 3474 C CA . ARG C 3 16 ? -30.253 13.713 44.803 1.00 74.07 40 ARG P CA 1
ATOM 3475 C C . ARG C 3 16 ? -30.301 15.186 44.409 1.00 74.72 40 ARG P C 1
ATOM 3476 O O . ARG C 3 16 ? -29.361 15.633 43.716 1.00 75.22 40 ARG P O 1
#

B-factor: mean 36.23, std 11.13, range [9.2, 88.01]

Radius of gyration: 25.09 Å; Cα contacts (8 Å, |Δi|>4): 1181; chains: 3; bounding box: 68×59×61 Å

Foldseek 3Di:
DKAKAKPDQEDEEAFFAKDKIKIFIPWFQADVVVGFRAKWKWWDAPPGDIDTQDGSQFHGDPPHDPQWGKDDGITMIMIMRHGDALQSFTWMKMWGDSDPPIDIYPTYGYAYADDFDFWDKDKAWADVVQVVVQKTKIKMKGDFGPDPDKDKWKAFPRHTDPPQKDKDKDDQDRHSSGIMMMIMHMDTNVVVVVTFKIKMWMDDPVDPDTDMDIGTPVVD/DKAWEKDAAAEAAAQAKDKIKIAIDDDQLQPWKKWKWKAAVPGDIDTAWIANSVVRDTDGDPVNPDQWDWGDDNVRSMIMIMGGRDDQVSQIFMKMFTADPVGDTDYIYPTYGYGHHPFDFDAWDKDWAADDPPDDADQKDKIKIKTWFGAPQDKDKDKPNPPQPPQKDKDRWDDDPRMTMTMMMGMDGVVCPPVPKMWMWMADVSVRDTDIGIHDHD/DPDDDDDDCVPDDPDD

Nearest PDB structures (foldseek):
  1n64-assembly1_P  TM=1.067E+00  e=2.542E-01  unclassified
  1xf5-assembly1_P  TM=6.390E-01  e=3.194E-01  unclassified
  1n64-assembly1_H  TM=1.005E+00  e=5.421E-46  Mus musculus
  2adf-assembly1_H  TM=9.530E-01  e=1.919E-37  Mus musculus
  6pxh-assembly2_H  TM=9.560E-01  e=8.012E-36  Mus musculus

Secondary structure (DSSP, 8-state):
--EEEE---EEE-TT--EEEEEEEESS-GGGS-EEEEEE-TT--EEEEEEE-TTT--EEE-GGG-SSEEEEEEGGGTEEEEEE-S--TT--B--EEEEE-TTSSEEEE-----EEE--PPP---EEEEEPPPTTPPP-SEEEEEEEEEEE-SS--EEEEGGGTB-TTEEEPPPEEETTEEEEEEEEEEEGGGTTTS--EEEEEEGGGTEEEEEE----/---EEEE-SEEEEETT--EEEEEEESS--EETTTTEE-EEEEEE-TTS--EEEEETTTEEPTT--TTEEEEEETTEEEEEESS--GGG-EEEEEEE-SSSSPEE---EEEEEE---BPPEEEEEPPPHHHHHTTEEEEEEEEEEEBSS--EEEEEETTEEE-TTEEEEEPPPPSSS--EEEEEEEEEEHHHHHT--EEEEEEE-SS-SSPEEEEEETTT-/-TT-----GGG-----